Protein AF-0000000067285920 (afdb_homodimer)

Organism: NCBI:txid741277

InterPro domains:
  IPR001764 Glycoside hydrolase, family 3, N-terminal [PF00933] (22-331)
  IPR017853 Glycoside hydrolase superfamily [SSF51445] (11-336)
  IPR019800 Glycoside hydrolase, family 3, active site [PS00775] (245-262)
  IPR036962 Glycoside hydrolase, family 3, N-terminal domain superfamily [G3DSA:3.20.20.300] (2-332)
  IPR050226 NagZ Beta-hexosaminidase [PTHR30480] (8-341)

Solvent-accessible surface area (backbone atoms only — not comparable to full-atom values): 35296 Å² total; per-residue (Å²): 107,71,66,53,52,41,30,36,58,46,9,62,29,26,29,36,35,62,86,36,54,54,83,50,72,66,48,47,48,48,25,57,53,25,28,45,35,23,37,41,52,52,43,63,35,44,60,76,74,55,38,38,71,56,28,48,50,45,36,42,53,34,54,52,50,50,44,61,43,31,70,54,97,72,66,45,32,30,32,61,49,61,24,47,92,38,58,42,73,58,65,56,55,70,76,33,58,29,33,39,46,31,54,95,40,26,27,61,49,24,30,50,52,26,50,54,37,35,30,64,26,36,28,32,34,61,19,34,45,29,33,42,30,70,34,92,78,22,81,75,54,26,36,53,11,28,19,61,39,42,65,46,7,17,51,29,27,39,36,24,37,51,16,16,48,74,58,59,24,45,43,22,41,29,38,39,74,38,68,64,74,37,81,55,53,37,74,72,36,61,24,67,46,88,46,45,66,66,57,36,61,74,31,38,38,40,19,48,51,51,32,46,74,70,60,48,52,29,36,25,30,27,65,34,30,28,55,67,74,41,67,85,43,31,38,48,49,20,38,63,47,40,35,44,41,42,29,62,69,67,57,48,78,51,38,30,28,45,48,56,47,69,31,52,42,44,33,70,55,59,70,40,85,52,37,56,30,41,24,45,70,6,50,41,38,32,40,29,44,43,58,82,48,91,83,51,50,71,64,54,58,50,49,46,40,46,33,43,46,50,21,48,73,73,56,75,26,56,65,67,60,54,50,52,30,47,50,40,46,51,52,50,57,71,70,48,62,84,54,62,61,50,87,76,58,67,65,60,44,41,52,45,43,41,50,34,43,53,33,22,44,131,106,72,66,54,52,42,30,36,58,45,8,63,29,27,30,36,33,62,86,32,53,52,82,50,73,67,49,47,48,46,26,56,53,26,29,44,37,22,37,40,52,53,43,64,35,44,59,76,76,56,37,39,70,55,27,48,50,44,35,43,52,35,54,52,50,49,44,62,45,31,70,53,96,70,64,45,33,29,33,60,50,60,25,47,90,38,59,41,74,59,66,55,57,70,77,35,58,28,33,38,48,31,54,94,41,26,26,61,50,24,30,50,52,26,50,54,37,34,29,65,26,35,28,33,34,62,17,36,47,28,34,40,30,70,34,91,77,21,82,75,54,26,36,52,11,28,19,61,40,42,65,47,6,18,53,28,28,39,36,25,37,51,16,17,49,76,58,61,24,45,43,21,41,27,40,39,75,37,68,64,75,37,80,56,54,37,74,72,36,62,23,67,45,86,47,45,68,68,55,34,62,73,31,39,38,41,20,48,52,51,33,47,75,69,59,47,52,28,37,26,30,26,66,34,30,28,53,66,74,42,67,84,42,31,37,47,50,20,37,63,48,40,35,45,41,42,29,63,69,68,56,49,77,52,36,32,28,45,48,56,49,70,30,50,41,43,34,69,54,60,71,38,85,51,38,54,30,40,23,44,70,6,51,41,38,33,39,29,43,41,58,82,50,91,84,50,51,70,63,53,59,52,47,45,40,47,34,42,45,49,21,48,75,72,55,72,27,55,66,66,60,54,50,54,30,47,51,41,46,51,54,50,56,72,70,49,61,85,52,62,61,49,88,78,57,68,67,60,44,40,52,44,42,41,49,33,43,54,32,24,45,129

Sequence (724 aa):
MAVAQDMHRFGHHLIVGISGTKLNDEDKRILSEIKPAGIIFYAKNFRYGVHYEEWLQIYQDLVNQIRQYAERNSMLITIDHEGGTVHRPYLPITRFPHAFLLQSRAREVAKAAGLELKSLGINISWSPLADIFSNPDNPIIGPRAFGTTPDTAAAGARDYFLGLREVGIIGCAKHFPGHGDTSTDSHLELPVLNLTIEELRNRELIPFKALIAEQVPMIMTAHILFPQIDAGVPATLSQTILTGILRKELGFAGVIVSDDLDMKAVSSMYAKSGTVAQTFNAGCDLFIVSRNLPSSSVERTFAIAQDFVNSLSNGSLDERIVEAAKMRIDSLIAMTPQYSVSALDQDTLKQHAELAIACAFRMAVAQDMHRFGHHLIVGISGTKLNDEDKRILSEIKPAGIIFYAKNFRYGVHYEEWLQIYQDLVNQIRQYAERNSMLITIDHEGGTVHRPYLPITRFPHAFLLQSRAREVAKAAGLELKSLGINISWSPLADIFSNPDNPIIGPRAFGTTPDTAAAGARDYFLGLREVGIIGCAKHFPGHGDTSTDSHLELPVLNLTIEELRNRELIPFKALIAEQVPMIMTAHILFPQIDAGVPATLSQTILTGILRKELGFAGVIVSDDLDMKAVSSMYAKSGTVAQTFNAGCDLFIVSRNLPSSSVERTFAIAQDFVNSLSNGSLDERIVEAAKMRIDSLIAMTPQYSVSALDQDTLKQHAELAIACAFR

Structure (mmCIF, N/CA/C/O backbone):
data_AF-0000000067285920-model_v1
#
loop_
_entity.id
_entity.type
_entity.pdbx_description
1 polymer 'Glycoside hydrolase family 3 domain protein'
#
loop_
_atom_site.group_PDB
_atom_site.id
_atom_site.type_symbol
_atom_site.label_atom_id
_atom_site.label_alt_id
_atom_site.label_comp_id
_atom_site.label_asym_id
_atom_site.label_entity_id
_atom_site.label_seq_id
_atom_site.pdbx_PDB_ins_code
_atom_site.Cartn_x
_atom_site.Cartn_y
_atom_site.Cartn_z
_atom_site.occupancy
_atom_site.B_iso_or_equiv
_atom_site.auth_seq_id
_atom_site.auth_comp_id
_atom_site.auth_asym_id
_atom_site.auth_atom_id
_atom_site.pdbx_PDB_model_num
ATOM 1 N N . MET A 1 1 ? -21.656 -28.203 -28.75 1 41.78 1 MET A N 1
ATOM 2 C CA . MET A 1 1 ? -21.328 -29.312 -27.844 1 41.78 1 MET A CA 1
ATOM 3 C C . MET A 1 1 ? -19.828 -29.594 -27.859 1 41.78 1 MET A C 1
ATOM 5 O O . MET A 1 1 ? -19.203 -29.719 -26.812 1 41.78 1 MET A O 1
ATOM 9 N N . ALA A 1 2 ? -19.359 -29.812 -29.141 1 49 2 ALA A N 1
ATOM 10 C CA . ALA A 1 2 ? -17.938 -30.078 -29.312 1 49 2 ALA A CA 1
ATOM 11 C C . ALA A 1 2 ? -17.094 -28.891 -28.859 1 49 2 ALA A C 1
ATOM 13 O O . ALA A 1 2 ? -16.062 -29.062 -28.188 1 49 2 ALA A O 1
ATOM 14 N N . VAL A 1 3 ? -17.609 -27.734 -29.203 1 47.62 3 VAL A N 1
ATOM 15 C CA . VAL A 1 3 ? -16.922 -26.484 -28.875 1 47.62 3 VAL A CA 1
ATOM 16 C C . VAL A 1 3 ? -16.922 -26.266 -27.375 1 47.62 3 VAL A C 1
ATOM 18 O O . VAL A 1 3 ? -15.906 -25.859 -26.797 1 47.62 3 VAL A O 1
ATOM 21 N N . ALA A 1 4 ? -18.047 -26.562 -26.766 1 55.91 4 ALA A N 1
ATOM 22 C CA . ALA A 1 4 ? -18.141 -26.453 -25.312 1 55.91 4 ALA A CA 1
ATOM 23 C C . ALA A 1 4 ? -17.203 -27.438 -24.609 1 55.91 4 ALA A C 1
ATOM 25 O O . ALA A 1 4 ? -16.531 -27.078 -23.641 1 55.91 4 ALA A O 1
ATOM 26 N N . GLN A 1 5 ? -17.109 -28.531 -25.203 1 66 5 GLN A N 1
ATOM 27 C CA . GLN A 1 5 ? -16.234 -29.578 -24.641 1 66 5 GLN A CA 1
ATOM 28 C C . GLN A 1 5 ? -14.766 -29.172 -24.75 1 66 5 GLN A C 1
ATOM 30 O O . GLN A 1 5 ? -13.984 -29.406 -23.828 1 66 5 GLN A O 1
ATOM 35 N N . ASP A 1 6 ? -14.5 -28.469 -25.797 1 77.75 6 ASP A N 1
ATOM 36 C CA . ASP A 1 6 ? -13.109 -28.078 -26.016 1 77.75 6 ASP A CA 1
ATOM 37 C C . ASP A 1 6 ? -12.727 -26.906 -25.109 1 77.75 6 ASP A C 1
ATOM 39 O O . ASP A 1 6 ? -11.578 -26.797 -24.688 1 77.75 6 ASP A O 1
ATOM 43 N N . MET A 1 7 ? -13.688 -26.188 -24.766 1 85.75 7 MET A N 1
ATOM 44 C CA . MET A 1 7 ? -13.406 -25.078 -23.844 1 85.75 7 MET A CA 1
ATOM 45 C C . MET A 1 7 ? -13.039 -25.609 -22.453 1 85.75 7 MET A C 1
ATOM 47 O O . MET A 1 7 ? -12.172 -25.047 -21.797 1 85.75 7 MET A O 1
ATOM 51 N N . HIS A 1 8 ? -13.68 -26.703 -22.156 1 90.62 8 HIS A N 1
ATOM 52 C CA . HIS A 1 8 ? -13.391 -27.328 -20.875 1 90.62 8 HIS A CA 1
ATOM 53 C C . HIS A 1 8 ? -11.977 -27.906 -20.859 1 90.62 8 HIS A C 1
ATOM 55 O O . HIS A 1 8 ? -11.32 -27.906 -19.812 1 90.62 8 HIS A O 1
ATOM 61 N N . ARG A 1 9 ? -11.562 -28.328 -22.016 1 94.62 9 ARG A N 1
ATOM 62 C CA . ARG A 1 9 ? -10.203 -28.859 -22.109 1 94.62 9 ARG A CA 1
ATOM 63 C C . ARG A 1 9 ? -9.172 -27.781 -21.812 1 94.62 9 ARG A C 1
ATOM 65 O O . ARG A 1 9 ? -8.195 -28.016 -21.109 1 94.62 9 ARG A O 1
ATOM 72 N N . PHE A 1 10 ? -9.414 -26.625 -22.312 1 97 10 PHE A N 1
ATOM 73 C CA . PHE A 1 10 ? -8.508 -25.516 -22 1 97 10 PHE A CA 1
ATOM 74 C C . PHE A 1 10 ? -8.594 -25.125 -20.531 1 97 10 PHE A C 1
ATOM 76 O O . PHE A 1 10 ? -7.598 -24.734 -19.922 1 97 10 PHE A O 1
ATOM 83 N N . GLY A 1 11 ? -9.82 -25.234 -19.969 1 97.88 11 GLY A N 1
ATOM 84 C CA . GLY A 1 11 ? -10.023 -24.922 -18.578 1 97.88 11 GLY A CA 1
ATOM 85 C C . GLY A 1 11 ? -9.078 -25.656 -17.641 1 97.88 11 GLY A C 1
ATOM 86 O O . GLY A 1 11 ? -8.664 -25.125 -16.609 1 97.88 11 GLY A O 1
ATOM 87 N N . HIS A 1 12 ? -8.703 -26.844 -18.031 1 97.69 12 HIS A N 1
ATOM 88 C CA . HIS A 1 12 ? -7.789 -27.656 -17.234 1 97.69 12 HIS A CA 1
ATOM 89 C C . HIS A 1 12 ? -6.383 -27.062 -17.25 1 97.69 12 HIS A C 1
ATOM 91 O O . HIS A 1 12 ? -5.535 -27.453 -16.438 1 97.69 12 HIS A O 1
ATOM 97 N N . HIS A 1 13 ? -6.129 -26.078 -18.109 1 98.56 13 HIS A N 1
ATOM 98 C CA . HIS A 1 13 ? -4.828 -25.422 -18.234 1 98.56 13 HIS A CA 1
ATOM 99 C C . HIS A 1 13 ? -4.902 -23.953 -17.844 1 98.56 13 HIS A C 1
ATOM 101 O O . HIS A 1 13 ? -4.027 -23.172 -18.219 1 98.56 13 HIS A O 1
ATOM 107 N N . LEU A 1 14 ? -5.961 -23.625 -17.078 1 98.44 14 LEU A N 1
ATOM 108 C CA . LEU A 1 14 ? -6.195 -22.188 -16.875 1 98.44 14 LEU A CA 1
ATOM 109 C C . LEU A 1 14 ? -6.383 -21.891 -15.398 1 98.44 14 LEU A C 1
ATOM 111 O O . LEU A 1 14 ? -7.105 -22.594 -14.695 1 98.44 14 LEU A O 1
ATOM 115 N N . ILE A 1 15 ? -5.66 -20.922 -14.898 1 98.62 15 ILE A N 1
ATOM 116 C CA . ILE A 1 15 ? -5.945 -20.219 -13.656 1 98.62 15 ILE A CA 1
ATOM 117 C C . ILE A 1 15 ? -6.484 -18.812 -13.969 1 98.62 15 ILE A C 1
ATOM 119 O O . ILE A 1 15 ? -5.859 -18.062 -14.711 1 98.62 15 ILE A O 1
ATOM 123 N N . VAL A 1 16 ? -7.625 -18.469 -13.422 1 97.88 16 VAL A N 1
ATOM 124 C CA . VAL A 1 16 ? -8.258 -17.219 -13.805 1 97.88 16 VAL A CA 1
ATOM 125 C C . VAL A 1 16 ? -8.508 -16.359 -12.57 1 97.88 16 VAL A C 1
ATOM 127 O O . VAL A 1 16 ? -8.672 -16.891 -11.461 1 97.88 16 VAL A O 1
ATOM 130 N N . GLY A 1 17 ? -8.477 -15.062 -12.719 1 97.69 17 GLY A N 1
ATOM 131 C CA . GLY A 1 17 ? -8.82 -14.141 -11.648 1 97.69 17 GLY A CA 1
ATOM 132 C C . GLY A 1 17 ? -10.305 -13.883 -11.539 1 97.69 17 GLY A C 1
ATOM 133 O O . GLY A 1 17 ? -11.055 -14.109 -12.484 1 97.69 17 GLY A O 1
ATOM 134 N N . ILE A 1 18 ? -10.695 -13.43 -10.336 1 95.56 18 ILE A N 1
ATOM 135 C CA . ILE A 1 18 ? -12.078 -13.102 -10.016 1 95.56 18 ILE A CA 1
ATOM 136 C C . ILE A 1 18 ? -12.211 -11.602 -9.805 1 95.56 18 ILE A C 1
ATOM 138 O O . ILE A 1 18 ? -11.305 -10.953 -9.273 1 95.56 18 ILE A O 1
ATOM 142 N N . SER A 1 19 ? -13.336 -11.016 -10.148 1 93.5 19 SER A N 1
ATOM 143 C CA . SER A 1 19 ? -13.492 -9.57 -10.32 1 93.5 19 SER A CA 1
ATOM 144 C C . SER A 1 19 ? -13.562 -8.859 -8.977 1 93.5 19 SER A C 1
ATOM 146 O O . SER A 1 19 ? -13.203 -7.684 -8.875 1 93.5 19 SER A O 1
ATOM 148 N N . GLY A 1 20 ? -14.062 -9.516 -7.945 1 95.94 20 GLY A N 1
ATOM 149 C CA . GLY A 1 20 ? -14.25 -8.812 -6.688 1 95.94 20 GLY A CA 1
ATOM 150 C C . GLY A 1 20 ? -14.555 -9.742 -5.527 1 95.94 20 GLY A C 1
ATOM 151 O O . GLY A 1 20 ? -14.031 -10.852 -5.461 1 95.94 20 GLY A O 1
ATOM 152 N N . THR A 1 21 ? -15.359 -9.203 -4.586 1 97.12 21 THR A N 1
ATOM 153 C CA . THR A 1 21 ? -15.695 -9.945 -3.377 1 97.12 21 THR A CA 1
ATOM 154 C C . THR A 1 21 ? -16.969 -10.766 -3.58 1 97.12 21 THR A C 1
ATOM 156 O O . THR A 1 21 ? -17.391 -11.5 -2.686 1 97.12 21 THR A O 1
ATOM 159 N N . LYS A 1 22 ? -17.547 -10.539 -4.719 1 97 22 LYS A N 1
ATOM 160 C CA . LYS A 1 22 ? -18.688 -11.32 -5.18 1 97 22 LYS A CA 1
ATOM 161 C C . LYS A 1 22 ? -18.562 -11.664 -6.66 1 97 22 LYS A C 1
ATOM 163 O O . LYS A 1 22 ? -17.969 -10.906 -7.43 1 97 22 LYS A O 1
ATOM 168 N N . LEU A 1 23 ? -19.141 -12.805 -7.027 1 97.69 23 LEU A N 1
ATOM 169 C CA . LEU A 1 23 ? -19.109 -13.18 -8.438 1 97.69 23 LEU A CA 1
ATOM 170 C C . LEU A 1 23 ? -20.062 -12.305 -9.25 1 97.69 23 LEU A C 1
ATOM 172 O O . LEU A 1 23 ? -21.219 -12.102 -8.867 1 97.69 23 LEU A O 1
ATOM 176 N N . ASN A 1 24 ? -19.547 -11.711 -10.297 1 96.25 24 ASN A N 1
ATOM 177 C CA . ASN A 1 24 ? -20.453 -11.102 -11.266 1 96.25 24 ASN A CA 1
ATOM 178 C C . ASN A 1 24 ? -20.797 -12.062 -12.398 1 96.25 24 ASN A C 1
ATOM 180 O O . ASN A 1 24 ? -20.391 -13.227 -12.375 1 96.25 24 ASN A O 1
ATOM 184 N N . ASP A 1 25 ? -21.531 -11.594 -13.367 1 96.56 25 ASP A N 1
ATOM 185 C CA . ASP A 1 25 ? -22.016 -12.469 -14.438 1 96.56 25 ASP A CA 1
ATOM 186 C C . ASP A 1 25 ? -20.859 -12.969 -15.305 1 96.56 25 ASP A C 1
ATOM 188 O O . ASP A 1 25 ? -20.875 -14.109 -15.766 1 96.56 25 ASP A O 1
ATOM 192 N N . GLU A 1 26 ? -19.906 -12.18 -15.508 1 95.81 26 GLU A N 1
ATOM 193 C CA . GLU A 1 26 ? -18.75 -12.578 -16.297 1 95.81 26 GLU A CA 1
ATOM 194 C C . GLU A 1 26 ? -17.953 -13.672 -15.594 1 95.81 26 GLU A C 1
ATOM 196 O O . GLU A 1 26 ? -17.5 -14.625 -16.234 1 95.81 26 GLU A O 1
ATOM 201 N N . ASP A 1 27 ? -17.828 -13.516 -14.312 1 97.06 27 ASP A N 1
ATOM 202 C CA . ASP A 1 27 ? -17.156 -14.539 -13.523 1 97.06 27 ASP A CA 1
ATOM 203 C C . ASP A 1 27 ? -17.859 -15.883 -13.648 1 97.06 27 ASP A C 1
ATOM 205 O O . ASP A 1 27 ? -17.234 -16.906 -13.93 1 97.06 27 ASP A O 1
ATOM 209 N N . LYS A 1 28 ? -19.141 -15.82 -13.445 1 97.56 28 LYS A N 1
ATOM 210 C CA . LYS A 1 28 ? -19.953 -17.031 -13.484 1 97.56 28 LYS A CA 1
ATOM 211 C C . LYS A 1 28 ? -19.828 -17.719 -14.844 1 97.56 28 LYS A C 1
ATOM 213 O O . LYS A 1 28 ? -19.734 -18.953 -14.914 1 97.56 28 LYS A O 1
ATOM 218 N N . ARG A 1 29 ? -19.828 -16.922 -15.852 1 96.31 29 ARG A N 1
ATOM 219 C CA . ARG A 1 29 ? -19.719 -17.438 -17.203 1 96.31 29 ARG A CA 1
ATOM 220 C C . ARG A 1 29 ? -18.406 -18.172 -17.406 1 96.31 29 ARG A C 1
ATOM 222 O O . ARG A 1 29 ? -18.375 -19.297 -17.906 1 96.31 29 ARG A O 1
ATOM 229 N N . ILE A 1 30 ? -17.312 -17.578 -17 1 96.94 30 ILE A N 1
ATOM 230 C CA . ILE A 1 30 ? -15.992 -18.188 -17.156 1 96.94 30 ILE A CA 1
ATOM 231 C C . ILE A 1 30 ? -15.922 -19.484 -16.375 1 96.94 30 ILE A C 1
ATOM 233 O O . ILE A 1 30 ? -15.477 -20.516 -16.891 1 96.94 30 ILE A O 1
ATOM 237 N N . LEU A 1 31 ? -16.422 -19.438 -15.164 1 97.62 31 LEU A N 1
ATOM 238 C CA . LEU A 1 31 ? -16.344 -20.609 -14.289 1 97.62 31 LEU A CA 1
ATOM 239 C C . LEU A 1 31 ? -17.172 -21.766 -14.844 1 97.62 31 LEU A C 1
ATOM 241 O O . LEU A 1 31 ? -16.734 -22.906 -14.828 1 97.62 31 LEU A O 1
ATOM 245 N N . SER A 1 32 ? -18.312 -21.453 -15.391 1 96.69 32 SER A N 1
ATOM 246 C CA . SER A 1 32 ? -19.234 -22.5 -15.82 1 96.69 32 SER A CA 1
ATOM 247 C C . SER A 1 32 ? -18.875 -23.016 -17.203 1 96.69 32 SER A C 1
ATOM 249 O O . SER A 1 32 ? -19.031 -24.219 -17.484 1 96.69 32 SER A O 1
ATOM 251 N N . GLU A 1 33 ? -18.359 -22.141 -18.031 1 95.88 33 GLU A N 1
ATOM 252 C CA . GLU A 1 33 ? -18.156 -22.531 -19.422 1 95.88 33 GLU A CA 1
ATOM 253 C C . GLU A 1 33 ? -16.75 -23.047 -19.641 1 95.88 33 GLU A C 1
ATOM 255 O O . GLU A 1 33 ? -16.531 -23.953 -20.469 1 95.88 33 GLU A O 1
ATOM 260 N N . ILE A 1 34 ? -15.789 -22.469 -18.969 1 96.5 34 ILE A N 1
ATOM 261 C CA . ILE A 1 34 ? -14.406 -22.859 -19.188 1 96.5 34 ILE A CA 1
ATOM 262 C C . ILE A 1 34 ? -13.953 -23.828 -18.109 1 96.5 34 ILE A C 1
ATOM 264 O O . ILE A 1 34 ? -13.078 -24.672 -18.344 1 96.5 34 ILE A O 1
ATOM 268 N N . LYS A 1 35 ? -14.539 -23.688 -16.891 1 97.31 35 LYS A N 1
ATOM 269 C CA . LYS A 1 35 ? -14.234 -24.562 -15.758 1 97.31 35 LYS A CA 1
ATOM 270 C C . LYS A 1 35 ? -12.734 -24.625 -15.5 1 97.31 35 LYS A C 1
ATOM 272 O O . LYS A 1 35 ? -12.141 -25.703 -15.555 1 97.31 35 LYS A O 1
ATOM 277 N N . PRO A 1 36 ? -12.148 -23.484 -15.125 1 98.19 36 PRO A N 1
ATOM 278 C CA . PRO A 1 36 ? -10.695 -23.422 -14.938 1 98.19 36 PRO A CA 1
ATOM 279 C C . PRO A 1 36 ? -10.203 -24.359 -13.828 1 98.19 36 PRO A C 1
ATOM 281 O O . PRO A 1 36 ? -10.953 -24.672 -12.898 1 98.19 36 PRO A O 1
ATOM 284 N N . ALA A 1 37 ? -8.93 -24.781 -13.953 1 98.31 37 ALA A N 1
ATOM 285 C CA . ALA A 1 37 ? -8.297 -25.656 -12.969 1 98.31 37 ALA A CA 1
ATOM 286 C C . ALA A 1 37 ? -8.094 -24.922 -11.641 1 98.31 37 ALA A C 1
ATOM 288 O O . ALA A 1 37 ? -7.934 -25.562 -10.594 1 98.31 37 ALA A O 1
ATOM 289 N N . GLY A 1 38 ? -8.016 -23.562 -11.695 1 98.44 38 GLY A N 1
ATOM 290 C CA . GLY A 1 38 ? -7.766 -22.828 -10.461 1 98.44 38 GLY A CA 1
ATOM 291 C C . GLY A 1 38 ? -8.125 -21.359 -10.562 1 98.44 38 GLY A C 1
ATOM 292 O O . GLY A 1 38 ? -8.594 -20.891 -11.609 1 98.44 38 GLY A O 1
ATOM 293 N N . ILE A 1 39 ? -8.008 -20.719 -9.43 1 98.56 39 ILE A N 1
ATOM 294 C CA . ILE A 1 39 ? -8.273 -19.297 -9.297 1 98.56 39 ILE A CA 1
ATOM 295 C C . ILE A 1 39 ? -7.062 -18.594 -8.68 1 98.56 39 ILE A C 1
ATOM 297 O O . ILE A 1 39 ? -6.305 -19.219 -7.922 1 98.56 39 ILE A O 1
ATOM 301 N N . ILE A 1 40 ? -6.852 -17.344 -9.047 1 98.56 40 ILE A N 1
ATOM 302 C CA . ILE A 1 40 ? -5.855 -16.5 -8.398 1 98.56 40 ILE A CA 1
ATOM 303 C C . ILE A 1 40 ? -6.543 -15.32 -7.723 1 98.56 40 ILE A C 1
ATOM 305 O O . ILE A 1 40 ? -7.34 -14.617 -8.352 1 98.56 40 ILE A O 1
ATOM 309 N N . PHE A 1 41 ? -6.273 -15.117 -6.441 1 98.25 41 PHE A N 1
ATOM 310 C CA . PHE A 1 41 ? -6.863 -14.039 -5.668 1 98.25 41 PHE A CA 1
ATOM 311 C C . PHE A 1 41 ? -5.891 -12.867 -5.539 1 98.25 41 PHE A C 1
ATOM 313 O O . PHE A 1 41 ? -4.676 -13.062 -5.547 1 98.25 41 PHE A O 1
ATOM 320 N N . TYR A 1 42 ? -6.473 -11.758 -5.473 1 97.12 42 TYR A N 1
ATOM 321 C CA . TYR A 1 42 ? -5.773 -10.5 -5.219 1 97.12 42 TYR A CA 1
ATOM 322 C C . TYR A 1 42 ? -6.445 -9.719 -4.098 1 97.12 42 TYR A C 1
ATOM 324 O O . TYR A 1 42 ? -7.383 -10.211 -3.467 1 97.12 42 TYR A O 1
ATOM 332 N N . ALA A 1 43 ? -5.91 -8.516 -3.846 1 96 43 ALA A N 1
ATOM 333 C CA . ALA A 1 43 ? -6.441 -7.688 -2.766 1 96 43 ALA A CA 1
ATOM 334 C C . ALA A 1 43 ? -7.926 -7.406 -2.969 1 96 43 ALA A C 1
ATOM 336 O O . ALA A 1 43 ? -8.695 -7.344 -2.004 1 96 43 ALA A O 1
ATOM 337 N N . LYS A 1 44 ? -8.375 -7.25 -4.199 1 95.25 44 LYS A N 1
ATOM 338 C CA . LYS A 1 44 ? -9.75 -6.898 -4.547 1 95.25 44 LYS A CA 1
ATOM 339 C C . LYS A 1 44 ? -10.727 -7.984 -4.094 1 95.25 44 LYS A C 1
ATOM 341 O O . LYS A 1 44 ? -11.938 -7.766 -4.078 1 95.25 44 LYS A O 1
ATOM 346 N N . ASN A 1 45 ? -10.227 -9.109 -3.75 1 97.75 45 ASN A N 1
ATOM 347 C CA . ASN A 1 45 ? -11.102 -10.227 -3.389 1 97.75 45 ASN A CA 1
ATOM 348 C C . ASN A 1 45 ? -11.336 -10.289 -1.883 1 97.75 45 ASN A C 1
ATOM 350 O O . ASN A 1 45 ? -12.07 -11.148 -1.399 1 97.75 45 ASN A O 1
ATOM 354 N N . PHE A 1 46 ? -10.727 -9.398 -1.13 1 97.12 46 PHE A N 1
ATOM 355 C CA . PHE A 1 46 ? -10.922 -9.25 0.307 1 97.12 46 PHE A CA 1
ATOM 356 C C . PHE A 1 46 ? -11.594 -7.922 0.627 1 97.12 46 PHE A C 1
ATOM 358 O O . PHE A 1 46 ? -11.156 -6.871 0.153 1 97.12 46 PHE A O 1
ATOM 365 N N . ARG A 1 47 ? -12.609 -8.008 1.401 1 94.88 47 ARG A N 1
ATOM 366 C CA . ARG A 1 47 ? -13.305 -6.773 1.748 1 94.88 47 ARG A CA 1
ATOM 367 C C . ARG A 1 47 ? -12.469 -5.914 2.684 1 94.88 47 ARG A C 1
ATOM 369 O O . ARG A 1 47 ? -12.055 -6.367 3.752 1 94.88 47 ARG A O 1
ATOM 376 N N . TYR A 1 48 ? -12.297 -4.742 2.311 1 88.88 48 TYR A N 1
ATOM 377 C CA . TYR A 1 48 ? -11.469 -3.809 3.07 1 88.88 48 TYR A CA 1
ATOM 378 C C . TYR A 1 48 ? -12.312 -3.018 4.062 1 88.88 48 TYR A C 1
ATOM 380 O O . TYR A 1 48 ? -13.5 -2.779 3.826 1 88.88 48 TYR A O 1
ATOM 388 N N . GLY A 1 49 ? -11.734 -2.66 5.156 1 89.31 49 GLY A N 1
ATOM 389 C CA . GLY A 1 49 ? -12.32 -1.677 6.051 1 89.31 49 GLY A CA 1
ATOM 390 C C . GLY A 1 49 ? -13.328 -2.273 7.012 1 89.31 49 GLY A C 1
ATOM 391 O O . GLY A 1 49 ? -14.133 -1.552 7.605 1 89.31 49 GLY A O 1
ATOM 392 N N . VAL A 1 50 ? -13.391 -3.58 7.082 1 93.62 50 VAL A N 1
ATOM 393 C CA . VAL A 1 50 ? -14.281 -4.238 8.039 1 93.62 50 VAL A CA 1
ATOM 394 C C . VAL A 1 50 ? -13.484 -5.223 8.891 1 93.62 50 VAL A C 1
ATOM 396 O O . VAL A 1 50 ? -12.344 -5.559 8.562 1 93.62 50 VAL A O 1
ATOM 399 N N . HIS A 1 51 ? -14.062 -5.695 9.977 1 96.5 51 HIS A N 1
ATOM 400 C CA . HIS A 1 51 ? -13.383 -6.578 10.922 1 96.5 51 HIS A CA 1
ATOM 401 C C . HIS A 1 51 ? -13.125 -7.949 10.297 1 96.5 51 HIS A C 1
ATOM 403 O O . HIS A 1 51 ? -13.789 -8.328 9.336 1 96.5 51 HIS A O 1
ATOM 409 N N . TYR A 1 52 ? -12.273 -8.719 10.859 1 97.81 52 TYR A N 1
ATOM 410 C CA . TYR A 1 52 ? -11.758 -10 10.367 1 97.81 52 TYR A CA 1
ATOM 411 C C . TYR A 1 52 ? -12.891 -10.992 10.156 1 97.81 52 TYR A C 1
ATOM 413 O O . TYR A 1 52 ? -13.008 -11.602 9.094 1 97.81 52 TYR A O 1
ATOM 421 N N . GLU A 1 53 ? -13.75 -11.07 11.109 1 97.06 53 GLU A N 1
ATOM 422 C CA . GLU A 1 53 ? -14.852 -12.023 11.031 1 97.06 53 GLU A CA 1
ATOM 423 C C . GLU A 1 53 ? -15.75 -11.727 9.836 1 97.06 53 GLU A C 1
ATOM 425 O O . GLU A 1 53 ? -16.219 -12.648 9.156 1 97.06 53 GLU A O 1
ATOM 430 N N . GLU A 1 54 ? -15.883 -10.477 9.625 1 96.75 54 GLU A N 1
ATOM 431 C CA . GLU A 1 54 ? -16.781 -10.055 8.562 1 96.75 54 GLU A CA 1
ATOM 432 C C . GLU A 1 54 ? -16.172 -10.297 7.184 1 96.75 54 GLU A C 1
ATOM 434 O O . GLU A 1 54 ? -16.812 -10.906 6.316 1 96.75 54 GLU A O 1
ATOM 439 N N . TRP A 1 55 ? -14.938 -9.797 6.949 1 97.19 55 TRP A N 1
ATOM 440 C CA . TRP A 1 55 ? -14.406 -9.969 5.602 1 97.19 55 TRP A CA 1
ATOM 441 C C . TRP A 1 55 ? -14.055 -11.43 5.344 1 97.19 55 TRP A C 1
ATOM 443 O O . TRP A 1 55 ? -14.07 -11.891 4.199 1 97.19 55 TRP A O 1
ATOM 453 N N . LEU A 1 56 ? -13.812 -12.234 6.41 1 98.31 56 LEU A N 1
ATOM 454 C CA . LEU A 1 56 ? -13.57 -13.664 6.238 1 98.31 56 LEU A CA 1
ATOM 455 C C . LEU A 1 56 ? -14.836 -14.375 5.758 1 98.31 56 LEU A C 1
ATOM 457 O O . LEU A 1 56 ? -14.766 -15.258 4.902 1 98.31 56 LEU A O 1
ATOM 461 N N . GLN A 1 57 ? -15.945 -14 6.328 1 98.25 57 GLN A N 1
ATOM 462 C CA . GLN A 1 57 ? -17.203 -14.586 5.902 1 98.25 57 GLN A CA 1
ATOM 463 C C . GLN A 1 57 ? -17.516 -14.25 4.441 1 98.25 57 GLN A C 1
ATOM 465 O O . GLN A 1 57 ? -17.953 -15.109 3.68 1 98.25 57 GLN A O 1
ATOM 470 N N . ILE A 1 58 ? -17.281 -13.031 4.094 1 98.31 58 ILE A N 1
ATOM 471 C CA . ILE A 1 58 ? -17.484 -12.602 2.715 1 98.31 58 ILE A CA 1
ATOM 472 C C . ILE A 1 58 ? -16.578 -13.414 1.783 1 98.31 58 ILE A C 1
ATOM 474 O O . ILE A 1 58 ? -17.031 -13.891 0.741 1 98.31 58 ILE A O 1
ATOM 478 N N . TYR A 1 59 ? -15.367 -13.578 2.164 1 98.62 59 TYR A N 1
ATOM 479 C CA . TYR A 1 59 ? -14.383 -14.32 1.39 1 98.62 59 TYR A CA 1
ATOM 480 C C . TYR A 1 59 ? -14.766 -15.797 1.294 1 98.62 59 TYR A C 1
ATOM 482 O O . TYR A 1 59 ? -14.672 -16.391 0.221 1 98.62 59 TYR A O 1
ATOM 490 N N . GLN A 1 60 ? -15.18 -16.375 2.389 1 98.56 60 GLN A N 1
ATOM 491 C CA . GLN A 1 60 ? -15.633 -17.766 2.4 1 98.56 60 GLN A CA 1
ATOM 492 C C . GLN A 1 60 ? -16.797 -17.969 1.437 1 98.56 60 GLN A C 1
ATOM 494 O O . GLN A 1 60 ? -16.828 -18.953 0.695 1 98.56 60 GLN A O 1
ATOM 499 N N . ASP A 1 61 ? -17.719 -17.062 1.48 1 98.5 61 ASP A N 1
ATOM 500 C CA . ASP A 1 61 ? -18.859 -17.141 0.571 1 98.5 61 ASP A CA 1
ATOM 501 C C . ASP A 1 61 ? -18.406 -17.094 -0.886 1 98.5 61 ASP A C 1
ATOM 503 O O . ASP A 1 61 ? -18.953 -17.797 -1.736 1 98.5 61 ASP A O 1
ATOM 507 N N . LEU A 1 62 ? -17.453 -16.234 -1.136 1 98.62 62 LEU A N 1
ATOM 508 C CA . LEU A 1 62 ? -16.891 -16.125 -2.479 1 98.62 62 LEU A CA 1
ATOM 509 C C . LEU A 1 62 ? -16.266 -17.438 -2.924 1 98.62 62 LEU A C 1
ATOM 511 O O . LEU A 1 62 ? -16.547 -17.922 -4.023 1 98.62 62 LEU A O 1
ATOM 515 N N . VAL A 1 63 ? -15.484 -18.047 -2.074 1 98.25 63 VAL A N 1
ATOM 516 C CA . VAL A 1 63 ? -14.805 -19.297 -2.381 1 98.25 63 VAL A CA 1
ATOM 517 C C . VAL A 1 63 ? -15.836 -20.391 -2.631 1 98.25 63 VAL A C 1
ATOM 519 O O . VAL A 1 63 ? -15.703 -21.188 -3.57 1 98.25 63 VAL A O 1
ATOM 522 N N . ASN A 1 64 ? -16.859 -20.422 -1.826 1 97.62 64 ASN A N 1
ATOM 523 C CA . ASN A 1 64 ? -17.922 -21.406 -1.993 1 97.62 64 ASN A CA 1
ATOM 524 C C . ASN A 1 64 ? -18.625 -21.25 -3.338 1 97.62 64 ASN A C 1
ATOM 526 O O . ASN A 1 64 ? -18.906 -22.234 -4.023 1 97.62 64 ASN A O 1
ATOM 530 N N . GLN A 1 65 ? -18.906 -20.031 -3.66 1 98 65 GLN A N 1
ATOM 531 C CA . GLN A 1 65 ? -19.578 -19.766 -4.93 1 98 65 GLN A CA 1
ATOM 532 C C . GLN A 1 65 ? -18.688 -20.172 -6.109 1 98 65 GLN A C 1
ATOM 534 O O . GLN A 1 65 ? -19.188 -20.719 -7.098 1 98 65 GLN A O 1
ATOM 539 N N . ILE A 1 66 ? -17.438 -19.891 -6.012 1 98.38 66 ILE A N 1
ATOM 540 C CA . ILE A 1 66 ? -16.484 -20.266 -7.055 1 98.38 66 ILE A CA 1
ATOM 541 C C . ILE A 1 66 ? -16.531 -21.781 -7.27 1 98.38 66 ILE A C 1
ATOM 543 O O . ILE A 1 66 ? -16.625 -22.25 -8.406 1 98.38 66 ILE A O 1
ATOM 547 N N . ARG A 1 67 ? -16.484 -22.516 -6.223 1 97 67 ARG A N 1
ATOM 548 C CA . ARG A 1 67 ? -16.516 -23.969 -6.305 1 97 67 ARG A CA 1
ATOM 549 C C . ARG A 1 67 ? -17.828 -24.453 -6.91 1 97 67 ARG A C 1
ATOM 551 O O . ARG A 1 67 ? -17.828 -25.391 -7.707 1 97 67 ARG A O 1
ATOM 558 N N . GLN A 1 68 ? -18.859 -23.828 -6.539 1 97.19 68 GLN A N 1
ATOM 559 C CA . GLN A 1 68 ? -20.172 -24.203 -7.035 1 97.19 68 GLN A CA 1
ATOM 560 C C . GLN A 1 68 ? -20.266 -24.031 -8.547 1 97.19 68 GLN A C 1
ATOM 562 O O . GLN A 1 68 ? -20.75 -24.922 -9.258 1 97.19 68 GLN A O 1
ATOM 567 N N . TYR A 1 69 ? -19.781 -22.938 -9.039 1 97.62 69 TYR A N 1
ATOM 568 C CA . TYR A 1 69 ? -19.906 -22.641 -10.453 1 97.62 69 TYR A CA 1
ATOM 569 C C . TYR A 1 69 ? -18.875 -23.406 -11.273 1 97.62 69 TYR A C 1
ATOM 571 O O . TYR A 1 69 ? -19.125 -23.766 -12.422 1 97.62 69 TYR A O 1
ATOM 579 N N . ALA A 1 70 ? -17.703 -23.594 -10.711 1 96.5 70 ALA A N 1
ATOM 580 C CA . ALA A 1 70 ? -16.641 -24.297 -11.43 1 96.5 70 ALA A CA 1
ATOM 581 C C . ALA A 1 70 ? -16.953 -25.781 -11.57 1 96.5 70 ALA A C 1
ATOM 583 O O . ALA A 1 70 ? -16.516 -26.438 -12.523 1 96.5 70 ALA A O 1
ATOM 584 N N . GLU A 1 71 ? -17.672 -26.391 -10.594 1 95.62 71 GLU A N 1
ATOM 585 C CA . GLU A 1 71 ? -18.062 -27.797 -10.586 1 95.62 71 GLU A CA 1
ATOM 586 C C . GLU A 1 71 ? -16.859 -28.703 -10.711 1 95.62 71 GLU A C 1
ATOM 588 O O . GLU A 1 71 ? -16.844 -29.641 -11.516 1 95.62 71 GLU A O 1
ATOM 593 N N . ARG A 1 72 ? -15.781 -28.344 -9.953 1 94.69 72 ARG A N 1
ATOM 594 C CA . ARG A 1 72 ? -14.594 -29.172 -9.852 1 94.69 72 ARG A CA 1
ATOM 595 C C . ARG A 1 72 ? -14.43 -29.719 -8.43 1 94.69 72 ARG A C 1
ATOM 597 O O . ARG A 1 72 ? -14.648 -29 -7.457 1 94.69 72 ARG A O 1
ATOM 604 N N . ASN A 1 73 ? -14.086 -30.938 -8.367 1 92.38 73 ASN A N 1
ATOM 605 C CA . ASN A 1 73 ? -13.891 -31.547 -7.062 1 92.38 73 ASN A CA 1
ATOM 606 C C . ASN A 1 73 ? -12.664 -30.984 -6.355 1 92.38 73 ASN A C 1
ATOM 608 O O . ASN A 1 73 ? -12.656 -30.844 -5.133 1 92.38 73 ASN A O 1
ATOM 612 N N . SER A 1 74 ? -11.625 -30.75 -7.098 1 97.44 74 SER A N 1
ATOM 613 C CA . SER A 1 74 ? -10.375 -30.156 -6.602 1 97.44 74 SER A CA 1
ATOM 614 C C . SER A 1 74 ? -9.945 -28.984 -7.461 1 97.44 74 SER A C 1
ATOM 616 O O . SER A 1 74 ? -10.062 -29.016 -8.688 1 97.44 74 SER A O 1
ATOM 618 N N . MET A 1 75 ? -9.547 -27.922 -6.812 1 97.69 75 MET A N 1
ATOM 619 C CA . MET A 1 75 ? -9.148 -26.719 -7.523 1 97.69 75 MET A CA 1
ATOM 620 C C . MET A 1 75 ? -7.84 -26.172 -6.961 1 97.69 75 MET A C 1
ATOM 622 O O . MET A 1 75 ? -7.531 -26.359 -5.785 1 97.69 75 MET A O 1
ATOM 626 N N . LEU A 1 76 ? -7.098 -25.547 -7.797 1 98.81 76 LEU A N 1
ATOM 627 C CA . LEU A 1 76 ? -5.941 -24.766 -7.383 1 98.81 76 LEU A CA 1
ATOM 628 C C . LEU A 1 76 ? -6.371 -23.375 -6.93 1 98.81 76 LEU A C 1
ATOM 630 O O . LEU A 1 76 ? -6.812 -22.562 -7.742 1 98.81 76 LEU A O 1
ATOM 634 N N . ILE A 1 77 ? -6.328 -23.125 -5.629 1 98.81 77 ILE A N 1
ATOM 635 C CA . ILE A 1 77 ? -6.68 -21.828 -5.047 1 98.81 77 ILE A CA 1
ATOM 636 C C . ILE A 1 77 ? -5.406 -21.062 -4.703 1 98.81 77 ILE A C 1
ATOM 638 O O . ILE A 1 77 ? -4.719 -21.375 -3.734 1 98.81 77 ILE A O 1
ATOM 642 N N . THR A 1 78 ? -5.133 -20 -5.512 1 98.81 78 THR A N 1
ATOM 643 C CA . THR A 1 78 ? -3.773 -19.469 -5.465 1 98.81 78 THR A CA 1
ATOM 644 C C . THR A 1 78 ? -3.783 -17.984 -5.113 1 98.81 78 THR A C 1
ATOM 646 O O . THR A 1 78 ? -4.828 -17.328 -5.184 1 98.81 78 THR A O 1
ATOM 649 N N . ILE A 1 79 ? -2.641 -17.469 -4.699 1 98.62 79 ILE A N 1
ATOM 650 C CA . ILE A 1 79 ? -2.482 -16.047 -4.371 1 98.62 79 ILE A CA 1
ATOM 651 C C . ILE A 1 79 ? -1.018 -15.648 -4.523 1 98.62 79 ILE A C 1
ATOM 653 O O . ILE A 1 79 ? -0.116 -16.438 -4.234 1 98.62 79 ILE A O 1
ATOM 657 N N . ASP A 1 80 ? -0.827 -14.492 -5.055 1 96.56 80 ASP A N 1
ATOM 658 C CA . ASP A 1 80 ? 0.51 -13.898 -5.051 1 96.56 80 ASP A CA 1
ATOM 659 C C . ASP A 1 80 ? 0.859 -13.336 -3.676 1 96.56 80 ASP A C 1
ATOM 661 O O . ASP A 1 80 ? 0.292 -12.328 -3.25 1 96.56 80 ASP A O 1
ATOM 665 N N . HIS A 1 81 ? 1.754 -13.945 -2.934 1 96.75 81 HIS A N 1
ATOM 666 C CA . HIS A 1 81 ? 2.021 -13.656 -1.53 1 96.75 81 HIS A CA 1
ATOM 667 C C . HIS A 1 81 ? 3.484 -13.906 -1.185 1 96.75 81 HIS A C 1
ATOM 669 O O . HIS A 1 81 ? 3.871 -15.039 -0.88 1 96.75 81 HIS A O 1
ATOM 675 N N . GLU A 1 82 ? 4.332 -12.867 -1.235 1 95.69 82 GLU A N 1
ATOM 676 C CA . GLU A 1 82 ? 5.77 -12.938 -0.986 1 95.69 82 GLU A CA 1
ATOM 677 C C . GLU A 1 82 ? 6.137 -12.258 0.326 1 95.69 82 GLU A C 1
ATOM 679 O O . GLU A 1 82 ? 7.191 -12.531 0.9 1 95.69 82 GLU A O 1
ATOM 684 N N . GLY A 1 83 ? 5.254 -11.391 0.76 1 95.25 83 GLY A N 1
ATOM 685 C CA . GLY A 1 83 ? 5.621 -10.422 1.785 1 95.25 83 GLY A CA 1
ATOM 686 C C . GLY A 1 83 ? 6.016 -9.078 1.219 1 95.25 83 GLY A C 1
ATOM 687 O O . GLY A 1 83 ? 6.059 -8.898 0 1 95.25 83 GLY A O 1
ATOM 688 N N . GLY A 1 84 ? 6.258 -8.172 2.076 1 94 84 GLY A N 1
ATOM 689 C CA . GLY A 1 84 ? 6.609 -6.84 1.61 1 94 84 GLY A CA 1
ATOM 690 C C . GLY A 1 84 ? 5.535 -6.207 0.75 1 94 84 GLY A C 1
ATOM 691 O O . GLY A 1 84 ? 4.375 -6.121 1.158 1 94 84 GLY A O 1
ATOM 692 N N . THR A 1 85 ? 5.852 -5.891 -0.438 1 91.38 85 THR A N 1
ATOM 693 C CA . THR A 1 85 ? 4.93 -5.191 -1.324 1 91.38 85 THR A CA 1
ATOM 694 C C . THR A 1 85 ? 3.973 -6.176 -1.994 1 91.38 85 THR A C 1
ATOM 696 O O . THR A 1 85 ? 2.967 -5.77 -2.578 1 91.38 85 THR A O 1
ATOM 699 N N . VAL A 1 86 ? 4.301 -7.414 -1.92 1 95.62 86 VAL A N 1
ATOM 700 C CA . VAL A 1 86 ? 3.438 -8.438 -2.506 1 95.62 86 VAL A CA 1
ATOM 701 C C . VAL A 1 86 ? 2.643 -9.133 -1.405 1 95.62 86 VAL A C 1
ATOM 703 O O . VAL A 1 86 ? 3.012 -10.227 -0.961 1 95.62 86 VAL A O 1
ATOM 706 N N . HIS A 1 87 ? 1.655 -8.539 -0.961 1 96 87 HIS A N 1
ATOM 707 C CA . HIS A 1 87 ? 0.733 -8.969 0.086 1 96 87 HIS A CA 1
ATOM 708 C C . HIS A 1 87 ? -0.693 -8.523 -0.221 1 96 87 HIS A C 1
ATOM 710 O O . HIS A 1 87 ? -0.923 -7.363 -0.58 1 96 87 HIS A O 1
ATOM 716 N N . ARG A 1 88 ? -1.682 -9.406 -0.082 1 96.31 88 ARG A N 1
ATOM 717 C CA . ARG A 1 88 ? -3.012 -9.102 -0.599 1 96.31 88 ARG A CA 1
ATOM 718 C C . ARG A 1 88 ? -4.027 -8.992 0.534 1 96.31 88 ARG A C 1
ATOM 720 O O . ARG A 1 88 ? -4.793 -8.023 0.598 1 96.31 88 ARG A O 1
ATOM 727 N N . PRO A 1 89 ? -4.047 -10.016 1.479 1 96.06 89 PRO A N 1
ATOM 728 C CA . PRO A 1 89 ? -5.082 -9.945 2.514 1 96.06 89 PRO A CA 1
ATOM 729 C C . PRO A 1 89 ? -4.836 -8.828 3.525 1 96.06 89 PRO A C 1
ATOM 731 O O . PRO A 1 89 ? -3.709 -8.344 3.65 1 96.06 89 PRO A O 1
ATOM 734 N N . TYR A 1 90 ? -5.867 -8.461 4.199 1 94.12 90 TYR A N 1
ATOM 735 C CA . TYR A 1 90 ? -5.777 -7.371 5.164 1 94.12 90 TYR A CA 1
ATOM 736 C C . TYR A 1 90 ? -5.574 -7.91 6.574 1 94.12 90 TYR A C 1
ATOM 738 O O . TYR A 1 90 ? -5.621 -9.125 6.797 1 94.12 90 TYR A O 1
ATOM 746 N N . LEU A 1 91 ? -5.289 -6.953 7.488 1 94.88 91 LEU A N 1
ATOM 747 C CA . LEU A 1 91 ? -5.195 -7.32 8.898 1 94.88 91 LEU A CA 1
ATOM 748 C C . LEU A 1 91 ? -6.391 -8.172 9.312 1 94.88 91 LEU A C 1
ATOM 750 O O . LEU A 1 91 ? -7.516 -7.938 8.867 1 94.88 91 LEU A O 1
ATOM 754 N N . PRO A 1 92 ? -6.082 -9.266 10.016 1 97.06 92 PRO A N 1
ATOM 755 C CA . PRO A 1 92 ? -4.898 -9.523 10.844 1 97.06 92 PRO A CA 1
ATOM 756 C C . PRO A 1 92 ? -3.883 -10.43 10.156 1 97.06 92 PRO A C 1
ATOM 758 O O . PRO A 1 92 ? -2.9 -10.844 10.773 1 97.06 92 PRO A O 1
ATOM 761 N N . ILE A 1 93 ? -4.098 -10.75 8.898 1 98.25 93 ILE A N 1
ATOM 762 C CA . ILE A 1 93 ? -3.096 -11.539 8.195 1 98.25 93 ILE A CA 1
ATOM 763 C C . ILE A 1 93 ? -1.769 -10.781 8.164 1 98.25 93 ILE A C 1
ATOM 765 O O . ILE A 1 93 ? -1.728 -9.609 7.801 1 98.25 93 ILE A O 1
ATOM 769 N N . THR A 1 94 ? -0.714 -11.438 8.555 1 98.25 94 THR A N 1
ATOM 770 C CA . THR A 1 94 ? 0.56 -10.789 8.836 1 98.25 94 THR A CA 1
ATOM 771 C C . THR A 1 94 ? 1.262 -10.391 7.543 1 98.25 94 THR A C 1
ATOM 773 O O . THR A 1 94 ? 1.44 -11.219 6.648 1 98.25 94 THR A O 1
ATOM 776 N N . ARG A 1 95 ? 1.571 -9.18 7.41 1 96.5 95 ARG A N 1
ATOM 777 C CA . ARG A 1 95 ? 2.449 -8.734 6.332 1 96.5 95 ARG A CA 1
ATOM 778 C C . ARG A 1 95 ? 3.916 -8.883 6.727 1 96.5 95 ARG A C 1
ATOM 780 O O . ARG A 1 95 ? 4.5 -7.961 7.301 1 96.5 95 ARG A O 1
ATOM 787 N N . PHE A 1 96 ? 4.488 -9.953 6.398 1 98.12 96 PHE A N 1
ATOM 788 C CA . PHE A 1 96 ? 5.914 -10.148 6.637 1 98.12 96 PHE A CA 1
ATOM 789 C C . PHE A 1 96 ? 6.742 -9.242 5.738 1 98.12 96 PHE A C 1
ATOM 791 O O . PHE A 1 96 ? 6.285 -8.828 4.672 1 98.12 96 PHE A O 1
ATOM 798 N N . PRO A 1 97 ? 7.988 -8.875 6.148 1 96.94 97 PRO A N 1
ATOM 799 C CA . PRO A 1 97 ? 8.805 -8 5.301 1 96.94 97 PRO A CA 1
ATOM 800 C C . PRO A 1 97 ? 9.305 -8.711 4.039 1 96.94 97 PRO A C 1
ATOM 802 O O . PRO A 1 97 ? 9.008 -9.883 3.828 1 96.94 97 PRO A O 1
ATOM 805 N N . HIS A 1 98 ? 9.969 -7.996 3.225 1 96.25 98 HIS A N 1
ATOM 806 C CA . HIS A 1 98 ? 10.586 -8.547 2.023 1 96.25 98 HIS A CA 1
ATOM 807 C C . HIS A 1 98 ? 11.555 -9.672 2.369 1 96.25 98 HIS A C 1
ATOM 809 O O . HIS A 1 98 ? 12.141 -9.688 3.457 1 96.25 98 HIS A O 1
ATOM 815 N N . ALA A 1 99 ? 11.75 -10.453 1.4 1 97.75 99 ALA A N 1
ATOM 816 C CA . ALA A 1 99 ? 12.547 -11.664 1.572 1 97.75 99 ALA A CA 1
ATOM 817 C C . ALA A 1 99 ? 13.961 -11.328 2.041 1 97.75 99 ALA A C 1
ATOM 819 O O . ALA A 1 99 ? 14.539 -12.055 2.848 1 97.75 99 ALA A O 1
ATOM 820 N N . PHE A 1 100 ? 14.516 -10.242 1.561 1 95.88 100 PHE A N 1
ATOM 821 C CA . PHE A 1 100 ? 15.883 -9.852 1.889 1 95.88 100 PHE A CA 1
ATOM 822 C C . PHE A 1 100 ? 16.062 -9.703 3.395 1 95.88 100 PHE A C 1
ATOM 824 O O . PHE A 1 100 ? 17.125 -9.984 3.936 1 95.88 100 PHE A O 1
ATOM 831 N N . LEU A 1 101 ? 14.977 -9.336 4.062 1 97.25 101 LEU A N 1
ATOM 832 C CA . LEU A 1 101 ? 15.047 -9.039 5.488 1 97.25 101 LEU A CA 1
ATOM 833 C C . LEU A 1 101 ? 14.875 -10.305 6.32 1 97.25 101 LEU A C 1
ATOM 835 O O . LEU A 1 101 ? 15.133 -10.297 7.527 1 97.25 101 LEU A O 1
ATOM 839 N N . LEU A 1 102 ? 14.453 -11.352 5.73 1 98 102 LEU A N 1
ATOM 840 C CA . LEU A 1 102 ? 14.133 -12.562 6.488 1 98 102 LEU A CA 1
ATOM 841 C C . LEU A 1 102 ? 15.406 -13.242 6.984 1 98 102 LEU A C 1
ATOM 843 O O . LEU A 1 102 ? 15.422 -13.812 8.078 1 98 102 LEU A O 1
ATOM 847 N N . GLN A 1 103 ? 16.453 -13.227 6.141 1 94.44 103 GLN A N 1
ATOM 848 C CA . GLN A 1 103 ? 17.719 -13.852 6.465 1 94.44 103 GLN A CA 1
ATOM 849 C C . GLN A 1 103 ? 17.531 -15.297 6.922 1 94.44 103 GLN A C 1
ATOM 851 O O . GLN A 1 103 ? 16.969 -16.109 6.184 1 94.44 103 GLN A O 1
ATOM 856 N N . SER A 1 104 ? 17.922 -15.648 8.133 1 96.81 104 SER A N 1
ATOM 857 C CA . SER A 1 104 ? 17.891 -17.031 8.609 1 96.81 104 SER A CA 1
ATOM 858 C C . SER A 1 104 ? 16.469 -17.422 9.031 1 96.81 104 SER A C 1
ATOM 860 O O . SER A 1 104 ? 16.234 -18.594 9.375 1 96.81 104 SER A O 1
ATOM 862 N N . ARG A 1 105 ? 15.5 -16.516 8.891 1 98.31 105 ARG A N 1
ATOM 863 C CA . ARG A 1 105 ? 14.148 -16.797 9.359 1 98.31 105 ARG A CA 1
ATOM 864 C C . ARG A 1 105 ? 13.219 -17.141 8.195 1 98.31 105 ARG A C 1
ATOM 866 O O . ARG A 1 105 ? 12 -17.219 8.367 1 98.31 105 ARG A O 1
ATOM 873 N N . ALA A 1 106 ? 13.75 -17.312 7.047 1 98.69 106 ALA A N 1
ATOM 874 C CA . ALA A 1 106 ? 12.945 -17.516 5.848 1 98.69 106 ALA A CA 1
ATOM 875 C C . ALA A 1 106 ? 12 -18.703 6.008 1 98.69 106 ALA A C 1
ATOM 877 O O . ALA A 1 106 ? 10.82 -18.625 5.676 1 98.69 106 ALA A O 1
ATOM 878 N N . ARG A 1 107 ? 12.531 -19.781 6.527 1 98.88 107 ARG A N 1
ATOM 879 C CA . ARG A 1 107 ? 11.727 -20.984 6.688 1 98.88 107 ARG A CA 1
ATOM 880 C C . ARG A 1 107 ? 10.625 -20.781 7.711 1 98.88 107 ARG A C 1
ATOM 882 O O . ARG A 1 107 ? 9.477 -21.156 7.48 1 98.88 107 ARG A O 1
ATOM 889 N N . GLU A 1 108 ? 10.977 -20.156 8.797 1 98.88 108 GLU A N 1
ATOM 890 C CA . GLU A 1 108 ? 10.016 -19.875 9.852 1 98.88 108 GLU A CA 1
ATOM 891 C C . GLU A 1 108 ? 8.898 -18.969 9.344 1 98.88 108 GLU A C 1
ATOM 893 O O . GLU A 1 108 ? 7.723 -19.188 9.633 1 98.88 108 GLU A O 1
ATOM 898 N N . VAL A 1 109 ? 9.258 -17.969 8.602 1 98.88 109 VAL A N 1
ATOM 899 C CA . VAL A 1 109 ? 8.289 -17.031 8.062 1 98.88 109 VAL A CA 1
ATOM 900 C C . VAL A 1 109 ? 7.379 -17.734 7.062 1 98.88 109 VAL A C 1
ATOM 902 O O . VAL A 1 109 ? 6.164 -17.516 7.059 1 98.88 109 VAL A O 1
ATOM 905 N N . ALA A 1 110 ? 7.965 -18.562 6.297 1 98.88 110 ALA A N 1
ATOM 906 C CA . ALA A 1 110 ? 7.176 -19.281 5.312 1 98.88 110 ALA A CA 1
ATOM 907 C C . ALA A 1 110 ? 6.141 -20.188 5.992 1 98.88 110 ALA A C 1
ATOM 909 O O . ALA A 1 110 ? 5.004 -20.297 5.527 1 98.88 110 ALA A O 1
ATOM 910 N N . LYS A 1 111 ? 6.543 -20.844 7.055 1 98.88 111 LYS A N 1
ATOM 911 C CA . LYS A 1 111 ? 5.605 -21.672 7.816 1 98.88 111 LYS A CA 1
ATOM 912 C C . LYS A 1 111 ? 4.449 -20.828 8.352 1 98.88 111 LYS A C 1
ATOM 914 O O . LYS A 1 111 ? 3.285 -21.219 8.227 1 98.88 111 LYS A O 1
ATOM 919 N N . ALA A 1 112 ? 4.805 -19.703 8.891 1 98.88 112 ALA A N 1
ATOM 920 C CA . ALA A 1 112 ? 3.789 -18.812 9.453 1 98.88 112 ALA A CA 1
ATOM 921 C C . ALA A 1 112 ? 2.854 -18.281 8.375 1 98.88 112 ALA A C 1
ATOM 923 O O . ALA A 1 112 ? 1.63 -18.359 8.508 1 98.88 112 ALA A O 1
ATOM 924 N N . ALA A 1 113 ? 3.408 -17.797 7.297 1 98.81 113 ALA A N 1
ATOM 925 C CA . ALA A 1 113 ? 2.615 -17.312 6.176 1 98.81 113 ALA A CA 1
ATOM 926 C C . ALA A 1 113 ? 1.737 -18.406 5.594 1 98.81 113 ALA A C 1
ATOM 928 O O . ALA A 1 113 ? 0.57 -18.172 5.266 1 98.81 113 ALA A O 1
ATOM 929 N N . GLY A 1 114 ? 2.328 -19.594 5.492 1 98.81 114 GLY A N 1
ATOM 930 C CA . GLY A 1 114 ? 1.584 -20.734 4.977 1 98.81 114 GLY A CA 1
ATOM 931 C C . GLY A 1 114 ? 0.385 -21.094 5.828 1 98.81 114 GLY A C 1
ATOM 932 O O . GLY A 1 114 ? -0.681 -21.422 5.301 1 98.81 114 GLY A O 1
ATOM 933 N N . LEU A 1 115 ? 0.574 -21.047 7.105 1 98.81 115 LEU A N 1
ATOM 934 C CA . LEU A 1 115 ? -0.53 -21.328 8.016 1 98.81 115 LEU A CA 1
ATOM 935 C C . LEU A 1 115 ? -1.664 -20.328 7.828 1 98.81 115 LEU A C 1
ATOM 937 O O . LEU A 1 115 ? -2.838 -20.703 7.848 1 98.81 115 LEU A O 1
ATOM 941 N N . GLU A 1 116 ? -1.28 -19.125 7.668 1 98.81 116 GLU A N 1
ATOM 942 C CA . GLU A 1 116 ? -2.299 -18.094 7.438 1 98.81 116 GLU A CA 1
ATOM 943 C C . GLU A 1 116 ? -2.994 -18.297 6.094 1 98.81 116 GLU A C 1
ATOM 945 O O . GLU A 1 116 ? -4.215 -18.188 5.996 1 98.81 116 GLU A O 1
ATOM 950 N N . LEU A 1 117 ? -2.268 -18.641 5.078 1 98.75 117 LEU A N 1
ATOM 951 C CA . LEU A 1 117 ? -2.85 -18.922 3.768 1 98.75 117 LEU A CA 1
ATOM 952 C C . LEU A 1 117 ? -3.779 -20.125 3.824 1 98.75 117 LEU A C 1
ATOM 954 O O . LEU A 1 117 ? -4.863 -20.109 3.24 1 98.75 117 LEU A O 1
ATOM 958 N N . LYS A 1 118 ? -3.314 -21.141 4.523 1 98.62 118 LYS A N 1
ATOM 959 C CA . LYS A 1 118 ? -4.133 -22.328 4.707 1 98.62 118 LYS A CA 1
ATOM 960 C C . LYS A 1 118 ? -5.492 -21.984 5.301 1 98.62 118 LYS A C 1
ATOM 962 O O . LYS A 1 118 ? -6.52 -22.5 4.848 1 98.62 118 LYS A O 1
ATOM 967 N N . SER A 1 119 ? -5.504 -21.109 6.238 1 98.69 119 SER A N 1
ATOM 968 C CA . SER A 1 119 ? -6.742 -20.719 6.898 1 98.69 119 SER A CA 1
ATOM 969 C C . SER A 1 119 ? -7.672 -19.984 5.934 1 98.69 119 SER A C 1
ATOM 971 O O . SER A 1 119 ? -8.875 -19.906 6.172 1 98.69 119 SER A O 1
ATOM 973 N N . LEU A 1 120 ? -7.145 -19.469 4.859 1 98.75 120 LEU A N 1
ATOM 974 C CA . LEU A 1 120 ? -7.934 -18.766 3.854 1 98.75 120 LEU A CA 1
ATOM 975 C C . LEU A 1 120 ? -8.344 -19.703 2.727 1 98.75 120 LEU A C 1
ATOM 977 O O . LEU A 1 120 ? -8.867 -19.266 1.702 1 98.75 120 LEU A O 1
ATOM 981 N N . GLY A 1 121 ? -8.023 -20.969 2.832 1 98.56 121 GLY A N 1
ATOM 982 C CA . GLY A 1 121 ? -8.359 -21.938 1.805 1 98.56 121 GLY A CA 1
ATOM 983 C C . GLY A 1 121 ? -7.398 -21.938 0.634 1 98.56 121 GLY A C 1
ATOM 984 O O . GLY A 1 121 ? -7.66 -22.547 -0.397 1 98.56 121 GLY A O 1
ATOM 985 N N . ILE A 1 122 ? -6.305 -21.234 0.773 1 98.81 122 ILE A N 1
ATOM 986 C CA . ILE A 1 122 ? -5.293 -21.141 -0.272 1 98.81 122 ILE A CA 1
ATOM 987 C C . ILE A 1 122 ? -4.387 -22.375 -0.22 1 98.81 122 ILE A C 1
ATOM 989 O O . ILE A 1 122 ? -3.945 -22.781 0.856 1 98.81 122 ILE A O 1
ATOM 993 N N . ASN A 1 123 ? -4.137 -22.938 -1.377 1 98.88 123 ASN A N 1
ATOM 994 C CA . ASN A 1 123 ? -3.311 -24.141 -1.354 1 98.88 123 ASN A CA 1
ATOM 995 C C . ASN A 1 123 ? -2.051 -23.969 -2.197 1 98.88 123 ASN A C 1
ATOM 997 O O . ASN A 1 123 ? -1.131 -24.781 -2.119 1 98.88 123 ASN A O 1
ATOM 1001 N N . ILE A 1 124 ? -1.925 -22.797 -2.947 1 98.88 124 ILE A N 1
ATOM 1002 C CA . ILE A 1 124 ? -0.715 -22.469 -3.695 1 98.88 124 ILE A CA 1
ATOM 1003 C C . ILE A 1 124 ? -0.318 -21.016 -3.432 1 98.88 124 ILE A C 1
ATOM 1005 O O . ILE A 1 124 ? -1.15 -20.109 -3.523 1 98.88 124 ILE A O 1
ATOM 1009 N N . SER A 1 125 ? 0.905 -20.812 -3.096 1 98.75 125 SER A N 1
ATOM 1010 C CA . SER A 1 125 ? 1.491 -19.484 -3.023 1 98.75 125 SER A CA 1
ATOM 1011 C C . SER A 1 125 ? 2.457 -19.25 -4.176 1 98.75 125 SER A C 1
ATOM 1013 O O . SER A 1 125 ? 3.357 -20.047 -4.422 1 98.75 125 SER A O 1
ATOM 1015 N N . TRP A 1 126 ? 2.23 -18.188 -4.883 1 98.62 126 TRP A N 1
ATOM 1016 C CA . TRP A 1 126 ? 3.186 -17.828 -5.926 1 98.62 126 TRP A CA 1
ATOM 1017 C C . TRP A 1 126 ? 4.461 -17.25 -5.324 1 98.62 126 TRP A C 1
ATOM 1019 O O . TRP A 1 126 ? 4.793 -16.078 -5.547 1 98.62 126 TRP A O 1
ATOM 1029 N N . SER A 1 127 ? 5.141 -18.016 -4.66 1 98.5 127 SER A N 1
ATOM 1030 C CA . SER A 1 127 ? 6.406 -17.828 -3.961 1 98.5 127 SER A CA 1
ATOM 1031 C C . SER A 1 127 ? 7.16 -19.141 -3.811 1 98.5 127 SER A C 1
ATOM 1033 O O . SER A 1 127 ? 6.559 -20.219 -3.891 1 98.5 127 SER A O 1
ATOM 1035 N N . PRO A 1 128 ? 8.453 -19.094 -3.725 1 98.56 128 PRO A N 1
ATOM 1036 C CA . PRO A 1 128 ? 9.344 -17.969 -3.461 1 98.56 128 PRO A CA 1
ATOM 1037 C C . PRO A 1 128 ? 9.867 -17.312 -4.738 1 98.56 128 PRO A C 1
ATOM 1039 O O . PRO A 1 128 ? 9.859 -17.938 -5.801 1 98.56 128 PRO A O 1
ATOM 1042 N N . LEU A 1 129 ? 10.312 -16.125 -4.582 1 97.88 129 LEU A N 1
ATOM 1043 C CA . LEU A 1 129 ? 11.086 -15.469 -5.633 1 97.88 129 LEU A CA 1
ATOM 1044 C C . LEU A 1 129 ? 12.477 -16.094 -5.742 1 97.88 129 LEU A C 1
ATOM 1046 O O . LEU A 1 129 ? 13.227 -16.125 -4.758 1 97.88 129 LEU A O 1
ATOM 1050 N N . ALA A 1 130 ? 12.773 -16.625 -6.883 1 97.69 130 ALA A N 1
ATOM 1051 C CA . ALA A 1 130 ? 14.062 -17.25 -7.156 1 97.69 130 ALA A CA 1
ATOM 1052 C C . ALA A 1 130 ? 14.945 -16.328 -8.008 1 97.69 130 ALA A C 1
ATOM 1054 O O . ALA A 1 130 ? 15.398 -16.734 -9.086 1 97.69 130 ALA A O 1
ATOM 1055 N N . ASP A 1 131 ? 15.141 -15.125 -7.586 1 96.31 131 ASP A N 1
ATOM 1056 C CA . ASP A 1 131 ? 15.969 -14.125 -8.25 1 96.31 131 ASP A CA 1
ATOM 1057 C C . ASP A 1 131 ? 17.062 -13.602 -7.32 1 96.31 131 ASP A C 1
ATOM 1059 O O . ASP A 1 131 ? 17.219 -14.094 -6.199 1 96.31 131 ASP A O 1
ATOM 1063 N N . ILE A 1 132 ? 17.891 -12.734 -7.895 1 94.56 132 ILE A N 1
ATOM 1064 C CA . ILE A 1 132 ? 19.047 -12.25 -7.152 1 94.56 132 ILE A CA 1
ATOM 1065 C C . ILE A 1 132 ? 18.984 -10.727 -7.039 1 94.56 132 ILE A C 1
ATOM 1067 O O . ILE A 1 132 ? 18.703 -10.031 -8.023 1 94.56 132 ILE A O 1
ATOM 1071 N N . PHE A 1 133 ? 19.203 -10.25 -5.832 1 90.62 133 PHE A N 1
ATOM 1072 C CA . PHE A 1 133 ? 19.297 -8.812 -5.594 1 90.62 133 PHE A CA 1
ATOM 1073 C C . PHE A 1 133 ? 20.672 -8.289 -6.02 1 90.62 133 PHE A C 1
ATOM 1075 O O . PHE A 1 133 ? 21.469 -7.863 -5.184 1 90.62 133 PHE A O 1
ATOM 1082 N N . SER A 1 134 ? 20.891 -8.227 -7.277 1 82.56 134 SER A N 1
ATOM 1083 C CA . SER A 1 134 ? 22.234 -7.965 -7.801 1 82.56 134 SER A CA 1
ATOM 1084 C C . SER A 1 134 ? 22.438 -6.477 -8.062 1 82.56 134 SER A C 1
ATOM 1086 O O . SER A 1 134 ? 23.578 -5.988 -8.047 1 82.56 134 SER A O 1
ATOM 1088 N N . ASN A 1 135 ? 21.344 -5.828 -8.406 1 77.12 135 ASN A N 1
ATOM 1089 C CA . ASN A 1 135 ? 21.391 -4.402 -8.711 1 77.12 135 ASN A CA 1
ATOM 1090 C C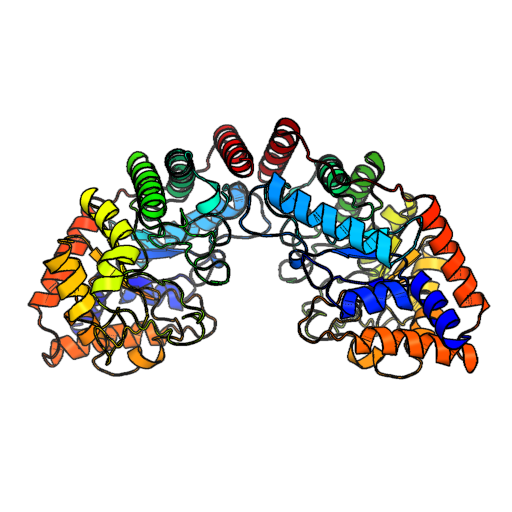 . ASN A 1 135 ? 20.531 -3.6 -7.738 1 77.12 135 ASN A C 1
ATOM 1092 O O . ASN A 1 135 ? 19.312 -3.732 -7.727 1 77.12 135 ASN A O 1
ATOM 1096 N N . PRO A 1 136 ? 21.172 -2.738 -6.988 1 72.81 136 PRO A N 1
ATOM 1097 C CA . PRO A 1 136 ? 20.422 -1.962 -5.992 1 72.81 136 PRO A CA 1
ATOM 1098 C C . PRO A 1 136 ? 19.344 -1.075 -6.621 1 72.81 136 PRO A C 1
ATOM 1100 O O . PRO A 1 136 ? 18.375 -0.714 -5.957 1 72.81 136 PRO A O 1
ATOM 1103 N N . ASP A 1 137 ? 19.531 -0.855 -7.867 1 70.19 137 ASP A N 1
ATOM 1104 C CA . ASP A 1 137 ? 18.609 0.078 -8.508 1 70.19 137 ASP A CA 1
ATOM 1105 C C . ASP A 1 137 ? 17.516 -0.667 -9.258 1 70.19 137 ASP A C 1
ATOM 1107 O O . ASP A 1 137 ? 16.688 -0.048 -9.938 1 70.19 137 ASP A O 1
ATOM 1111 N N . ASN A 1 138 ? 17.562 -1.976 -9.156 1 72.31 138 ASN A N 1
ATOM 1112 C CA . ASN A 1 138 ? 16.531 -2.76 -9.82 1 72.31 138 ASN A CA 1
ATOM 1113 C C . ASN A 1 138 ? 15.156 -2.537 -9.188 1 72.31 138 ASN A C 1
ATOM 1115 O O . ASN A 1 138 ? 14.938 -2.914 -8.039 1 72.31 138 ASN A O 1
ATOM 1119 N N . PRO A 1 139 ? 14.266 -1.916 -9.867 1 70.69 139 PRO A N 1
ATOM 1120 C CA . PRO A 1 139 ? 12.977 -1.583 -9.25 1 70.69 139 PRO A CA 1
ATOM 1121 C C . PRO A 1 139 ? 12.023 -2.775 -9.188 1 70.69 139 PRO A C 1
ATOM 1123 O O . PRO A 1 139 ? 10.969 -2.693 -8.562 1 70.69 139 PRO A O 1
ATOM 1126 N N . ILE A 1 140 ? 12.414 -3.865 -9.789 1 77.75 140 ILE A N 1
ATOM 1127 C CA . ILE A 1 140 ? 11.469 -4.969 -9.93 1 77.75 140 ILE A CA 1
ATOM 1128 C C . ILE A 1 140 ? 11.766 -6.039 -8.883 1 77.75 140 ILE A C 1
ATOM 1130 O O . ILE A 1 140 ? 10.875 -6.469 -8.148 1 77.75 140 ILE A O 1
ATOM 1134 N N . ILE A 1 141 ? 12.938 -6.426 -8.773 1 89.56 141 ILE A N 1
ATOM 1135 C CA . ILE A 1 141 ? 13.32 -7.48 -7.84 1 89.56 141 ILE A CA 1
ATOM 1136 C C . ILE A 1 141 ? 13.75 -6.859 -6.512 1 89.56 141 ILE A C 1
ATOM 1138 O O . ILE A 1 141 ? 12.984 -6.859 -5.543 1 89.56 141 ILE A O 1
ATOM 1142 N N . GLY A 1 142 ? 14.852 -6.215 -6.488 1 90.06 142 GLY A N 1
ATOM 1143 C CA . GLY A 1 142 ? 15.32 -5.539 -5.289 1 90.06 142 GLY A CA 1
ATOM 1144 C C . GLY A 1 142 ? 15.227 -6.406 -4.047 1 90.06 142 GLY A C 1
ATOM 1145 O O . GLY A 1 142 ? 15.711 -7.539 -4.035 1 90.06 142 GLY A O 1
ATOM 1146 N N . PRO A 1 143 ? 14.633 -5.906 -3.014 1 92.94 143 PRO A N 1
ATOM 1147 C CA . PRO A 1 143 ? 14.594 -6.621 -1.737 1 92.94 143 PRO A CA 1
ATOM 1148 C C . PRO A 1 143 ? 13.625 -7.805 -1.754 1 92.94 143 PRO A C 1
ATOM 1150 O O . PRO A 1 143 ? 13.547 -8.555 -0.78 1 92.94 143 PRO A O 1
ATOM 1153 N N . ARG A 1 144 ? 12.945 -7.992 -2.824 1 95.56 144 ARG A N 1
ATOM 1154 C CA . ARG A 1 144 ? 12.078 -9.156 -2.936 1 95.56 144 ARG A CA 1
ATOM 1155 C C . ARG A 1 144 ? 12.883 -10.445 -2.988 1 95.56 144 ARG A C 1
ATOM 1157 O O . ARG A 1 144 ? 12.344 -11.531 -2.768 1 95.56 144 ARG A O 1
ATOM 1164 N N . ALA A 1 145 ? 14.172 -10.266 -3.412 1 96.31 145 ALA A N 1
ATOM 1165 C CA . ALA A 1 145 ? 15.055 -11.43 -3.441 1 96.31 145 ALA A CA 1
ATOM 1166 C C . ALA A 1 145 ? 15.602 -11.742 -2.053 1 96.31 145 ALA A C 1
ATOM 1168 O O . ALA A 1 145 ? 15.703 -10.852 -1.205 1 96.31 145 ALA A O 1
ATOM 1169 N N . PHE A 1 146 ? 16.031 -12.977 -1.858 1 97.56 146 PHE A N 1
ATOM 1170 C CA . PHE A 1 146 ? 16.469 -13.445 -0.548 1 97.56 146 PHE A CA 1
ATOM 1171 C C . PHE A 1 146 ? 17.938 -13.07 -0.3 1 97.56 146 PHE A C 1
ATOM 1173 O O . PHE A 1 146 ? 18.406 -13.102 0.839 1 97.56 146 PHE A O 1
ATOM 1180 N N . GLY A 1 147 ? 18.625 -12.734 -1.355 1 95.88 147 GLY A N 1
ATOM 1181 C CA . GLY A 1 147 ? 20.031 -12.438 -1.191 1 95.88 147 GLY A CA 1
ATOM 1182 C C . GLY A 1 147 ? 20.625 -11.695 -2.371 1 95.88 147 GLY A C 1
ATOM 1183 O O . GLY A 1 147 ? 20 -11.586 -3.426 1 95.88 147 GLY A O 1
ATOM 1184 N N . THR A 1 148 ? 21.938 -11.242 -2.203 1 93.75 148 THR A N 1
ATOM 1185 C CA . THR A 1 148 ? 22.594 -10.422 -3.217 1 93.75 148 THR A CA 1
ATOM 1186 C C . THR A 1 148 ? 23.547 -11.266 -4.066 1 93.75 148 THR A C 1
ATOM 1188 O O . THR A 1 148 ? 24.094 -10.781 -5.059 1 93.75 148 THR A O 1
ATOM 1191 N N . THR A 1 149 ? 23.734 -12.492 -3.682 1 95.88 149 THR A N 1
ATOM 1192 C CA . THR A 1 149 ? 24.516 -13.438 -4.461 1 95.88 149 THR A CA 1
ATOM 1193 C C . THR A 1 149 ? 23.672 -14.648 -4.852 1 95.88 149 THR A C 1
ATOM 1195 O O . THR A 1 149 ? 22.672 -14.961 -4.199 1 95.88 149 THR A O 1
ATOM 1198 N N . PRO A 1 150 ? 24.062 -15.328 -5.93 1 96.56 150 PRO A N 1
ATOM 1199 C CA . PRO A 1 150 ? 23.312 -16.531 -6.312 1 96.56 150 PRO A CA 1
ATOM 1200 C C . PRO A 1 150 ? 23.156 -17.531 -5.168 1 96.56 150 PRO A C 1
ATOM 1202 O O . PRO A 1 150 ? 22.078 -18.062 -4.953 1 96.56 150 PRO A O 1
ATOM 1205 N N . ASP A 1 151 ? 24.188 -17.672 -4.363 1 97.75 151 ASP A N 1
ATOM 1206 C CA . ASP A 1 151 ? 24.172 -18.688 -3.305 1 97.75 151 ASP A CA 1
ATOM 1207 C C . ASP A 1 151 ? 23.25 -18.281 -2.168 1 97.75 151 ASP A C 1
ATOM 1209 O O . ASP A 1 151 ? 22.453 -19.094 -1.687 1 97.75 151 ASP A O 1
ATOM 1213 N N . THR A 1 152 ? 23.359 -17.016 -1.763 1 97.62 152 THR A N 1
ATOM 1214 C CA . THR A 1 152 ? 22.5 -16.578 -0.659 1 97.62 152 THR A CA 1
ATOM 1215 C C . THR A 1 152 ? 21.047 -16.516 -1.092 1 97.62 152 THR A C 1
ATOM 1217 O O . THR A 1 152 ? 20.141 -16.828 -0.311 1 97.62 152 THR A O 1
ATOM 1220 N N . ALA A 1 153 ? 20.812 -16.109 -2.33 1 97.62 153 ALA A N 1
ATOM 1221 C CA . ALA A 1 153 ? 19.453 -16.109 -2.875 1 97.62 153 ALA A CA 1
ATOM 1222 C C . ALA A 1 153 ? 18.875 -17.516 -2.938 1 97.62 153 ALA A C 1
ATOM 1224 O O . ALA A 1 153 ? 17.719 -17.734 -2.566 1 97.62 153 ALA A O 1
ATOM 1225 N N . ALA A 1 154 ? 19.719 -18.438 -3.359 1 98.56 154 ALA A N 1
ATOM 1226 C CA . ALA A 1 154 ? 19.297 -19.844 -3.465 1 98.56 154 ALA A CA 1
ATOM 1227 C C . ALA A 1 154 ? 18.953 -20.422 -2.094 1 98.56 154 ALA A C 1
ATOM 1229 O O . ALA A 1 154 ? 17.922 -21.078 -1.926 1 98.56 154 ALA A O 1
ATOM 1230 N N . ALA A 1 155 ? 19.812 -20.141 -1.152 1 98.69 155 ALA A N 1
ATOM 1231 C CA . ALA A 1 155 ? 19.609 -20.672 0.195 1 98.69 155 ALA A CA 1
ATOM 1232 C C . ALA A 1 155 ? 18.328 -20.156 0.809 1 98.69 155 ALA A C 1
ATOM 1234 O O . ALA A 1 155 ? 17.547 -20.922 1.372 1 98.69 155 ALA A O 1
ATOM 1235 N N . GLY A 1 156 ? 18.094 -18.844 0.692 1 98.69 156 GLY A N 1
ATOM 1236 C CA . GLY A 1 156 ? 16.875 -18.25 1.223 1 98.69 156 GLY A CA 1
ATOM 1237 C C . GLY A 1 156 ? 15.617 -18.766 0.547 1 98.69 156 GLY A C 1
ATOM 1238 O O . GLY A 1 156 ? 14.633 -19.094 1.218 1 98.69 156 GLY A O 1
ATOM 1239 N N . ALA A 1 157 ? 15.68 -18.844 -0.748 1 98.81 157 ALA A N 1
ATOM 1240 C CA . ALA A 1 157 ? 14.531 -19.344 -1.503 1 98.81 157 ALA A CA 1
ATOM 1241 C C . ALA A 1 157 ? 14.211 -20.781 -1.141 1 98.81 157 ALA A C 1
ATOM 1243 O O . ALA A 1 157 ? 13.047 -21.156 -0.985 1 98.81 157 ALA A O 1
ATOM 1244 N N . ARG A 1 158 ? 15.258 -21.562 -1.049 1 98.88 158 ARG A N 1
ATOM 1245 C CA . ARG A 1 158 ? 15.094 -22.953 -0.667 1 98.88 158 ARG A CA 1
ATOM 1246 C C . ARG A 1 158 ? 14.461 -23.078 0.715 1 98.88 158 ARG A C 1
ATOM 1248 O O . ARG A 1 158 ? 13.516 -23.859 0.908 1 98.88 158 ARG A O 1
ATOM 1255 N N . ASP A 1 159 ? 14.969 -22.312 1.681 1 98.88 159 ASP A N 1
ATOM 1256 C CA . ASP A 1 159 ? 14.445 -22.375 3.041 1 98.88 159 ASP A CA 1
ATOM 1257 C C . ASP A 1 159 ? 12.977 -21.953 3.08 1 98.88 159 ASP A C 1
ATOM 1259 O O . ASP A 1 159 ? 12.172 -22.594 3.766 1 98.88 159 ASP A O 1
ATOM 1263 N N . TYR A 1 160 ? 12.641 -20.922 2.377 1 98.94 160 TYR A N 1
ATOM 1264 C CA . TYR A 1 160 ? 11.25 -20.469 2.311 1 98.94 160 TYR A CA 1
ATOM 1265 C C . TYR A 1 160 ? 10.359 -21.562 1.708 1 98.94 160 TYR A C 1
ATOM 1267 O O . TYR A 1 160 ? 9.297 -21.859 2.246 1 98.94 160 TYR A O 1
ATOM 1275 N N . PHE A 1 161 ? 10.844 -22.203 0.663 1 98.88 161 PHE A N 1
ATOM 1276 C CA . PHE A 1 161 ? 10.102 -23.266 0.001 1 98.88 161 PHE A CA 1
ATOM 1277 C C . PHE A 1 161 ? 9.828 -24.422 0.964 1 98.88 161 PHE A C 1
ATOM 1279 O O . PHE A 1 161 ? 8.703 -24.922 1.05 1 98.88 161 PHE A O 1
ATOM 1286 N N . LEU A 1 162 ? 10.844 -24.75 1.62 1 98.88 162 LEU A N 1
ATOM 1287 C CA . LEU A 1 162 ? 10.711 -25.859 2.566 1 98.88 162 LEU A CA 1
ATOM 1288 C C . LEU A 1 162 ? 9.719 -25.516 3.668 1 98.88 162 LEU A C 1
ATOM 1290 O O . LEU A 1 162 ? 8.969 -26.375 4.121 1 98.88 162 LEU A O 1
ATOM 1294 N N . GLY A 1 163 ? 9.711 -24.281 4.113 1 98.88 163 GLY A N 1
ATOM 1295 C CA . GLY A 1 163 ? 8.727 -23.844 5.094 1 98.88 163 GLY A CA 1
ATOM 1296 C C . GLY A 1 163 ? 7.301 -23.969 4.605 1 98.88 163 GLY A C 1
ATOM 1297 O O . GLY A 1 163 ? 6.422 -24.422 5.344 1 98.88 163 GLY A O 1
ATOM 1298 N N . LEU A 1 164 ? 7.027 -23.547 3.389 1 98.88 164 LEU A N 1
ATOM 1299 C CA . LEU A 1 164 ? 5.703 -23.719 2.799 1 98.88 164 LEU A CA 1
ATOM 1300 C C . LEU A 1 164 ? 5.301 -25.188 2.754 1 98.88 164 LEU A C 1
ATOM 1302 O O . LEU A 1 164 ? 4.184 -25.531 3.146 1 98.88 164 LEU A O 1
ATOM 1306 N N . ARG A 1 165 ? 6.211 -25.969 2.295 1 98.75 165 ARG A N 1
ATOM 1307 C CA . ARG A 1 165 ? 5.957 -27.406 2.15 1 98.75 165 ARG A CA 1
ATOM 1308 C C . ARG A 1 165 ? 5.582 -28.031 3.488 1 98.75 165 ARG A C 1
ATOM 1310 O O . ARG A 1 165 ? 4.688 -28.875 3.555 1 98.75 165 ARG A O 1
ATOM 1317 N N . GLU A 1 166 ? 6.184 -27.609 4.535 1 98.69 166 GLU A N 1
ATOM 1318 C CA . GLU A 1 166 ? 5.988 -28.188 5.867 1 98.69 166 GLU A CA 1
ATOM 1319 C C . GLU A 1 166 ? 4.555 -27.969 6.352 1 98.69 166 GLU A C 1
ATOM 1321 O O . GLU A 1 166 ? 4.047 -28.75 7.16 1 98.69 166 GLU A O 1
ATOM 1326 N N . VAL A 1 167 ? 3.934 -26.938 5.832 1 98.56 167 VAL A N 1
ATOM 1327 C CA . VAL A 1 167 ? 2.586 -26.641 6.312 1 98.56 167 VAL A CA 1
ATOM 1328 C C . VAL A 1 167 ? 1.571 -26.953 5.215 1 98.56 167 VAL A C 1
ATOM 1330 O O . VAL A 1 167 ? 0.404 -26.562 5.312 1 98.56 167 VAL A O 1
ATOM 1333 N N . GLY A 1 168 ? 2.014 -27.562 4.117 1 98.69 168 GLY A N 1
ATOM 1334 C CA . GLY A 1 168 ? 1.114 -28.109 3.111 1 98.69 168 GLY A CA 1
ATOM 1335 C C . GLY A 1 168 ? 0.75 -27.109 2.031 1 98.69 168 GLY A C 1
ATOM 1336 O O . GLY A 1 168 ? -0.259 -27.266 1.342 1 98.69 168 GLY A O 1
ATOM 1337 N N . ILE A 1 169 ? 1.497 -26.047 1.895 1 98.88 169 ILE A N 1
ATOM 1338 C CA . ILE A 1 169 ? 1.276 -25.078 0.825 1 98.88 169 ILE A CA 1
ATOM 1339 C C . ILE A 1 169 ? 2.211 -25.375 -0.344 1 98.88 169 ILE A C 1
ATOM 1341 O O . ILE A 1 169 ? 3.41 -25.594 -0.151 1 98.88 169 ILE A O 1
ATOM 1345 N N . ILE A 1 170 ? 1.669 -25.453 -1.511 1 98.81 170 ILE A N 1
ATOM 1346 C CA . ILE A 1 170 ? 2.477 -25.656 -2.707 1 98.81 170 ILE A CA 1
ATOM 1347 C C . ILE A 1 170 ? 3.174 -24.344 -3.088 1 98.81 170 ILE A C 1
ATOM 1349 O O . ILE A 1 170 ? 2.525 -23.312 -3.236 1 98.81 170 ILE A O 1
ATOM 1353 N N . GLY A 1 171 ? 4.477 -24.375 -3.141 1 98.75 171 GLY A N 1
ATOM 1354 C CA . GLY A 1 171 ? 5.254 -23.234 -3.586 1 98.75 171 GLY A CA 1
ATOM 1355 C C . GLY A 1 171 ? 5.551 -23.25 -5.074 1 98.75 171 GLY A C 1
ATOM 1356 O O . GLY A 1 171 ? 5.469 -24.297 -5.715 1 98.75 171 GLY A O 1
ATOM 1357 N N . CYS A 1 172 ? 5.883 -22.141 -5.613 1 98.88 172 CYS A N 1
ATOM 1358 C CA . CYS A 1 172 ? 6.23 -21.953 -7.02 1 98.88 172 CYS A CA 1
ATOM 1359 C C . CYS A 1 172 ? 7.453 -21.062 -7.16 1 98.88 172 CYS A C 1
ATOM 1361 O O . CYS A 1 172 ? 7.43 -19.891 -6.746 1 98.88 172 CYS A O 1
ATOM 1363 N N . ALA A 1 173 ? 8.508 -21.578 -7.711 1 98.75 173 ALA A N 1
ATOM 1364 C CA . ALA A 1 173 ? 9.672 -20.75 -7.988 1 98.75 173 ALA A CA 1
ATOM 1365 C C . ALA A 1 173 ? 9.398 -19.781 -9.133 1 98.75 173 ALA A C 1
ATOM 1367 O O . ALA A 1 173 ? 8.836 -20.172 -10.164 1 98.75 173 ALA A O 1
ATOM 1368 N N . LYS A 1 174 ? 9.805 -18.516 -8.969 1 98.19 174 LYS A N 1
ATOM 1369 C CA . LYS A 1 174 ? 9.453 -17.562 -10.023 1 98.19 174 LYS A CA 1
ATOM 1370 C C . LYS A 1 174 ? 10.43 -16.391 -10.062 1 98.19 174 LYS A C 1
ATOM 1372 O O . LYS A 1 174 ? 11.117 -16.125 -9.078 1 98.19 174 LYS A O 1
ATOM 1377 N N . HIS A 1 175 ? 10.609 -15.719 -11.156 1 97.19 175 HIS A N 1
ATOM 1378 C CA . HIS A 1 175 ? 10.164 -16.094 -12.492 1 97.19 175 HIS A CA 1
ATOM 1379 C C . HIS A 1 175 ? 11.328 -16.609 -13.336 1 97.19 175 HIS A C 1
ATOM 1381 O O . HIS A 1 175 ? 12.383 -15.977 -13.398 1 97.19 175 HIS A O 1
ATOM 1387 N N . PHE A 1 176 ? 11.133 -17.641 -13.922 1 98.12 176 PHE A N 1
ATOM 1388 C CA . PHE A 1 176 ? 12.195 -18.297 -14.688 1 98.12 176 PHE A CA 1
ATOM 1389 C C . PHE A 1 176 ? 12.391 -17.609 -16.031 1 98.12 176 PHE A C 1
ATOM 1391 O O . PHE A 1 176 ? 11.422 -17.328 -16.75 1 98.12 176 PHE A O 1
ATOM 1398 N N . PRO A 1 177 ? 13.633 -17.359 -16.562 1 96.88 177 PRO A N 1
ATOM 1399 C CA . PRO A 1 177 ? 14.891 -17.812 -15.961 1 96.88 177 PRO A CA 1
ATOM 1400 C C . PRO A 1 177 ? 15.555 -16.75 -15.086 1 96.88 177 PRO A C 1
ATOM 1402 O O . PRO A 1 177 ? 16.766 -16.781 -14.867 1 96.88 177 PRO A O 1
ATOM 1405 N N . GLY A 1 178 ? 14.75 -15.766 -14.602 1 92.62 178 GLY A N 1
ATOM 1406 C CA . GLY A 1 178 ? 15.25 -14.68 -13.773 1 92.62 178 GLY A CA 1
ATOM 1407 C C . GLY A 1 178 ? 15.109 -13.32 -14.43 1 92.62 178 GLY A C 1
ATOM 1408 O O . GLY A 1 178 ? 15.312 -13.188 -15.641 1 92.62 178 GLY A O 1
ATOM 1409 N N . HIS A 1 179 ? 14.766 -12.312 -13.609 1 83.56 179 HIS A N 1
ATOM 1410 C CA . HIS A 1 179 ? 14.664 -10.945 -14.109 1 83.56 179 HIS A CA 1
ATOM 1411 C C . HIS A 1 179 ? 16.031 -10.258 -14.117 1 83.56 179 HIS A C 1
ATOM 1413 O O . HIS A 1 179 ? 16.25 -9.312 -14.875 1 83.56 179 HIS A O 1
ATOM 1419 N N . GLY A 1 180 ? 16.859 -10.836 -13.383 1 70.31 180 GLY A N 1
ATOM 1420 C CA . GLY A 1 180 ? 18.219 -10.305 -13.359 1 70.31 180 GLY A CA 1
ATOM 1421 C C . GLY A 1 180 ? 18.266 -8.82 -13.055 1 70.31 180 GLY A C 1
ATOM 1422 O O . GLY A 1 180 ? 17.656 -8.352 -12.086 1 70.31 180 GLY A O 1
ATOM 1423 N N . ASP A 1 181 ? 19 -8.086 -13.836 1 67.38 181 ASP A N 1
ATOM 1424 C CA . ASP A 1 181 ? 19.297 -6.676 -13.617 1 67.38 181 ASP A CA 1
ATOM 1425 C C . ASP A 1 181 ? 18.438 -5.793 -14.516 1 67.38 181 ASP A C 1
ATOM 1427 O O . ASP A 1 181 ? 18.859 -4.691 -14.891 1 67.38 181 ASP A O 1
ATOM 1431 N N . THR A 1 182 ? 17.234 -6.316 -14.812 1 67.5 182 THR A N 1
ATOM 1432 C CA . THR A 1 182 ? 16.406 -5.543 -15.727 1 67.5 182 THR A CA 1
ATOM 1433 C C . THR A 1 182 ? 15.914 -4.266 -15.055 1 67.5 182 THR A C 1
ATOM 1435 O O . THR A 1 182 ? 15.656 -4.25 -13.844 1 67.5 182 THR A O 1
ATOM 1438 N N . SER A 1 183 ? 15.898 -3.219 -15.867 1 67.31 183 SER A N 1
ATOM 1439 C CA . SER A 1 183 ? 15.391 -1.945 -15.367 1 67.31 183 SER A CA 1
ATOM 1440 C C . SER A 1 183 ? 13.984 -1.664 -15.898 1 67.31 183 SER A C 1
ATOM 1442 O O . SER A 1 183 ? 13.328 -0.724 -15.453 1 67.31 183 SER A O 1
ATOM 1444 N N . THR A 1 184 ? 13.594 -2.605 -16.844 1 72.06 184 THR A N 1
ATOM 1445 C CA . THR A 1 184 ? 12.281 -2.404 -17.453 1 72.06 184 THR A CA 1
ATOM 1446 C C . THR A 1 184 ? 11.234 -3.301 -16.781 1 72.06 184 THR A C 1
ATOM 1448 O O . THR A 1 184 ? 11.484 -4.488 -16.562 1 72.06 184 THR A O 1
ATOM 1451 N N . ASP A 1 185 ? 10.094 -2.697 -16.516 1 70.44 185 ASP A N 1
ATOM 1452 C CA . ASP A 1 185 ? 8.977 -3.396 -15.883 1 70.44 185 ASP A CA 1
ATOM 1453 C C . ASP A 1 185 ? 8.062 -4.023 -16.938 1 70.44 185 ASP A C 1
ATOM 1455 O O . ASP A 1 185 ? 7.5 -3.32 -17.781 1 70.44 185 ASP A O 1
ATOM 1459 N N . SER A 1 186 ? 7.91 -5.309 -16.828 1 74.44 186 SER A N 1
ATOM 1460 C CA . SER A 1 186 ? 7.129 -6.055 -17.812 1 74.44 186 SER A CA 1
ATOM 1461 C C . SER A 1 186 ? 5.664 -5.621 -17.797 1 74.44 186 SER A C 1
ATOM 1463 O O . SER A 1 186 ? 4.918 -5.91 -18.734 1 74.44 186 SER A O 1
ATOM 1465 N N . HIS A 1 187 ? 5.145 -4.949 -16.812 1 71.44 187 HIS A N 1
ATOM 1466 C CA . HIS A 1 187 ? 3.791 -4.41 -16.75 1 71.44 187 HIS A CA 1
ATOM 1467 C C . HIS A 1 187 ? 3.625 -3.234 -17.719 1 71.44 187 HIS A C 1
ATOM 1469 O O . HIS A 1 187 ? 2.502 -2.846 -18.031 1 71.44 187 HIS A O 1
ATOM 1475 N N . LEU A 1 188 ? 4.82 -2.832 -18.172 1 71.06 188 LEU A N 1
ATOM 1476 C CA . LEU A 1 188 ? 4.797 -1.623 -18.984 1 71.06 188 LEU A CA 1
ATOM 1477 C C . LEU A 1 188 ? 5.258 -1.919 -20.406 1 71.06 188 LEU A C 1
ATOM 1479 O O . LEU A 1 188 ? 4.699 -1.386 -21.375 1 71.06 188 LEU A O 1
ATOM 1483 N N . GLU A 1 189 ? 6.32 -2.723 -20.469 1 80.06 189 GLU A N 1
ATOM 1484 C CA . GLU A 1 189 ? 6.879 -3.117 -21.75 1 80.06 189 GLU A CA 1
ATOM 1485 C C . GLU A 1 189 ? 7.652 -4.426 -21.641 1 80.06 189 GLU A C 1
ATOM 1487 O O . GLU A 1 189 ? 7.871 -4.934 -20.547 1 80.06 189 GLU A O 1
ATOM 1492 N N . LEU A 1 190 ? 7.949 -4.961 -22.781 1 86.06 190 LEU A N 1
ATOM 1493 C CA . LEU A 1 190 ? 8.711 -6.207 -22.797 1 86.06 190 LEU A CA 1
ATOM 1494 C C . LEU A 1 190 ? 10.156 -5.961 -22.375 1 86.06 190 LEU A C 1
ATOM 1496 O O . LEU A 1 190 ? 10.922 -5.344 -23.109 1 86.06 190 LEU A O 1
ATOM 1500 N N . PRO A 1 191 ? 10.523 -6.422 -21.203 1 87.69 191 PRO A N 1
ATOM 1501 C CA . PRO A 1 191 ? 11.922 -6.262 -20.781 1 87.69 191 PRO A CA 1
ATOM 1502 C C . PRO A 1 191 ? 12.883 -7.113 -21.609 1 87.69 191 PRO A C 1
ATOM 1504 O O . PRO A 1 191 ? 12.508 -8.172 -22.109 1 87.69 191 PRO A O 1
ATOM 1507 N N . VAL A 1 192 ? 14.055 -6.668 -21.781 1 90.81 192 VAL A N 1
ATOM 1508 C CA . VAL A 1 192 ? 15.102 -7.363 -22.516 1 90.81 192 VAL A CA 1
ATOM 1509 C C . VAL A 1 192 ? 16.328 -7.555 -21.641 1 90.81 192 VAL A C 1
ATOM 1511 O O . VAL A 1 192 ? 16.797 -6.609 -20.984 1 90.81 192 VAL A O 1
ATOM 1514 N N . LEU A 1 193 ? 16.75 -8.773 -21.531 1 89.88 193 LEU A N 1
ATOM 1515 C CA . LEU A 1 193 ? 17.984 -9.094 -20.828 1 89.88 193 LEU A CA 1
ATOM 1516 C C . LEU A 1 193 ? 19 -9.719 -21.766 1 89.88 193 LEU A C 1
ATOM 1518 O O . LEU A 1 193 ? 18.797 -10.836 -22.25 1 89.88 193 LEU A O 1
ATOM 1522 N N . ASN A 1 194 ? 20.062 -9.031 -21.953 1 91.5 194 ASN A N 1
ATOM 1523 C CA . ASN A 1 194 ? 21.094 -9.477 -22.891 1 91.5 194 ASN A CA 1
ATOM 1524 C C . ASN A 1 194 ? 22.141 -10.352 -22.219 1 91.5 194 ASN A C 1
ATOM 1526 O O . ASN A 1 194 ? 23.328 -10.031 -22.234 1 91.5 194 ASN A O 1
ATOM 1530 N N . LEU A 1 195 ? 21.75 -11.414 -21.672 1 92.31 195 LEU A N 1
ATOM 1531 C CA . LEU A 1 195 ? 22.625 -12.367 -21.016 1 92.31 195 LEU A CA 1
ATOM 1532 C C . LEU A 1 195 ? 22.859 -13.594 -21.891 1 92.31 195 LEU A C 1
ATOM 1534 O O . LEU A 1 195 ? 21.938 -14.07 -22.562 1 92.31 195 LEU A O 1
ATOM 1538 N N . THR A 1 196 ? 24.094 -14.039 -21.812 1 94.88 196 THR A N 1
ATOM 1539 C CA . THR A 1 196 ? 24.375 -15.32 -22.453 1 94.88 196 THR A CA 1
ATOM 1540 C C . THR A 1 196 ? 23.906 -16.484 -21.594 1 94.88 196 THR A C 1
ATOM 1542 O O . THR A 1 196 ? 23.625 -16.297 -20.391 1 94.88 196 THR A O 1
ATOM 1545 N N . ILE A 1 197 ? 23.797 -17.625 -22.219 1 95.5 197 ILE A N 1
ATOM 1546 C CA . ILE A 1 197 ? 23.375 -18.797 -21.484 1 95.5 197 ILE A CA 1
ATOM 1547 C C . ILE A 1 197 ? 24.391 -19.109 -20.375 1 95.5 197 ILE A C 1
ATOM 1549 O O . ILE A 1 197 ? 24.016 -19.562 -19.297 1 95.5 197 ILE A O 1
ATOM 1553 N N . GLU A 1 198 ? 25.656 -18.812 -20.625 1 96.75 198 GLU A N 1
ATOM 1554 C CA . GLU A 1 198 ? 26.688 -19.047 -19.625 1 96.75 198 GLU A CA 1
ATOM 1555 C C . GLU A 1 198 ? 26.516 -18.125 -18.422 1 96.75 198 GLU A C 1
ATOM 1557 O O . GLU A 1 198 ? 26.688 -18.531 -17.281 1 96.75 198 GLU A O 1
ATOM 1562 N N . GLU A 1 199 ? 26.203 -16.922 -18.703 1 94.12 199 GLU A N 1
ATOM 1563 C CA . GLU A 1 199 ? 25.953 -15.977 -17.625 1 94.12 199 GLU A CA 1
ATOM 1564 C C . GLU A 1 199 ? 24.75 -16.406 -16.781 1 94.12 199 GLU A C 1
ATOM 1566 O O . GLU A 1 199 ? 24.797 -16.344 -15.547 1 94.12 199 GLU A O 1
ATOM 1571 N N . LEU A 1 200 ? 23.734 -16.875 -17.422 1 94.56 200 LEU A N 1
ATOM 1572 C CA . LEU A 1 200 ? 22.547 -17.359 -16.719 1 94.56 200 LEU A CA 1
ATOM 1573 C C . LEU A 1 200 ? 22.875 -18.547 -15.836 1 94.56 200 LEU A C 1
ATOM 1575 O O . LEU A 1 200 ? 22.453 -18.625 -14.68 1 94.56 200 LEU A O 1
ATOM 1579 N N . ARG A 1 201 ? 23.656 -19.453 -16.406 1 96.56 201 ARG A N 1
ATOM 1580 C CA . ARG A 1 201 ? 24.031 -20.672 -15.703 1 96.56 201 ARG A CA 1
ATOM 1581 C C . ARG A 1 201 ? 24.828 -20.344 -14.438 1 96.56 201 ARG A C 1
ATOM 1583 O O . ARG A 1 201 ? 24.672 -21.016 -13.414 1 96.56 201 ARG A O 1
ATOM 1590 N N . ASN A 1 202 ? 25.516 -19.266 -14.531 1 95.5 202 ASN A N 1
ATOM 1591 C CA . ASN A 1 202 ? 26.453 -18.969 -13.453 1 95.5 202 ASN A CA 1
ATOM 1592 C C . ASN A 1 202 ? 25.812 -18.062 -12.391 1 95.5 202 ASN A C 1
ATOM 1594 O O . ASN A 1 202 ? 26.406 -17.828 -11.336 1 95.5 202 ASN A O 1
ATOM 1598 N N . ARG A 1 203 ? 24.609 -17.609 -12.656 1 94.69 203 ARG A N 1
ATOM 1599 C CA . ARG A 1 203 ? 24.031 -16.672 -11.695 1 94.69 203 ARG A CA 1
ATOM 1600 C C . ARG A 1 203 ? 22.547 -16.953 -11.492 1 94.69 203 ARG A C 1
ATOM 1602 O O . ARG A 1 203 ? 22.172 -17.719 -10.609 1 94.69 203 ARG A O 1
ATOM 1609 N N . GLU A 1 204 ? 21.688 -16.609 -12.508 1 95.19 204 GLU A N 1
ATOM 1610 C CA . GLU A 1 204 ? 20.234 -16.547 -12.336 1 95.19 204 GLU A CA 1
ATOM 1611 C C . GLU A 1 204 ? 19.641 -17.953 -12.203 1 95.19 204 GLU A C 1
ATOM 1613 O O . GLU A 1 204 ? 18.609 -18.141 -11.555 1 95.19 204 GLU A O 1
ATOM 1618 N N . LEU A 1 205 ? 20.297 -18.953 -12.789 1 97.88 205 LEU A N 1
ATOM 1619 C CA . LEU A 1 205 ? 19.703 -20.297 -12.789 1 97.88 205 LEU A CA 1
ATOM 1620 C C . LEU A 1 205 ? 19.984 -21.016 -11.477 1 97.88 205 LEU A C 1
ATOM 1622 O O . LEU A 1 205 ? 19.359 -22.031 -11.172 1 97.88 205 LEU A O 1
ATOM 1626 N N . ILE A 1 206 ? 20.891 -20.531 -10.688 1 98 206 ILE A N 1
ATOM 1627 C CA . ILE A 1 206 ? 21.375 -21.219 -9.5 1 98 206 ILE A CA 1
ATOM 1628 C C . ILE A 1 206 ? 20.25 -21.344 -8.477 1 98 206 ILE A C 1
ATOM 1630 O O . ILE A 1 206 ? 20.016 -22.438 -7.945 1 98 206 ILE A O 1
ATOM 1634 N N . PRO A 1 207 ? 19.5 -20.281 -8.195 1 98.5 207 PRO A N 1
ATOM 1635 C CA . PRO A 1 207 ? 18.375 -20.453 -7.27 1 98.5 207 PRO A CA 1
ATOM 1636 C C . PRO A 1 207 ? 17.344 -21.469 -7.773 1 98.5 207 PRO A C 1
ATOM 1638 O O . PRO A 1 207 ? 16.812 -22.25 -6.988 1 98.5 207 PRO A O 1
ATOM 1641 N N . PHE A 1 208 ? 17.109 -21.531 -9.047 1 98.81 208 PHE A N 1
ATOM 1642 C CA . PHE A 1 208 ? 16.172 -22.484 -9.617 1 98.81 208 PHE A CA 1
ATOM 1643 C C . PHE A 1 208 ? 16.688 -23.906 -9.477 1 98.81 208 PHE A C 1
ATOM 1645 O O . PHE A 1 208 ? 15.945 -24.828 -9.141 1 98.81 208 PHE A O 1
ATOM 1652 N N . LYS A 1 209 ? 17.953 -24.047 -9.773 1 98.69 209 LYS A N 1
ATOM 1653 C CA . LYS A 1 209 ? 18.562 -25.359 -9.609 1 98.69 209 LYS A CA 1
ATOM 1654 C C . LYS A 1 209 ? 18.391 -25.875 -8.188 1 98.69 209 LYS A C 1
ATOM 1656 O O . LYS A 1 209 ? 18.078 -27.047 -7.988 1 98.69 209 LYS A O 1
ATOM 1661 N N . ALA A 1 210 ? 18.594 -25.016 -7.223 1 98.75 210 ALA A N 1
ATOM 1662 C CA . ALA A 1 210 ? 18.453 -25.391 -5.82 1 98.75 210 ALA A CA 1
ATOM 1663 C C . ALA A 1 210 ? 17.031 -25.844 -5.504 1 98.75 210 ALA A C 1
ATOM 1665 O O . ALA A 1 210 ? 16.828 -26.828 -4.777 1 98.75 210 ALA A O 1
ATOM 1666 N N . LEU A 1 211 ? 16.047 -25.172 -6.051 1 98.88 211 LEU A N 1
ATOM 1667 C CA . LEU A 1 211 ? 14.648 -25.484 -5.777 1 98.88 211 LEU A CA 1
ATOM 1668 C C . LEU A 1 211 ? 14.227 -26.75 -6.52 1 98.88 211 LEU A C 1
ATOM 1670 O O . LEU A 1 211 ? 13.43 -27.531 -6.004 1 98.88 211 LEU A O 1
ATOM 1674 N N . ILE A 1 212 ? 14.742 -26.969 -7.719 1 98.88 212 ILE A N 1
ATOM 1675 C CA . ILE A 1 212 ? 14.469 -28.172 -8.484 1 98.88 212 ILE A CA 1
ATOM 1676 C C . ILE A 1 212 ? 15.023 -29.391 -7.738 1 98.88 212 ILE A C 1
ATOM 1678 O O . ILE A 1 212 ? 14.391 -30.453 -7.703 1 98.88 212 ILE A O 1
ATOM 1682 N N . ALA A 1 213 ? 16.188 -29.188 -7.176 1 98.69 213 ALA A N 1
ATOM 1683 C CA . ALA A 1 213 ? 16.797 -30.25 -6.391 1 98.69 213 ALA A CA 1
ATOM 1684 C C . ALA A 1 213 ? 15.906 -30.641 -5.219 1 98.69 213 ALA A C 1
ATOM 1686 O O . ALA A 1 213 ? 15.938 -31.797 -4.77 1 98.69 213 ALA A O 1
ATOM 1687 N N . GLU A 1 214 ? 15.141 -29.703 -4.707 1 98.69 214 GLU A N 1
ATOM 1688 C CA . GLU A 1 214 ? 14.188 -29.969 -3.635 1 98.69 214 GLU A CA 1
ATOM 1689 C C . GLU A 1 214 ? 12.844 -30.422 -4.191 1 98.69 214 GLU A C 1
ATOM 1691 O O . GLU A 1 214 ? 11.859 -30.531 -3.449 1 98.69 214 GLU A O 1
ATOM 1696 N N . GLN A 1 215 ? 12.742 -30.578 -5.527 1 98.5 215 GLN A N 1
ATOM 1697 C CA . GLN A 1 215 ? 11.562 -31.078 -6.223 1 98.5 215 GLN A CA 1
ATOM 1698 C C . GLN A 1 215 ? 10.414 -30.078 -6.152 1 98.5 215 GLN A C 1
ATOM 1700 O O . GLN A 1 215 ? 9.273 -30.453 -5.875 1 98.5 215 GLN A O 1
ATOM 1705 N N . VAL A 1 216 ? 10.719 -28.812 -6.289 1 98.75 216 VAL A N 1
ATOM 1706 C CA . VAL A 1 216 ? 9.664 -27.812 -6.395 1 98.75 216 VAL A CA 1
ATOM 1707 C C . VAL A 1 216 ? 8.664 -28.219 -7.465 1 98.75 216 VAL A C 1
ATOM 1709 O O . VAL A 1 216 ? 9.047 -28.641 -8.562 1 98.75 216 VAL A O 1
ATOM 1712 N N . PRO A 1 217 ? 7.41 -28.125 -7.199 1 98.81 217 PRO A N 1
ATOM 1713 C CA . PRO A 1 217 ? 6.422 -28.703 -8.117 1 98.81 217 PRO A CA 1
ATOM 1714 C C . PRO A 1 217 ? 6.055 -27.75 -9.258 1 98.81 217 PRO A C 1
ATOM 1716 O O . PRO A 1 217 ? 5.512 -28.188 -10.273 1 98.81 217 PRO A O 1
ATOM 1719 N N . MET A 1 218 ? 6.305 -26.484 -9.055 1 98.88 218 MET A N 1
ATOM 1720 C CA . MET A 1 218 ? 5.895 -25.484 -10.047 1 98.88 218 MET A CA 1
ATOM 1721 C C . MET A 1 218 ? 6.996 -24.453 -10.273 1 98.88 218 MET A C 1
ATOM 1723 O O . MET A 1 218 ? 7.695 -24.062 -9.328 1 98.88 218 MET A O 1
ATOM 1727 N N . ILE A 1 219 ? 7.113 -24 -11.469 1 98.94 219 ILE A N 1
ATOM 1728 C CA . ILE A 1 219 ? 7.961 -22.875 -11.828 1 98.94 219 ILE A CA 1
ATOM 1729 C C . ILE A 1 219 ? 7.203 -21.938 -12.758 1 98.94 219 ILE A C 1
ATOM 1731 O O . ILE A 1 219 ? 6.578 -22.375 -13.727 1 98.94 219 ILE A O 1
ATOM 1735 N N . MET A 1 220 ? 7.207 -20.688 -12.453 1 98.88 220 MET A N 1
ATOM 1736 C CA . MET A 1 220 ? 6.57 -19.672 -13.273 1 98.88 220 MET A CA 1
ATOM 1737 C C . MET A 1 220 ? 7.574 -19.031 -14.234 1 98.88 220 MET A C 1
ATOM 1739 O O . MET A 1 220 ? 8.641 -18.578 -13.812 1 98.88 220 MET A O 1
ATOM 1743 N N . THR A 1 221 ? 7.195 -19.016 -15.453 1 98.25 221 THR A N 1
ATOM 1744 C CA . THR A 1 221 ? 8.07 -18.422 -16.453 1 98.25 221 THR A CA 1
ATOM 1745 C C . THR A 1 221 ? 7.875 -16.906 -16.5 1 98.25 221 THR A C 1
ATOM 1747 O O . THR A 1 221 ? 6.809 -16.391 -16.156 1 98.25 221 THR A O 1
ATOM 1750 N N . ALA A 1 222 ? 8.875 -16.219 -17 1 95.5 222 ALA A N 1
ATOM 1751 C CA . ALA A 1 222 ? 8.859 -14.758 -17.109 1 95.5 222 ALA A CA 1
ATOM 1752 C C . ALA A 1 222 ? 8.516 -14.328 -18.531 1 95.5 222 ALA A C 1
ATOM 1754 O O . ALA A 1 222 ? 8.789 -15.055 -19.5 1 95.5 222 ALA A O 1
ATOM 1755 N N . HIS A 1 223 ? 7.941 -13.125 -18.656 1 95.12 223 HIS A N 1
ATOM 1756 C CA . HIS A 1 223 ? 7.773 -12.477 -19.953 1 95.12 223 HIS A CA 1
ATOM 1757 C C . HIS A 1 223 ? 8.961 -11.57 -20.266 1 95.12 223 HIS A C 1
ATOM 1759 O O . HIS A 1 223 ? 8.812 -10.352 -20.344 1 95.12 223 HIS A O 1
ATOM 1765 N N . ILE A 1 224 ? 10.078 -12.164 -20.5 1 94.19 224 ILE A N 1
ATOM 1766 C CA . ILE A 1 224 ? 11.312 -11.438 -20.766 1 94.19 224 ILE A CA 1
ATOM 1767 C C . ILE A 1 224 ? 11.977 -11.984 -22.031 1 94.19 224 ILE A C 1
ATOM 1769 O O . ILE A 1 224 ? 12 -13.195 -22.25 1 94.19 224 ILE A O 1
ATOM 1773 N N . LEU A 1 225 ? 12.477 -11.078 -22.812 1 94.75 225 LEU A N 1
ATOM 1774 C CA . LEU A 1 225 ? 13.227 -11.453 -24.016 1 94.75 225 LEU A CA 1
ATOM 1775 C C . LEU A 1 225 ? 14.711 -11.633 -23.688 1 94.75 225 LEU A C 1
ATOM 1777 O O . LEU A 1 225 ? 15.312 -10.773 -23.031 1 94.75 225 LEU A O 1
ATOM 1781 N N . PHE A 1 226 ? 15.242 -12.758 -24.094 1 95.19 226 PHE A N 1
ATOM 1782 C CA . PHE A 1 226 ? 16.672 -13.055 -24 1 95.19 226 PHE A CA 1
ATOM 1783 C C . PHE A 1 226 ? 17.281 -13.227 -25.375 1 95.19 226 PHE A C 1
ATOM 1785 O O . PHE A 1 226 ? 17.484 -14.352 -25.844 1 95.19 226 PHE A O 1
ATOM 1792 N N . PRO A 1 227 ? 17.75 -12.133 -25.906 1 95.62 227 PRO A N 1
ATOM 1793 C CA . PRO A 1 227 ? 18.156 -12.148 -27.328 1 95.62 227 PRO A CA 1
ATOM 1794 C C . PRO A 1 227 ? 19.328 -13.094 -27.594 1 95.62 227 PRO A C 1
ATOM 1796 O O . PRO A 1 227 ? 19.422 -13.648 -28.688 1 95.62 227 PRO A O 1
ATOM 1799 N N . GLN A 1 228 ? 20.156 -13.281 -26.672 1 96.12 228 GLN A N 1
ATOM 1800 C CA . GLN A 1 228 ? 21.344 -14.117 -26.891 1 96.12 228 GLN A CA 1
ATOM 1801 C C . GLN A 1 228 ? 20.984 -15.594 -26.766 1 96.12 228 GLN A C 1
ATOM 1803 O O . GLN A 1 228 ? 21.812 -16.453 -27.062 1 96.12 228 GLN A O 1
ATOM 1808 N N . ILE A 1 229 ? 19.812 -15.883 -26.406 1 96.69 229 ILE A N 1
ATOM 1809 C CA . ILE A 1 229 ? 19.359 -17.266 -26.219 1 96.69 229 ILE A CA 1
ATOM 1810 C C . ILE A 1 229 ? 18.25 -17.578 -27.234 1 96.69 229 ILE A C 1
ATOM 1812 O O . ILE A 1 229 ? 18.344 -18.562 -27.969 1 96.69 229 ILE A O 1
ATOM 1816 N N . ASP A 1 230 ? 17.297 -16.734 -27.219 1 96.31 230 ASP A N 1
ATOM 1817 C CA . ASP A 1 230 ? 16.203 -16.797 -28.188 1 96.31 230 ASP A CA 1
ATOM 1818 C C . ASP A 1 230 ? 15.719 -15.391 -28.547 1 96.31 230 ASP A C 1
ATOM 1820 O O . ASP A 1 230 ? 14.93 -14.789 -27.828 1 96.31 230 ASP A O 1
ATOM 1824 N N . ALA A 1 231 ? 16.031 -14.922 -29.656 1 93.56 231 ALA A N 1
ATOM 1825 C CA . ALA A 1 231 ? 15.836 -13.523 -30.031 1 93.56 231 ALA A CA 1
ATOM 1826 C C . ALA A 1 231 ? 14.398 -13.281 -30.484 1 93.56 231 ALA A C 1
ATOM 1828 O O . ALA A 1 231 ? 13.953 -12.133 -30.578 1 93.56 231 ALA A O 1
ATOM 1829 N N . GLY A 1 232 ? 13.742 -14.195 -30.719 1 92.44 232 GLY A N 1
ATOM 1830 C CA . GLY A 1 232 ? 12.469 -14.031 -31.406 1 92.44 232 GLY A CA 1
ATOM 1831 C C . GLY A 1 232 ? 11.289 -13.883 -30.469 1 92.44 232 GLY A C 1
ATOM 1832 O O . GLY A 1 232 ? 10.289 -13.25 -30.812 1 92.44 232 GLY A O 1
ATOM 1833 N N . VAL A 1 233 ? 11.406 -14.516 -29.328 1 95.38 233 VAL A N 1
ATOM 1834 C CA . VAL A 1 233 ? 10.227 -14.555 -28.469 1 95.38 233 VAL A CA 1
ATOM 1835 C C . VAL A 1 233 ? 10.648 -14.469 -27.016 1 95.38 233 VAL A C 1
ATOM 1837 O O . VAL A 1 233 ? 11.773 -14.836 -26.656 1 95.38 233 VAL A O 1
ATOM 1840 N N . PRO A 1 234 ? 9.75 -14.008 -26.109 1 96.62 234 PRO A N 1
ATOM 1841 C CA . PRO A 1 234 ? 10.039 -14.023 -24.672 1 96.62 234 PRO A CA 1
ATOM 1842 C C . PRO A 1 234 ? 10.148 -15.445 -24.109 1 96.62 234 PRO A C 1
ATOM 1844 O O . PRO A 1 234 ? 9.773 -16.406 -24.781 1 96.62 234 PRO A O 1
ATOM 1847 N N . ALA A 1 235 ? 10.625 -15.531 -22.938 1 97.25 235 ALA A N 1
ATOM 1848 C CA . ALA A 1 235 ? 10.883 -16.812 -22.297 1 97.25 235 ALA A CA 1
ATOM 1849 C C . ALA A 1 235 ? 9.625 -17.688 -22.297 1 97.25 235 ALA A C 1
ATOM 1851 O O . ALA A 1 235 ? 9.695 -18.891 -22.547 1 97.25 235 ALA A O 1
ATOM 1852 N N . THR A 1 236 ? 8.516 -17.125 -22.109 1 97.56 236 THR A N 1
ATOM 1853 C CA . THR A 1 236 ? 7.246 -17.828 -22 1 97.56 236 THR A CA 1
ATOM 1854 C C . THR A 1 236 ? 6.926 -18.578 -23.297 1 97.56 236 THR A C 1
ATOM 1856 O O . THR A 1 236 ? 6.27 -19.609 -23.266 1 97.56 236 THR A O 1
ATOM 1859 N N . LEU A 1 237 ? 7.426 -18.078 -24.422 1 97.56 237 LEU A N 1
ATOM 1860 C CA . LEU A 1 237 ? 7.129 -18.672 -25.719 1 97.56 237 LEU A CA 1
ATOM 1861 C C . LEU A 1 237 ? 8.352 -19.391 -26.281 1 97.56 237 LEU A C 1
ATOM 1863 O O . LEU A 1 237 ? 8.328 -19.859 -27.422 1 97.56 237 LEU A O 1
ATOM 1867 N N . SER A 1 238 ? 9.375 -19.547 -25.531 1 98.44 238 SER A N 1
ATOM 1868 C CA . SER A 1 238 ? 10.641 -20.047 -26.047 1 98.44 238 SER A CA 1
ATOM 1869 C C . SER A 1 238 ? 10.828 -21.531 -25.703 1 98.44 238 SER A C 1
ATOM 1871 O O . SER A 1 238 ? 11.062 -21.875 -24.547 1 98.44 238 SER A O 1
ATOM 1873 N N . GLN A 1 239 ? 10.82 -22.328 -26.75 1 98.25 239 GLN A N 1
ATOM 1874 C CA . GLN A 1 239 ? 11.102 -23.75 -26.547 1 98.25 239 GLN A CA 1
ATOM 1875 C C . GLN A 1 239 ? 12.531 -23.953 -26.047 1 98.25 239 GLN A C 1
ATOM 1877 O O . GLN A 1 239 ? 12.781 -24.844 -25.234 1 98.25 239 GLN A O 1
ATOM 1882 N N . THR A 1 240 ? 13.406 -23.141 -26.484 1 98.44 240 THR A N 1
ATOM 1883 C CA . THR A 1 240 ? 14.805 -23.203 -26.062 1 98.44 240 THR A CA 1
ATOM 1884 C C . THR A 1 240 ? 14.914 -23 -24.547 1 98.44 240 THR A C 1
ATOM 1886 O O . THR A 1 240 ? 15.641 -23.719 -23.875 1 98.44 240 THR A O 1
ATOM 1889 N N . ILE A 1 241 ? 14.133 -22.172 -24.031 1 98.56 241 ILE A N 1
ATOM 1890 C CA . ILE A 1 241 ? 14.25 -21.797 -22.625 1 98.56 241 ILE A CA 1
ATOM 1891 C C . ILE A 1 241 ? 13.445 -22.766 -21.766 1 98.56 241 ILE A C 1
ATOM 1893 O O . ILE A 1 241 ? 13.977 -23.359 -20.828 1 98.56 241 ILE A O 1
ATOM 1897 N N . LEU A 1 242 ? 12.211 -23.031 -22.094 1 98.75 242 LEU A N 1
ATOM 1898 C CA . LEU A 1 242 ? 11.344 -23.797 -21.219 1 98.75 242 LEU A CA 1
ATOM 1899 C C . LEU A 1 242 ? 11.633 -25.297 -21.359 1 98.75 242 LEU A C 1
ATOM 1901 O O . LEU A 1 242 ? 11.773 -26 -20.359 1 98.75 242 LEU A O 1
ATOM 1905 N N . THR A 1 243 ? 11.68 -25.75 -22.578 1 98.44 243 THR A N 1
ATOM 1906 C CA . THR A 1 243 ? 11.961 -27.172 -22.766 1 98.44 243 THR A CA 1
ATOM 1907 C C . THR A 1 243 ? 13.461 -27.438 -22.734 1 98.44 243 THR A C 1
ATOM 1909 O O . THR A 1 243 ? 13.914 -28.312 -22 1 98.44 243 THR A O 1
ATOM 1912 N N . GLY A 1 244 ? 14.211 -26.688 -23.453 1 98.44 244 GLY A N 1
ATOM 1913 C CA . GLY A 1 244 ? 15.641 -26.922 -23.547 1 98.44 244 GLY A CA 1
ATOM 1914 C C . GLY A 1 244 ? 16.359 -26.734 -22.219 1 98.44 244 GLY A C 1
ATOM 1915 O O . GLY A 1 244 ? 16.938 -27.672 -21.688 1 98.44 244 GLY A O 1
ATOM 1916 N N . ILE A 1 245 ? 16.25 -25.578 -21.672 1 98.5 245 ILE A N 1
ATOM 1917 C CA . ILE A 1 245 ? 17.016 -25.25 -20.469 1 98.5 245 ILE A CA 1
ATOM 1918 C C . ILE A 1 245 ? 16.297 -25.781 -19.234 1 98.5 245 ILE A C 1
ATOM 1920 O O . ILE A 1 245 ? 16.859 -26.562 -18.469 1 98.5 245 ILE A O 1
ATOM 1924 N N . LEU A 1 246 ? 15.07 -25.453 -19 1 98.75 246 LEU A N 1
ATOM 1925 C CA . LEU A 1 246 ? 14.375 -25.75 -17.766 1 98.75 246 LEU A CA 1
ATOM 1926 C C . LEU A 1 246 ? 14.102 -27.234 -17.641 1 98.75 246 LEU A C 1
ATOM 1928 O O . LEU A 1 246 ? 14.492 -27.859 -16.641 1 98.75 246 LEU A O 1
ATOM 1932 N N . ARG A 1 247 ? 13.523 -27.891 -18.656 1 98.5 247 ARG A N 1
ATOM 1933 C CA . ARG A 1 247 ? 13.141 -29.281 -18.531 1 98.5 247 ARG A CA 1
ATOM 1934 C C . ARG A 1 247 ? 14.336 -30.203 -18.781 1 98.5 247 ARG A C 1
ATOM 1936 O O . ARG A 1 247 ? 14.641 -31.078 -17.969 1 98.5 247 ARG A O 1
ATOM 1943 N N . LYS A 1 248 ? 15.023 -30 -19.891 1 98.31 248 LYS A N 1
ATOM 1944 C CA . LYS A 1 248 ? 16.047 -30.938 -20.312 1 98.31 248 LYS A CA 1
ATOM 1945 C C . LYS A 1 248 ? 17.344 -30.719 -19.531 1 98.31 248 LYS A C 1
ATOM 1947 O O . LYS A 1 248 ? 17.859 -31.641 -18.891 1 98.31 248 LYS A O 1
ATOM 1952 N N . GLU A 1 249 ? 17.812 -29.516 -19.547 1 98.25 249 GLU A N 1
ATOM 1953 C CA . GLU A 1 249 ? 19.109 -29.25 -18.922 1 98.25 249 GLU A CA 1
ATOM 1954 C C . GLU A 1 249 ? 19 -29.297 -17.391 1 98.25 249 GLU A C 1
ATOM 1956 O O . GLU A 1 249 ? 19.781 -29.969 -16.734 1 98.25 249 GLU A O 1
ATOM 1961 N N . LEU A 1 250 ? 18 -28.609 -16.797 1 98.56 250 LEU A N 1
ATOM 1962 C CA . LEU A 1 250 ? 17.891 -28.516 -15.352 1 98.56 250 LEU A CA 1
ATOM 1963 C C . LEU A 1 250 ? 17.109 -29.688 -14.781 1 98.56 250 LEU A C 1
ATOM 1965 O O . LEU A 1 250 ? 17.109 -29.906 -13.57 1 98.56 250 LEU A O 1
ATOM 1969 N N . GLY A 1 251 ? 16.375 -30.391 -15.625 1 98.56 251 GLY A N 1
ATOM 1970 C CA . GLY A 1 251 ? 15.703 -31.609 -15.203 1 98.56 251 GLY A CA 1
ATOM 1971 C C . GLY A 1 251 ? 14.398 -31.344 -14.477 1 98.56 251 GLY A C 1
ATOM 1972 O O . GLY A 1 251 ? 13.992 -32.125 -13.609 1 98.56 251 GLY A O 1
ATOM 1973 N N . PHE A 1 252 ? 13.781 -30.266 -14.773 1 98.75 252 PHE A N 1
ATOM 1974 C CA . PHE A 1 252 ? 12.531 -29.953 -14.086 1 98.75 252 PHE A CA 1
ATOM 1975 C C . PHE A 1 252 ? 11.391 -30.797 -14.633 1 98.75 252 PHE A C 1
ATOM 1977 O O . PHE A 1 252 ? 11.148 -30.828 -15.836 1 98.75 252 PHE A O 1
ATOM 1984 N N . ALA A 1 253 ? 10.617 -31.375 -13.773 1 98.06 253 ALA A N 1
ATOM 1985 C CA . ALA A 1 253 ? 9.578 -32.312 -14.203 1 98.06 253 ALA A CA 1
ATOM 1986 C C . ALA A 1 253 ? 8.195 -31.812 -13.812 1 98.06 253 ALA A C 1
ATOM 1988 O O . ALA A 1 253 ? 7.184 -32.406 -14.18 1 98.06 253 ALA A O 1
ATOM 1989 N N . GLY A 1 254 ? 8.164 -30.734 -13.039 1 98.62 254 GLY A N 1
ATOM 1990 C CA . GLY A 1 254 ? 6.898 -30.25 -12.523 1 98.62 254 GLY A CA 1
ATOM 1991 C C . GLY A 1 254 ? 6.121 -29.422 -13.523 1 98.62 254 GLY A C 1
ATOM 1992 O O . GLY A 1 254 ? 6.305 -29.562 -14.734 1 98.62 254 GLY A O 1
ATOM 1993 N N . VAL A 1 255 ? 5.215 -28.625 -13.07 1 98.94 255 VAL A N 1
ATOM 1994 C CA . VAL A 1 255 ? 4.316 -27.812 -13.891 1 98.94 255 VAL A CA 1
ATOM 1995 C C . VAL A 1 255 ? 4.957 -26.453 -14.18 1 98.94 255 VAL A C 1
ATOM 1997 O O . VAL A 1 255 ? 5.379 -25.766 -13.258 1 98.94 255 VAL A O 1
ATOM 2000 N N . ILE A 1 256 ? 5.082 -26.109 -15.422 1 98.94 256 ILE A N 1
ATOM 2001 C CA . ILE A 1 256 ? 5.465 -24.75 -15.828 1 98.94 256 ILE A CA 1
ATOM 2002 C C . ILE A 1 256 ? 4.219 -23.906 -16.016 1 98.94 256 ILE A C 1
ATOM 2004 O O . ILE A 1 256 ? 3.324 -24.266 -16.797 1 98.94 256 ILE A O 1
ATOM 2008 N N . VAL A 1 257 ? 4.168 -22.812 -15.312 1 98.94 257 VAL A N 1
ATOM 2009 C CA . VAL A 1 257 ? 3.021 -21.906 -15.398 1 98.94 257 VAL A CA 1
ATOM 2010 C C . VAL A 1 257 ? 3.467 -20.547 -15.945 1 98.94 257 VAL A C 1
ATOM 2012 O O . VAL A 1 257 ? 4.543 -20.062 -15.602 1 98.94 257 VAL A O 1
ATOM 2015 N N . SER A 1 258 ? 2.621 -19.969 -16.734 1 98.44 258 SER A N 1
ATOM 2016 C CA . SER A 1 258 ? 2.932 -18.625 -17.234 1 98.44 258 SER A CA 1
ATOM 2017 C C . SER A 1 258 ? 2.756 -17.578 -16.125 1 98.44 258 SER A C 1
ATOM 2019 O O . SER A 1 258 ? 2.002 -17.797 -15.18 1 98.44 258 SER A O 1
ATOM 2021 N N . ASP A 1 259 ? 3.424 -16.453 -16.266 1 96.44 259 ASP A N 1
ATOM 2022 C CA . ASP A 1 259 ? 2.975 -15.242 -15.578 1 96.44 259 ASP A CA 1
ATOM 2023 C C . ASP A 1 259 ? 1.68 -14.711 -16.188 1 96.44 259 ASP A C 1
ATOM 2025 O O . ASP A 1 259 ? 1.161 -15.281 -17.156 1 96.44 259 ASP A O 1
ATOM 2029 N N . ASP A 1 260 ? 1.16 -13.695 -15.656 1 95.69 260 ASP A N 1
ATOM 2030 C CA . ASP A 1 260 ? -0.127 -13.148 -16.078 1 95.69 260 ASP A CA 1
ATOM 2031 C C . ASP A 1 260 ? -0.1 -12.75 -17.547 1 95.69 260 ASP A C 1
ATOM 2033 O O . ASP A 1 260 ? 0.72 -11.93 -17.969 1 95.69 260 ASP A O 1
ATOM 2037 N N . LEU A 1 261 ? -0.998 -13.289 -18.312 1 94.75 261 LEU A N 1
ATOM 2038 C CA . LEU A 1 261 ? -1.028 -13.047 -19.75 1 94.75 261 LEU A CA 1
ATOM 2039 C C . LEU A 1 261 ? -1.653 -11.688 -20.062 1 94.75 261 LEU A C 1
ATOM 2041 O O . LEU A 1 261 ? -1.587 -11.219 -21.188 1 94.75 261 LEU A O 1
ATOM 2045 N N . ASP A 1 262 ? -2.203 -11.055 -19.047 1 89.31 262 ASP A N 1
ATOM 2046 C CA . ASP A 1 262 ? -2.766 -9.719 -19.203 1 89.31 262 ASP A CA 1
ATOM 2047 C C . ASP A 1 262 ? -1.669 -8.656 -19.203 1 89.31 262 ASP A C 1
ATOM 2049 O O . ASP A 1 262 ? -1.907 -7.508 -19.578 1 89.31 262 ASP A O 1
ATOM 2053 N N . MET A 1 263 ? -0.556 -9.031 -18.828 1 87.38 263 MET A N 1
ATOM 2054 C CA . MET A 1 263 ? 0.542 -8.078 -18.734 1 87.38 263 MET A CA 1
ATOM 2055 C C . MET A 1 263 ? 0.867 -7.48 -20.094 1 87.38 263 MET A C 1
ATOM 2057 O O . MET A 1 263 ? 0.867 -8.188 -21.109 1 87.38 263 MET A O 1
ATOM 2061 N N . LYS A 1 264 ? 1.219 -6.25 -20.141 1 81.19 264 LYS A N 1
ATOM 2062 C CA . LYS A 1 264 ? 1.456 -5.508 -21.375 1 81.19 264 LYS A CA 1
ATOM 2063 C C . LYS A 1 264 ? 2.559 -6.16 -22.203 1 81.19 264 LYS A C 1
ATOM 2065 O O . LYS A 1 264 ? 2.523 -6.113 -23.438 1 81.19 264 LYS A O 1
ATOM 2070 N N . ALA A 1 265 ? 3.402 -6.785 -21.609 1 79.94 265 ALA A N 1
ATOM 2071 C CA . ALA A 1 265 ? 4.551 -7.406 -22.266 1 79.94 265 ALA A CA 1
ATOM 2072 C C . ALA A 1 265 ? 4.105 -8.445 -23.281 1 79.94 265 ALA A C 1
ATOM 2074 O O . ALA A 1 265 ? 4.777 -8.656 -24.297 1 79.94 265 ALA A O 1
ATOM 2075 N N . VAL A 1 266 ? 2.938 -9.055 -23 1 86.12 266 VAL A N 1
ATOM 2076 C CA . VAL A 1 266 ? 2.611 -10.172 -23.891 1 86.12 266 VAL A CA 1
ATOM 2077 C C . VAL A 1 266 ? 1.151 -10.07 -24.328 1 86.12 266 VAL A C 1
ATOM 2079 O O . VAL A 1 266 ? 0.69 -10.867 -25.141 1 86.12 266 VAL A O 1
ATOM 2082 N N . SER A 1 267 ? 0.47 -9.125 -23.844 1 84.75 267 SER A N 1
ATOM 2083 C CA . SER A 1 267 ? -0.967 -9.07 -24.094 1 84.75 267 SER A CA 1
ATOM 2084 C C . SER A 1 267 ? -1.272 -9.008 -25.594 1 84.75 267 SER A C 1
ATOM 2086 O O . SER A 1 267 ? -2.152 -9.719 -26.078 1 84.75 267 SER A O 1
ATOM 2088 N N . SER A 1 268 ? -0.523 -8.266 -26.297 1 86.88 268 SER A N 1
ATOM 2089 C CA . SER A 1 268 ? -0.748 -8.125 -27.734 1 86.88 268 SER A CA 1
ATOM 2090 C C . SER A 1 268 ? -0.398 -9.414 -28.484 1 86.88 268 SER A C 1
ATOM 2092 O O . SER A 1 268 ? -0.991 -9.719 -29.516 1 86.88 268 SER A O 1
ATOM 2094 N N . MET A 1 269 ? 0.503 -10.156 -27.969 1 89.06 269 MET A N 1
ATOM 2095 C CA . MET A 1 269 ? 0.905 -11.414 -28.594 1 89.06 269 MET A CA 1
ATOM 2096 C C . MET A 1 269 ? -0.227 -12.438 -28.531 1 89.06 269 MET A C 1
ATOM 2098 O O . MET A 1 269 ? -0.444 -13.18 -29.5 1 89.06 269 MET A O 1
ATOM 2102 N N . TYR A 1 270 ? -0.93 -12.398 -27.562 1 91.12 270 TYR A N 1
ATOM 2103 C CA . TYR A 1 270 ? -1.964 -13.406 -27.375 1 91.12 270 TYR A CA 1
ATOM 2104 C C . TYR A 1 270 ? -3.252 -13.016 -28.078 1 91.12 270 TYR A C 1
ATOM 2106 O O . TYR A 1 270 ? -4.238 -13.75 -28.047 1 91.12 270 TYR A O 1
ATOM 2114 N N . ALA A 1 271 ? -3.217 -11.898 -28.703 1 87.5 271 ALA A N 1
ATOM 2115 C CA . ALA A 1 271 ? -4.281 -11.539 -29.641 1 87.5 271 ALA A CA 1
ATOM 2116 C C . ALA A 1 271 ? -4.059 -12.188 -31 1 87.5 271 ALA A C 1
ATOM 2118 O O . ALA A 1 271 ? -4.973 -12.234 -31.828 1 87.5 271 ALA A O 1
ATOM 2119 N N . LYS A 1 272 ? -2.939 -12.664 -31.156 1 91.25 272 LYS A N 1
ATOM 2120 C CA . LYS A 1 272 ? -2.59 -13.305 -32.438 1 91.25 272 LYS A CA 1
ATOM 2121 C C . LYS A 1 272 ? -2.896 -14.797 -32.375 1 91.25 272 LYS A C 1
ATOM 2123 O O . LYS A 1 272 ? -2.555 -15.484 -31.422 1 91.25 272 LYS A O 1
ATOM 2128 N N . SER A 1 273 ? -3.424 -15.227 -33.5 1 93.38 273 SER A N 1
ATOM 2129 C CA . SER A 1 273 ? -3.756 -16.641 -33.625 1 93.38 273 SER A CA 1
ATOM 2130 C C . SER A 1 273 ? -2.504 -17.516 -33.562 1 93.38 273 SER A C 1
ATOM 2132 O O . SER A 1 273 ? -1.478 -17.172 -34.156 1 93.38 273 SER A O 1
ATOM 2134 N N . GLY A 1 274 ? -2.609 -18.594 -32.781 1 95.69 274 GLY A N 1
ATOM 2135 C CA . GLY A 1 274 ? -1.528 -19.578 -32.75 1 95.69 274 GLY A CA 1
ATOM 2136 C C . GLY A 1 274 ? -0.584 -19.359 -31.562 1 95.69 274 GLY A C 1
ATOM 2137 O O . GLY A 1 274 ? 0.278 -20.203 -31.297 1 95.69 274 GLY A O 1
ATOM 2138 N N . THR A 1 275 ? -0.73 -18.312 -30.859 1 96.31 275 THR A N 1
ATOM 2139 C CA . THR A 1 275 ? 0.185 -18 -29.766 1 96.31 275 THR A CA 1
ATOM 2140 C C . THR A 1 275 ? 0.011 -19 -28.625 1 96.31 275 THR A C 1
ATOM 2142 O O . THR A 1 275 ? 0.983 -19.359 -27.969 1 96.31 275 THR A O 1
ATOM 2145 N N . VAL A 1 276 ? -1.212 -19.391 -28.422 1 96.75 276 VAL A N 1
ATOM 2146 C CA . VAL A 1 276 ? -1.474 -20.391 -27.391 1 96.75 276 VAL A CA 1
ATOM 2147 C C . VAL A 1 276 ? -0.75 -21.688 -27.719 1 96.75 276 VAL A C 1
ATOM 2149 O O . VAL A 1 276 ? -0.111 -22.297 -26.859 1 96.75 276 VAL A O 1
ATOM 2152 N N . ALA A 1 277 ? -0.844 -22.031 -28.984 1 97.12 277 ALA A N 1
ATOM 2153 C CA . ALA A 1 277 ? -0.133 -23.234 -29.422 1 97.12 277 ALA A CA 1
ATOM 2154 C C . ALA A 1 277 ? 1.372 -23.078 -29.219 1 97.12 277 ALA A C 1
ATOM 2156 O O . ALA A 1 277 ? 2.041 -24.016 -28.781 1 97.12 277 ALA A O 1
ATOM 2157 N N . GLN A 1 278 ? 1.872 -21.984 -29.531 1 97.56 278 GLN A N 1
ATOM 2158 C CA . GLN A 1 278 ? 3.297 -21.703 -29.359 1 97.56 278 GLN A CA 1
ATOM 2159 C C . GLN A 1 278 ? 3.701 -21.844 -27.891 1 97.56 278 GLN A C 1
ATOM 2161 O O . GLN A 1 278 ? 4.777 -22.359 -27.594 1 97.56 278 GLN A O 1
ATOM 2166 N N . THR A 1 279 ? 2.875 -21.391 -27.016 1 98.31 279 THR A N 1
ATOM 2167 C CA . THR A 1 279 ? 3.145 -21.453 -25.578 1 98.31 279 THR A CA 1
ATOM 2168 C C . THR A 1 279 ? 3.195 -22.891 -25.109 1 98.31 279 THR A C 1
ATOM 2170 O O . THR A 1 279 ? 4.105 -23.281 -24.359 1 98.31 279 THR A O 1
ATOM 2173 N N . PHE A 1 280 ? 2.277 -23.719 -25.578 1 98.31 280 PHE A N 1
ATOM 2174 C CA . PHE A 1 280 ? 2.293 -25.156 -25.266 1 98.31 280 PHE A CA 1
ATOM 2175 C C . PHE A 1 280 ? 3.553 -25.812 -25.812 1 98.31 280 PHE A C 1
ATOM 2177 O O . PHE A 1 280 ? 4.215 -26.578 -25.125 1 98.31 280 PHE A O 1
ATOM 2184 N N . ASN A 1 281 ? 3.83 -25.438 -27.031 1 97.81 281 ASN A N 1
ATOM 2185 C CA . ASN A 1 281 ? 4.984 -26.047 -27.703 1 97.81 281 ASN 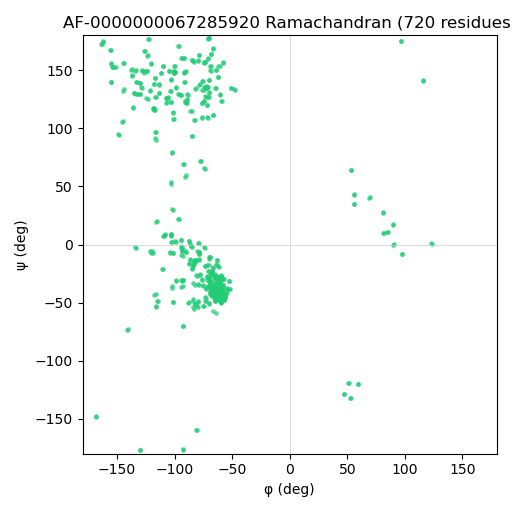A CA 1
ATOM 2186 C C . ASN A 1 281 ? 6.289 -25.656 -27.016 1 97.81 281 ASN A C 1
ATOM 2188 O O . ASN A 1 281 ? 7.262 -26.422 -27.047 1 97.81 281 ASN A O 1
ATOM 2192 N N . ALA A 1 282 ? 6.27 -24.5 -26.406 1 98.31 282 ALA A N 1
ATOM 2193 C CA . ALA A 1 282 ? 7.449 -24.062 -25.656 1 98.31 282 ALA A CA 1
ATOM 2194 C C . ALA A 1 282 ? 7.656 -24.906 -24.406 1 98.31 282 ALA A C 1
ATOM 2196 O O . ALA A 1 282 ? 8.766 -25 -23.891 1 98.31 282 ALA A O 1
ATOM 2197 N N . GLY A 1 283 ? 6.582 -25.484 -23.875 1 98.31 283 GLY A N 1
ATOM 2198 C CA . GLY A 1 283 ? 6.68 -26.344 -22.703 1 98.31 283 GLY A CA 1
ATOM 2199 C C . GLY A 1 283 ? 5.812 -25.875 -21.547 1 98.31 283 GLY A C 1
ATOM 2200 O O . GLY A 1 283 ? 5.77 -26.516 -20.5 1 98.31 283 GLY A O 1
ATOM 2201 N N . CYS A 1 284 ? 5.074 -24.797 -21.719 1 98.69 284 CYS A N 1
ATOM 2202 C CA . CYS A 1 284 ? 4.195 -24.266 -20.688 1 98.69 284 CYS A CA 1
ATOM 2203 C C . CYS A 1 284 ? 2.963 -25.141 -20.516 1 98.69 284 CYS A C 1
ATOM 2205 O O . CYS A 1 284 ? 2.35 -25.562 -21.5 1 98.69 284 CYS A O 1
ATOM 2207 N N . ASP A 1 285 ? 2.568 -25.453 -19.281 1 98.81 285 ASP A N 1
ATOM 2208 C CA . ASP A 1 285 ? 1.473 -26.375 -19 1 98.81 285 ASP A CA 1
ATOM 2209 C C . ASP A 1 285 ? 0.204 -25.625 -18.609 1 98.81 285 ASP A C 1
ATOM 2211 O O . ASP A 1 285 ? -0.906 -26.062 -18.922 1 98.81 285 ASP A O 1
ATOM 2215 N N . LEU A 1 286 ? 0.381 -24.578 -17.922 1 98.75 286 LEU A N 1
ATOM 2216 C CA . LEU A 1 286 ? -0.684 -23.859 -17.234 1 98.75 286 LEU A CA 1
ATOM 2217 C C . LEU A 1 286 ? -0.587 -22.359 -17.484 1 98.75 286 LEU A C 1
ATOM 2219 O O . LEU A 1 286 ? 0.512 -21.797 -17.531 1 98.75 286 LEU A O 1
ATOM 2223 N N . PHE A 1 287 ? -1.748 -21.703 -17.688 1 98.38 287 PHE A N 1
ATOM 2224 C CA . PHE A 1 287 ? -1.806 -20.297 -18.062 1 98.38 287 PHE A CA 1
ATOM 2225 C C . PHE A 1 287 ? -2.521 -19.484 -16.984 1 98.38 287 PHE A C 1
ATOM 2227 O O . PHE A 1 287 ? -3.547 -19.922 -16.453 1 98.38 287 PHE A O 1
ATOM 2234 N N . ILE A 1 288 ? -1.966 -18.281 -16.688 1 98.19 288 ILE A N 1
ATOM 2235 C CA . ILE A 1 288 ? -2.658 -17.391 -15.758 1 98.19 288 ILE A CA 1
ATOM 2236 C C . ILE A 1 288 ? -3.26 -16.219 -16.531 1 98.19 288 ILE A C 1
ATOM 2238 O O . ILE A 1 288 ? -2.557 -15.531 -17.281 1 98.19 288 ILE A O 1
ATOM 2242 N N . VAL A 1 289 ? -4.508 -16.047 -16.438 1 96.69 289 VAL A N 1
ATOM 2243 C CA . VAL A 1 289 ? -5.223 -14.836 -16.844 1 96.69 289 VAL A CA 1
ATOM 2244 C C . VAL A 1 289 ? -5.875 -14.188 -15.625 1 96.69 289 VAL A C 1
ATOM 2246 O O . VAL A 1 289 ? -6.984 -14.562 -15.234 1 96.69 289 VAL A O 1
ATOM 2249 N N . SER A 1 290 ? -5.234 -13.219 -15.047 1 94.75 290 SER A N 1
ATOM 2250 C CA . SER A 1 290 ? -5.562 -12.766 -13.703 1 94.75 290 SER A CA 1
ATOM 2251 C C . SER A 1 290 ? -6.762 -11.82 -13.711 1 94.75 290 SER A C 1
ATOM 2253 O O . SER A 1 290 ? -7.445 -11.672 -12.695 1 94.75 290 SER A O 1
ATOM 2255 N N . ARG A 1 291 ? -6.984 -11.109 -14.891 1 91.31 291 ARG A N 1
ATOM 2256 C CA . ARG A 1 291 ? -8.078 -10.148 -14.984 1 91.31 291 ARG A CA 1
ATOM 2257 C C . ARG A 1 291 ? -7.977 -9.094 -13.883 1 91.31 291 ARG A C 1
ATOM 2259 O O . ARG A 1 291 ? -8.984 -8.703 -13.305 1 91.31 291 ARG A O 1
ATOM 2266 N N . ASN A 1 292 ? -6.742 -8.719 -13.531 1 87.81 292 ASN A N 1
ATOM 2267 C CA . ASN A 1 292 ? -6.496 -7.766 -12.453 1 87.81 292 ASN A CA 1
ATOM 2268 C C . ASN A 1 292 ? -6.145 -6.387 -13 1 87.81 292 ASN A C 1
ATOM 2270 O O . ASN A 1 292 ? -5.871 -5.461 -12.234 1 87.81 292 ASN A O 1
ATOM 2274 N N . LEU A 1 293 ? -6.168 -6.273 -14.281 1 82.94 293 LEU A N 1
ATOM 2275 C CA . LEU A 1 293 ? -5.891 -4.984 -14.914 1 82.94 293 LEU A CA 1
ATOM 2276 C C . LEU A 1 293 ? -7.176 -4.348 -15.43 1 82.94 293 LEU A C 1
ATOM 2278 O O . LEU A 1 293 ? -8.102 -5.055 -15.836 1 82.94 293 LEU A O 1
ATOM 2282 N N . PRO A 1 294 ? -7.191 -3.074 -15.43 1 75.88 294 PRO A N 1
ATOM 2283 C CA . PRO A 1 294 ? -8.398 -2.402 -15.914 1 75.88 294 PRO A CA 1
ATOM 2284 C C . PRO A 1 294 ? -8.727 -2.758 -17.359 1 75.88 294 PRO A C 1
ATOM 2286 O O . PRO A 1 294 ? -9.891 -2.744 -17.766 1 75.88 294 PRO A O 1
ATOM 2289 N N . SER A 1 295 ? -7.77 -3.094 -18.078 1 71.12 295 SER A N 1
ATOM 2290 C CA . SER A 1 295 ? -7.953 -3.371 -19.5 1 71.12 295 SER A CA 1
ATOM 2291 C C . SER A 1 295 ? -8.391 -4.812 -19.734 1 71.12 295 SER A C 1
ATOM 2293 O O . SER A 1 295 ? -8.734 -5.191 -20.859 1 71.12 295 SER A O 1
ATOM 2295 N N . SER A 1 296 ? -8.484 -5.527 -18.656 1 78.19 296 SER A N 1
ATOM 2296 C CA . SER A 1 296 ? -8.828 -6.941 -18.812 1 78.19 296 SER A CA 1
ATOM 2297 C C . SER A 1 296 ? -10.297 -7.117 -19.156 1 78.19 296 SER A C 1
ATOM 2299 O O . SER A 1 296 ? -11.148 -6.371 -18.672 1 78.19 296 SER A O 1
ATOM 2301 N N . SER A 1 297 ? -10.547 -7.996 -20.125 1 82.38 297 SER A N 1
ATOM 2302 C CA . SER A 1 297 ? -11.922 -8.297 -20.531 1 82.38 297 SER A CA 1
ATOM 2303 C C . SER A 1 297 ? -12.18 -9.805 -20.531 1 82.38 297 SER A C 1
ATOM 2305 O O . SER A 1 297 ? -11.258 -10.594 -20.766 1 82.38 297 SER A O 1
ATOM 2307 N N . VAL A 1 298 ? -13.352 -10.133 -20.281 1 89.38 298 VAL A N 1
ATOM 2308 C CA . VAL A 1 298 ? -13.781 -11.523 -20.312 1 89.38 298 VAL A CA 1
ATOM 2309 C C . VAL A 1 298 ? -13.594 -12.102 -21.703 1 89.38 298 VAL A C 1
ATOM 2311 O O . VAL A 1 298 ? -13.25 -13.273 -21.859 1 89.38 298 VAL A O 1
ATOM 2314 N N . GLU A 1 299 ? -13.727 -11.289 -22.641 1 90.88 299 GLU A N 1
ATOM 2315 C CA . GLU A 1 299 ? -13.594 -11.711 -24.047 1 90.88 299 GLU A CA 1
ATOM 2316 C C . GLU A 1 299 ? -12.172 -12.172 -24.344 1 90.88 299 GLU A C 1
ATOM 2318 O O . GLU A 1 299 ? -11.969 -13.078 -25.156 1 90.88 299 GLU A O 1
ATOM 2323 N N . ARG A 1 300 ? -11.305 -11.633 -23.656 1 91.69 300 ARG A N 1
ATOM 2324 C CA . ARG A 1 300 ? -9.914 -12.031 -23.859 1 91.69 300 ARG A CA 1
ATOM 2325 C C . ARG A 1 300 ? -9.68 -13.453 -23.375 1 91.69 300 ARG A C 1
ATOM 2327 O O . ARG A 1 300 ? -8.984 -14.234 -24.031 1 91.69 300 ARG A O 1
ATOM 2334 N N . THR A 1 301 ? -10.227 -13.766 -22.281 1 94 301 THR A N 1
ATOM 2335 C CA . THR A 1 301 ? -10.102 -15.125 -21.75 1 94 301 THR A CA 1
ATOM 2336 C C . THR A 1 301 ? -10.695 -16.141 -22.734 1 94 301 THR A C 1
ATOM 2338 O O . THR A 1 301 ? -10.07 -17.156 -23.031 1 94 301 THR A O 1
ATOM 2341 N N . PHE A 1 302 ? -11.805 -15.789 -23.281 1 94.56 302 PHE A N 1
ATOM 2342 C CA . PHE A 1 302 ? -12.469 -16.672 -24.234 1 94.56 302 PHE A CA 1
ATOM 2343 C C . PHE A 1 302 ? -11.695 -16.734 -25.547 1 94.56 302 PHE A C 1
ATOM 2345 O O . PHE A 1 302 ? -11.664 -17.781 -26.203 1 94.56 302 PHE A O 1
ATOM 2352 N N . ALA A 1 303 ? -11.133 -15.617 -25.891 1 94.06 303 ALA A N 1
ATOM 2353 C CA . ALA A 1 303 ? -10.336 -15.594 -27.109 1 94.06 303 ALA A CA 1
ATOM 2354 C C . ALA A 1 303 ? -9.125 -16.516 -26.984 1 94.06 303 ALA A C 1
ATOM 2356 O O . ALA A 1 303 ? -8.766 -17.219 -27.938 1 94.06 303 ALA A O 1
ATOM 2357 N N . ILE A 1 304 ? -8.531 -16.531 -25.859 1 95.12 304 ILE A N 1
ATOM 2358 C CA . ILE A 1 304 ? -7.395 -17.422 -25.609 1 95.12 304 ILE A CA 1
ATOM 2359 C C . ILE A 1 304 ? -7.852 -18.875 -25.656 1 95.12 304 ILE A C 1
ATOM 2361 O O . ILE A 1 304 ? -7.199 -19.719 -26.281 1 95.12 304 ILE A O 1
ATOM 2365 N N . ALA A 1 305 ? -8.969 -19.141 -25.078 1 95.94 305 ALA A N 1
ATOM 2366 C CA . ALA A 1 305 ? -9.539 -20.484 -25.094 1 95.94 305 ALA A CA 1
ATOM 2367 C C . ALA A 1 305 ? -9.859 -20.922 -26.531 1 95.94 305 ALA A C 1
ATOM 2369 O O . ALA A 1 305 ? -9.578 -22.062 -26.906 1 95.94 305 ALA A O 1
ATOM 2370 N N . GLN A 1 306 ? -10.391 -19.969 -27.25 1 95.5 306 GLN A N 1
ATOM 2371 C CA . GLN A 1 306 ? -10.742 -20.266 -28.641 1 95.5 306 GLN A CA 1
ATOM 2372 C C . GLN A 1 306 ? -9.5 -20.531 -29.484 1 95.5 306 GLN A C 1
ATOM 2374 O O . GLN A 1 306 ? -9.516 -21.391 -30.359 1 95.5 306 GLN A O 1
ATOM 2379 N N . ASP A 1 307 ? -8.508 -19.781 -29.203 1 96.38 307 ASP A N 1
ATOM 2380 C CA . ASP A 1 307 ? -7.25 -20.031 -29.906 1 96.38 307 ASP A CA 1
ATOM 2381 C C . ASP A 1 307 ? -6.734 -21.438 -29.641 1 96.38 307 ASP A C 1
ATOM 2383 O O . ASP A 1 307 ? -6.223 -22.094 -30.531 1 96.38 307 ASP A O 1
ATOM 2387 N N . PHE A 1 308 ? -6.867 -21.906 -28.484 1 96.88 308 PHE A N 1
ATOM 2388 C CA . PHE A 1 308 ? -6.516 -23.281 -28.125 1 96.88 308 PHE A CA 1
ATOM 2389 C C . PHE A 1 308 ? -7.32 -24.281 -28.938 1 96.88 308 PHE A C 1
ATOM 2391 O O . PHE A 1 308 ? -6.754 -25.188 -29.562 1 96.88 308 PHE A O 1
ATOM 2398 N N . VAL A 1 309 ? -8.578 -24.047 -28.984 1 95.69 309 VAL A N 1
ATOM 2399 C CA . VAL A 1 309 ? -9.484 -24.953 -29.688 1 95.69 309 VAL A CA 1
ATOM 2400 C C . VAL A 1 309 ? -9.141 -24.969 -31.172 1 95.69 309 VAL A C 1
ATOM 2402 O O . VAL A 1 309 ? -9.016 -26.031 -31.766 1 95.69 309 VAL A O 1
ATOM 2405 N N . ASN A 1 310 ? -8.938 -23.766 -31.672 1 95.81 310 ASN A N 1
ATOM 2406 C CA . ASN A 1 310 ? -8.594 -23.656 -33.094 1 95.81 310 ASN A CA 1
ATOM 2407 C C . ASN A 1 310 ? -7.27 -24.344 -33.406 1 95.81 310 ASN A C 1
ATOM 2409 O O . ASN A 1 310 ? -7.137 -25 -34.438 1 95.81 310 ASN A O 1
ATOM 2413 N N . SER A 1 311 ? -6.352 -24.203 -32.531 1 96 311 SER A N 1
ATOM 2414 C CA . SER A 1 311 ? -5.027 -24.766 -32.75 1 96 311 SER A CA 1
ATOM 2415 C C . SER A 1 311 ? -5.07 -26.297 -32.688 1 96 311 SER A C 1
ATOM 2417 O O . SER A 1 311 ? -4.336 -26.969 -33.438 1 96 311 SER A O 1
ATOM 2419 N N . LEU A 1 312 ? -5.895 -26.875 -31.891 1 94.94 312 LEU A N 1
ATOM 2420 C CA . LEU A 1 312 ? -6.082 -28.328 -31.859 1 94.94 312 LEU A CA 1
ATOM 2421 C C . LEU A 1 312 ? -6.762 -28.812 -33.125 1 94.94 312 LEU A C 1
ATOM 2423 O O . LEU A 1 312 ? -6.324 -29.781 -33.75 1 94.94 312 LEU A O 1
ATOM 2427 N N . SER A 1 313 ? -7.75 -28.047 -33.5 1 93.94 313 SER A N 1
ATOM 2428 C CA . SER A 1 313 ? -8.562 -28.438 -34.656 1 93.94 313 SER A CA 1
ATOM 2429 C C . SER A 1 313 ? -7.758 -28.375 -35.938 1 93.94 313 SER A C 1
ATOM 2431 O O . SER A 1 313 ? -7.906 -29.234 -36.812 1 93.94 313 SER A O 1
ATOM 2433 N N . ASN A 1 314 ? -6.891 -27.391 -36.062 1 94.31 314 ASN A N 1
ATOM 2434 C CA . ASN A 1 314 ? -6.156 -27.219 -37.312 1 94.31 314 ASN A CA 1
ATOM 2435 C C . ASN A 1 314 ? -4.82 -27.953 -37.281 1 94.31 314 ASN A C 1
ATOM 2437 O O . ASN A 1 314 ? -4.051 -27.891 -38.219 1 94.31 314 ASN A O 1
ATOM 2441 N N . GLY A 1 315 ? -4.461 -28.547 -36.125 1 93.31 315 GLY A N 1
ATOM 2442 C CA . GLY A 1 315 ? -3.301 -29.422 -36.031 1 93.31 315 GLY A CA 1
ATOM 2443 C C . GLY A 1 315 ? -2.027 -28.672 -35.656 1 93.31 315 GLY A C 1
ATOM 2444 O O . GLY A 1 315 ? -0.968 -29.297 -35.5 1 93.31 315 GLY A O 1
ATOM 2445 N N . SER A 1 316 ? -2.1 -27.422 -35.469 1 94.06 316 SER A N 1
ATOM 2446 C CA . SER A 1 316 ? -0.916 -26.656 -35.125 1 94.06 316 SER A CA 1
ATOM 2447 C C . SER A 1 316 ? -0.489 -26.953 -33.688 1 94.06 316 SER A C 1
ATOM 2449 O O . SER A 1 316 ? 0.646 -26.656 -33.281 1 94.06 316 SER A O 1
ATOM 2451 N N . LEU A 1 317 ? -1.358 -27.5 -32.938 1 96.75 317 LEU A N 1
ATOM 2452 C CA . LEU A 1 317 ? -1.062 -27.984 -31.594 1 96.75 317 LEU A CA 1
ATOM 2453 C C . LEU A 1 317 ? -1.298 -29.5 -31.5 1 96.75 317 LEU A C 1
ATOM 2455 O O . LEU A 1 317 ? -2.42 -29.969 -31.703 1 96.75 317 LEU A O 1
ATOM 2459 N N . ASP A 1 318 ? -0.243 -30.172 -31.25 1 96.62 318 ASP A N 1
ATOM 2460 C CA . ASP A 1 318 ? -0.305 -31.625 -31.156 1 96.62 318 ASP A CA 1
ATOM 2461 C C . ASP A 1 318 ? -1.019 -32.062 -29.875 1 96.62 318 ASP A C 1
ATOM 2463 O O . ASP A 1 318 ? -0.697 -31.594 -28.797 1 96.62 318 ASP A O 1
ATOM 2467 N N . GLU A 1 319 ? -1.874 -33 -30 1 96.06 319 GLU A N 1
ATOM 2468 C CA . GLU A 1 319 ? -2.633 -33.531 -28.875 1 96.06 319 GLU A CA 1
ATOM 2469 C C . GLU A 1 319 ? -1.706 -34.094 -27.812 1 96.06 319 GLU A C 1
ATOM 2471 O O . GLU A 1 319 ? -2.006 -34.062 -26.625 1 96.06 319 GLU A O 1
ATOM 2476 N N . ARG A 1 320 ? -0.646 -34.688 -28.172 1 97.12 320 ARG A N 1
ATOM 2477 C CA . ARG A 1 320 ? 0.284 -35.344 -27.25 1 97.12 320 ARG A CA 1
ATOM 2478 C C . ARG A 1 320 ? 0.914 -34.312 -26.297 1 97.12 320 ARG A C 1
ATOM 2480 O O . ARG A 1 320 ? 1.205 -34.625 -25.141 1 97.12 320 ARG A O 1
ATOM 2487 N N . ILE A 1 321 ? 1.141 -33.125 -26.859 1 97.44 321 ILE A N 1
ATOM 2488 C CA . ILE A 1 321 ? 1.702 -32.062 -26.047 1 97.44 321 ILE A CA 1
ATOM 2489 C C . ILE A 1 321 ? 0.7 -31.641 -24.969 1 97.44 321 ILE A C 1
ATOM 2491 O O . ILE A 1 321 ? 1.064 -31.469 -23.797 1 97.44 321 ILE A O 1
ATOM 2495 N N . VAL A 1 322 ? -0.547 -31.5 -25.359 1 97.44 322 VAL A N 1
ATOM 2496 C CA . VAL A 1 322 ? -1.612 -31.109 -24.438 1 97.44 322 VAL A CA 1
ATOM 2497 C C . VAL A 1 322 ? -1.817 -32.188 -23.391 1 97.44 322 VAL A C 1
ATOM 2499 O O . VAL A 1 322 ? -1.978 -31.906 -22.203 1 97.44 322 VAL A O 1
ATOM 2502 N N . GLU A 1 323 ? -1.779 -33.438 -23.812 1 97.69 323 GLU A N 1
ATOM 2503 C CA . GLU A 1 323 ? -1.967 -34.562 -22.906 1 97.69 323 GLU A CA 1
ATOM 2504 C C . GLU A 1 323 ? -0.843 -34.625 -21.875 1 97.69 323 GLU A C 1
ATOM 2506 O O . GLU A 1 323 ? -1.088 -34.875 -20.688 1 97.69 323 GLU A O 1
ATOM 2511 N N . ALA A 1 324 ? 0.372 -34.438 -22.297 1 98.19 324 ALA A N 1
ATOM 2512 C CA . ALA A 1 324 ? 1.504 -34.438 -21.375 1 98.19 324 ALA A CA 1
ATOM 2513 C C . ALA A 1 324 ? 1.352 -33.312 -20.344 1 98.19 324 ALA A C 1
ATOM 2515 O O . ALA A 1 324 ? 1.597 -33.531 -19.156 1 98.19 324 ALA A O 1
ATOM 2516 N N . ALA A 1 325 ? 0.979 -32.125 -20.812 1 98.5 325 ALA A N 1
ATOM 2517 C CA . ALA A 1 325 ? 0.734 -31.016 -19.906 1 98.5 325 ALA A CA 1
ATOM 2518 C C . ALA A 1 325 ? -0.386 -31.344 -18.922 1 98.5 325 ALA A C 1
ATOM 2520 O O . ALA A 1 325 ? -0.271 -31.062 -17.719 1 98.5 325 ALA A O 1
ATOM 2521 N N . LYS A 1 326 ? -1.459 -31.906 -19.422 1 98.25 326 LYS A N 1
ATOM 2522 C CA . LYS A 1 326 ? -2.592 -32.281 -18.578 1 98.25 326 LYS A CA 1
ATOM 2523 C C . LYS A 1 326 ? -2.16 -33.281 -17.484 1 98.25 326 LYS A C 1
ATOM 2525 O O . LYS A 1 326 ? -2.586 -33.156 -16.344 1 98.25 326 LYS A O 1
ATOM 2530 N N . MET A 1 327 ? -1.334 -34.219 -17.828 1 98.44 327 MET A N 1
ATOM 2531 C CA . MET A 1 327 ? -0.881 -35.219 -16.859 1 98.44 327 MET A CA 1
ATOM 2532 C C . MET A 1 327 ? -0.093 -34.562 -15.727 1 98.44 327 MET A C 1
ATOM 2534 O O . MET A 1 327 ? -0.232 -34.938 -14.562 1 98.44 327 MET A O 1
ATOM 2538 N N . ARG A 1 328 ? 0.75 -33.625 -16.047 1 98.69 328 ARG A N 1
ATOM 2539 C CA . ARG A 1 328 ? 1.502 -32.906 -15.031 1 98.69 328 ARG A CA 1
ATOM 2540 C C . ARG A 1 328 ? 0.568 -32.125 -14.117 1 98.69 328 ARG A C 1
ATOM 2542 O O . ARG A 1 328 ? 0.751 -32.125 -12.891 1 98.69 328 ARG A O 1
ATOM 2549 N N . ILE A 1 329 ? -0.46 -31.484 -14.703 1 98.75 329 ILE A N 1
ATOM 2550 C CA . ILE A 1 329 ? -1.426 -30.719 -13.938 1 98.75 329 ILE A CA 1
ATOM 2551 C C . ILE A 1 329 ? -2.248 -31.656 -13.047 1 98.75 329 ILE A C 1
ATOM 2553 O O . ILE A 1 329 ? -2.504 -31.344 -11.883 1 98.75 329 ILE A O 1
ATOM 2557 N N . ASP A 1 330 ? -2.656 -32.812 -13.633 1 98.44 330 ASP A N 1
ATOM 2558 C CA . ASP A 1 330 ? -3.396 -33.781 -12.852 1 98.44 330 ASP A CA 1
ATOM 2559 C C . ASP A 1 330 ? -2.586 -34.25 -11.648 1 98.44 330 ASP A C 1
ATOM 2561 O O . ASP A 1 330 ? -3.127 -34.406 -10.547 1 98.44 330 ASP A O 1
ATOM 2565 N N . SER A 1 331 ? -1.335 -34.469 -11.859 1 98.5 331 SER A N 1
ATOM 2566 C CA . SER A 1 331 ? -0.458 -34.875 -10.766 1 98.5 331 SER A CA 1
ATOM 2567 C C . SER A 1 331 ? -0.378 -33.812 -9.695 1 98.5 331 SER A C 1
ATOM 2569 O O . SER A 1 331 ? -0.426 -34.094 -8.5 1 98.5 331 SER A O 1
ATOM 2571 N N . LEU A 1 332 ? -0.243 -32.562 -10.109 1 98.75 332 LEU A N 1
ATOM 2572 C CA . LEU A 1 332 ? -0.215 -31.453 -9.18 1 98.75 332 LEU A CA 1
ATOM 2573 C C . LEU A 1 332 ? -1.511 -31.375 -8.375 1 98.75 332 LEU A C 1
ATOM 2575 O O . LEU A 1 332 ? -1.48 -31.234 -7.152 1 98.75 332 LEU A O 1
ATOM 2579 N N . ILE A 1 333 ? -2.652 -31.453 -9.062 1 98.44 333 ILE A N 1
ATOM 2580 C CA . ILE A 1 333 ? -3.955 -31.375 -8.414 1 98.44 333 ILE A CA 1
ATOM 2581 C C . ILE A 1 333 ? -4.109 -32.5 -7.41 1 98.44 333 ILE A C 1
ATOM 2583 O O . ILE A 1 333 ? -4.594 -32.312 -6.297 1 98.44 333 ILE A O 1
ATOM 2587 N N . ALA A 1 334 ? -3.627 -33.656 -7.766 1 97.88 334 ALA A N 1
ATOM 2588 C CA . ALA A 1 334 ? -3.754 -34.844 -6.91 1 97.88 334 ALA A CA 1
ATOM 2589 C C . ALA A 1 334 ? -2.973 -34.656 -5.609 1 97.88 334 ALA A C 1
ATOM 2591 O O . ALA A 1 334 ? -3.404 -35.125 -4.551 1 97.88 334 ALA A O 1
ATOM 2592 N N . MET A 1 335 ? -1.883 -33.969 -5.664 1 97.69 335 MET A N 1
ATOM 2593 C CA . MET A 1 335 ? -1.044 -33.844 -4.477 1 97.69 335 MET A CA 1
ATOM 2594 C C . MET A 1 335 ? -1.39 -32.562 -3.705 1 97.69 335 MET A C 1
ATOM 2596 O O . MET A 1 335 ? -0.86 -32.344 -2.617 1 97.69 335 MET A O 1
ATOM 2600 N N . THR A 1 336 ? -2.201 -31.703 -4.25 1 98.5 336 THR A N 1
ATOM 2601 C CA . THR A 1 336 ? -2.533 -30.422 -3.621 1 98.5 336 THR A CA 1
ATOM 2602 C C . THR A 1 336 ? -3.701 -30.578 -2.652 1 98.5 336 THR A C 1
ATOM 2604 O O . THR A 1 336 ? -4.82 -30.906 -3.064 1 98.5 336 THR A O 1
ATOM 2607 N N . PRO A 1 337 ? -3.471 -30.375 -1.368 1 98.38 337 PRO A N 1
ATOM 2608 C CA . PRO A 1 337 ? -4.59 -30.469 -0.426 1 98.38 337 PRO A CA 1
ATOM 2609 C C . PRO A 1 337 ? -5.648 -29.391 -0.666 1 98.38 337 PRO A C 1
ATOM 2611 O O . PRO A 1 337 ? -5.34 -28.328 -1.201 1 98.38 337 PRO A O 1
ATOM 2614 N N . GLN A 1 338 ? -6.891 -29.75 -0.326 1 98.38 338 GLN A N 1
ATOM 2615 C CA . GLN A 1 338 ? -7.988 -28.781 -0.369 1 98.38 338 GLN A CA 1
ATOM 2616 C C . GLN A 1 338 ? -8.344 -28.297 1.03 1 98.38 338 GLN A C 1
ATOM 2618 O O . GLN A 1 338 ? -8.609 -29.094 1.928 1 98.38 338 GLN A O 1
ATOM 2623 N N . TYR A 1 339 ? -8.281 -26.984 1.248 1 98.44 339 TYR A N 1
ATOM 2624 C CA . TYR A 1 339 ? -8.508 -26.422 2.572 1 98.44 339 TYR A CA 1
ATOM 2625 C C . TYR A 1 339 ? -9.82 -25.656 2.621 1 98.44 339 TYR A C 1
ATOM 2627 O O . TYR A 1 339 ? -10.289 -25.141 1.601 1 98.44 339 TYR A O 1
ATOM 2635 N N . SER A 1 340 ? -10.352 -25.594 3.812 1 97.75 340 SER A N 1
ATOM 2636 C CA . SER A 1 340 ? -11.531 -24.781 4.066 1 97.75 340 SER A CA 1
ATOM 2637 C C . SER A 1 340 ? -11.148 -23.453 4.73 1 97.75 340 SER A C 1
ATOM 2639 O O . SER A 1 340 ? -10.164 -23.391 5.473 1 97.75 340 SER A O 1
ATOM 2641 N N . VAL A 1 341 ? -11.906 -22.484 4.457 1 98.5 341 VAL A N 1
ATOM 2642 C CA . VAL A 1 341 ? -11.695 -21.203 5.098 1 98.5 341 VAL A CA 1
ATOM 2643 C C . VAL A 1 341 ? -12.062 -21.281 6.578 1 98.5 341 VAL A C 1
ATOM 2645 O O . VAL A 1 341 ? -13.102 -21.844 6.934 1 98.5 341 VAL A O 1
ATOM 2648 N N . SER A 1 342 ? -11.188 -20.812 7.41 1 98 342 SER A N 1
ATOM 2649 C CA . SER A 1 342 ? -11.43 -20.797 8.852 1 98 342 SER A CA 1
ATOM 2650 C C . SER A 1 342 ? -10.688 -19.641 9.523 1 98 342 SER A C 1
ATOM 2652 O O . SER A 1 342 ? -9.633 -19.219 9.047 1 98 342 SER A O 1
ATOM 2654 N N . ALA A 1 343 ? -11.211 -19.172 10.633 1 97.44 343 ALA A N 1
ATOM 2655 C CA . ALA A 1 343 ? -10.562 -18.094 11.375 1 97.44 343 ALA A CA 1
ATOM 2656 C C . ALA A 1 343 ? -9.352 -18.609 12.148 1 97.44 343 ALA A C 1
ATOM 2658 O O . ALA A 1 343 ? -9.383 -19.719 12.695 1 97.44 343 ALA A O 1
ATOM 2659 N N . LEU A 1 344 ? -8.312 -17.844 12.172 1 97.69 344 LEU A N 1
ATOM 2660 C CA . LEU A 1 344 ? -7.184 -18.141 13.047 1 97.69 344 LEU A CA 1
ATOM 2661 C C . LEU A 1 344 ? -7.359 -17.469 14.398 1 97.69 344 LEU A C 1
ATOM 2663 O O . LEU A 1 344 ? -7.938 -16.391 14.492 1 97.69 344 LEU A O 1
ATOM 2667 N N . ASP A 1 345 ? -6.82 -18.125 15.383 1 96.56 345 ASP A N 1
ATOM 2668 C CA . ASP A 1 345 ? -6.906 -17.547 16.719 1 96.56 345 ASP A CA 1
ATOM 2669 C C . ASP A 1 345 ? -5.938 -16.375 16.859 1 96.56 345 ASP A C 1
ATOM 2671 O O . ASP A 1 345 ? -4.895 -16.328 16.203 1 96.56 345 ASP A O 1
ATOM 2675 N N . GLN A 1 346 ? -6.238 -15.484 17.781 1 96.62 346 GLN A N 1
ATOM 2676 C CA . GLN A 1 346 ? -5.465 -14.258 17.969 1 96.62 346 GLN A CA 1
ATOM 2677 C C . GLN A 1 346 ? -4.031 -14.57 18.391 1 96.62 346 GLN A C 1
ATOM 2679 O O . GLN A 1 346 ? -3.098 -13.867 18 1 96.62 346 GLN A O 1
ATOM 2684 N N . ASP A 1 347 ? -3.857 -15.57 19.156 1 97.56 347 ASP A N 1
ATOM 2685 C CA . ASP A 1 347 ? -2.527 -15.898 19.656 1 97.56 347 ASP A CA 1
ATOM 2686 C C . ASP A 1 347 ? -1.586 -16.266 18.516 1 97.56 347 ASP A C 1
ATOM 2688 O O . ASP A 1 347 ? -0.418 -15.875 18.516 1 97.56 347 ASP A O 1
ATOM 2692 N N . THR A 1 348 ? -2.08 -17.062 17.594 1 98.31 348 THR A N 1
ATOM 2693 C CA . THR A 1 348 ? -1.294 -17.422 16.406 1 98.31 348 THR A CA 1
ATOM 2694 C C . THR A 1 348 ? -0.913 -16.172 15.609 1 98.31 348 THR A C 1
ATOM 2696 O O . THR A 1 348 ? 0.247 -16.016 15.234 1 98.31 348 THR A O 1
ATOM 2699 N N . LEU A 1 349 ? -1.856 -15.297 15.438 1 98.5 349 LEU A N 1
ATOM 2700 C CA . LEU A 1 349 ? -1.631 -14.078 14.68 1 98.5 349 LEU A CA 1
ATOM 2701 C C . LEU A 1 349 ? -0.644 -13.164 15.398 1 98.5 349 LEU A C 1
ATOM 2703 O O . LEU A 1 349 ? 0.209 -12.539 14.766 1 98.5 349 LEU A O 1
ATOM 2707 N N . LYS A 1 350 ? -0.754 -13.094 16.734 1 98.25 350 LYS A N 1
ATOM 2708 C CA . LYS A 1 350 ? 0.18 -12.305 17.531 1 98.25 350 LYS A CA 1
ATOM 2709 C C . LYS A 1 350 ? 1.601 -12.852 17.406 1 98.25 350 LYS A C 1
ATOM 2711 O O . LYS A 1 350 ? 2.557 -12.086 17.281 1 98.25 350 LYS A O 1
ATOM 2716 N N . GLN A 1 351 ? 1.752 -14.148 17.438 1 98.5 351 GLN A N 1
ATOM 2717 C CA . GLN A 1 351 ? 3.061 -14.781 17.281 1 98.5 351 GLN A CA 1
ATOM 2718 C C . GLN A 1 351 ? 3.668 -14.453 15.914 1 98.5 351 GLN A C 1
ATOM 2720 O O . GLN A 1 351 ? 4.867 -14.188 15.812 1 98.5 351 GLN A O 1
ATOM 2725 N N . HIS A 1 352 ? 2.844 -14.516 14.922 1 98.75 352 HIS A N 1
ATOM 2726 C CA . HIS A 1 352 ? 3.32 -14.203 13.578 1 98.75 352 HIS A CA 1
ATOM 2727 C C . HIS A 1 352 ? 3.729 -12.734 13.461 1 98.75 352 HIS A C 1
ATOM 2729 O O . HIS A 1 352 ? 4.719 -12.414 12.797 1 98.75 352 HIS A O 1
ATOM 2735 N N . ALA A 1 353 ? 2.951 -11.852 14.094 1 98.25 353 ALA A N 1
ATOM 2736 C CA . ALA A 1 353 ? 3.305 -10.438 14.109 1 98.25 353 ALA A CA 1
ATOM 2737 C C . ALA A 1 353 ? 4.648 -10.211 14.797 1 98.25 353 ALA A C 1
ATOM 2739 O O . ALA A 1 353 ? 5.457 -9.398 14.344 1 98.25 353 ALA A O 1
ATOM 2740 N N . GLU A 1 354 ? 4.883 -10.891 15.875 1 98.06 354 GLU A N 1
ATOM 2741 C CA . GLU A 1 354 ? 6.156 -10.805 16.578 1 98.06 354 GLU A CA 1
ATOM 2742 C C . GLU A 1 354 ? 7.309 -11.273 15.695 1 98.06 354 GLU A C 1
ATOM 2744 O O . GLU A 1 354 ? 8.391 -10.688 15.711 1 98.06 354 GLU A O 1
ATOM 2749 N N . LEU A 1 355 ? 7.047 -12.336 14.969 1 98.5 355 LEU A N 1
ATOM 2750 C CA . LEU A 1 355 ? 8.047 -12.844 14.031 1 98.5 355 LEU A CA 1
ATOM 2751 C C . LEU A 1 355 ? 8.359 -11.805 12.961 1 98.5 355 LEU A C 1
ATOM 2753 O O . LEU A 1 355 ? 9.523 -11.602 12.609 1 98.5 355 LEU A O 1
ATOM 2757 N N . ALA A 1 356 ? 7.324 -11.156 12.438 1 98.38 356 ALA A N 1
ATOM 2758 C CA . ALA A 1 356 ? 7.523 -10.109 11.445 1 98.38 356 ALA A CA 1
ATOM 2759 C C . ALA A 1 356 ? 8.391 -8.977 12.008 1 98.38 356 ALA A C 1
ATOM 2761 O O . ALA A 1 356 ? 9.289 -8.484 11.32 1 98.38 356 ALA A O 1
ATOM 2762 N N . ILE A 1 357 ? 8.141 -8.57 13.234 1 98.06 357 ILE A N 1
ATOM 2763 C CA . ILE A 1 357 ? 8.906 -7.512 13.891 1 98.06 357 ILE A CA 1
ATOM 2764 C C . ILE A 1 357 ? 10.359 -7.949 14.055 1 98.06 357 ILE A C 1
ATOM 2766 O O . ILE A 1 357 ? 11.281 -7.172 13.805 1 98.06 357 ILE A O 1
ATOM 2770 N N . ALA A 1 358 ? 10.547 -9.195 14.453 1 97.62 358 ALA A N 1
ATOM 2771 C CA . ALA A 1 358 ? 11.898 -9.727 14.609 1 97.62 358 ALA A CA 1
ATOM 2772 C C . ALA A 1 358 ? 12.68 -9.641 13.305 1 97.62 358 ALA A C 1
ATOM 2774 O O . ALA A 1 358 ? 13.883 -9.344 13.305 1 97.62 358 ALA A O 1
ATOM 2775 N N . CYS A 1 359 ? 12.023 -9.898 12.188 1 97.81 359 CYS A N 1
ATOM 2776 C CA . CYS A 1 359 ? 12.664 -9.883 10.883 1 97.81 359 CYS A CA 1
ATOM 2777 C C . CYS A 1 359 ? 13.094 -8.469 10.508 1 97.81 359 CYS A C 1
ATOM 2779 O O . CYS A 1 359 ? 13.961 -8.289 9.648 1 97.81 359 CYS A O 1
ATOM 2781 N N . ALA A 1 360 ? 12.422 -7.461 11.07 1 96.06 360 ALA A N 1
ATOM 2782 C CA . ALA A 1 360 ? 12.719 -6.07 10.742 1 96.06 360 ALA A CA 1
ATOM 2783 C C . ALA A 1 360 ? 14.039 -5.633 11.375 1 96.06 360 ALA A C 1
ATOM 2785 O O . ALA A 1 360 ? 14.609 -4.605 10.992 1 96.06 360 ALA A O 1
ATOM 2786 N N . PHE A 1 361 ? 14.477 -6.402 12.375 1 95.12 361 PHE A N 1
ATOM 2787 C CA . PHE A 1 361 ? 15.727 -6.105 13.047 1 95.12 361 PHE A CA 1
ATOM 2788 C C . PHE A 1 361 ? 16.844 -7.008 12.539 1 95.12 361 PHE A C 1
ATOM 2790 O O . PHE A 1 361 ? 16.609 -8.164 12.195 1 95.12 361 PHE A O 1
ATOM 2797 N N . ARG A 1 362 ? 18.125 -6.57 12.484 1 87.69 362 ARG A N 1
ATOM 2798 C CA . ARG A 1 362 ? 19.266 -7.375 12.062 1 87.69 362 ARG A CA 1
ATOM 2799 C C . ARG A 1 362 ? 19.609 -8.422 13.117 1 87.69 362 ARG A C 1
ATOM 2801 O O . ARG A 1 362 ? 19.5 -8.164 14.32 1 87.69 362 ARG A O 1
ATOM 2808 N N . MET B 1 1 ? 17.844 41.594 -0.853 1 42.41 1 MET B N 1
ATOM 2809 C CA . MET B 1 1 ? 17.844 41.562 0.607 1 42.41 1 MET B CA 1
ATOM 2810 C C . MET B 1 1 ? 16.406 41.594 1.145 1 42.41 1 MET B C 1
ATOM 2812 O O . MET B 1 1 ? 16.047 40.812 2.014 1 42.41 1 MET B O 1
ATOM 2816 N N . ALA B 1 2 ? 15.703 42.688 0.649 1 48.75 2 ALA B N 1
ATOM 2817 C CA . ALA B 1 2 ? 14.312 42.844 1.059 1 48.75 2 ALA B CA 1
ATOM 2818 C C . ALA B 1 2 ? 13.469 41.656 0.604 1 48.75 2 ALA B C 1
ATOM 2820 O O . ALA B 1 2 ? 12.648 41.125 1.364 1 48.75 2 ALA B O 1
ATOM 2821 N N . VAL B 1 3 ? 13.789 41.219 -0.603 1 47.84 3 VAL B N 1
ATOM 2822 C CA . VAL B 1 3 ? 13.062 40.125 -1.212 1 47.84 3 VAL B CA 1
ATOM 2823 C C . VAL B 1 3 ? 13.367 38.812 -0.463 1 47.84 3 VAL B C 1
ATOM 2825 O O . VAL B 1 3 ? 12.469 38 -0.201 1 47.84 3 VAL B O 1
ATOM 2828 N N . ALA B 1 4 ? 14.633 38.656 -0.103 1 56 4 ALA B N 1
ATOM 2829 C CA . ALA B 1 4 ? 15.031 37.469 0.66 1 56 4 ALA B CA 1
ATOM 2830 C C . ALA B 1 4 ? 14.375 37.469 2.041 1 56 4 ALA B C 1
ATOM 2832 O O . ALA B 1 4 ? 13.906 36.438 2.508 1 56 4 ALA B O 1
ATOM 2833 N N . GLN B 1 5 ? 14.273 38.594 2.549 1 66.56 5 GLN B N 1
ATOM 2834 C CA . GLN B 1 5 ? 13.664 38.75 3.867 1 66.56 5 GLN B CA 1
ATOM 2835 C C . GLN B 1 5 ? 12.172 38.406 3.822 1 66.56 5 GLN B C 1
ATOM 2837 O O . GLN B 1 5 ? 11.648 37.781 4.73 1 66.56 5 GLN B O 1
ATOM 2842 N N . ASP B 1 6 ? 11.625 38.75 2.701 1 77.88 6 ASP B N 1
ATOM 2843 C CA . ASP B 1 6 ? 10.195 38.5 2.59 1 77.88 6 ASP B CA 1
ATOM 2844 C C . ASP B 1 6 ? 9.906 37.031 2.316 1 77.88 6 ASP B C 1
ATOM 2846 O O . ASP B 1 6 ? 8.875 36.5 2.746 1 77.88 6 ASP B O 1
ATOM 2850 N N . MET B 1 7 ? 10.836 36.406 1.748 1 85.75 7 MET B N 1
ATOM 2851 C CA . MET B 1 7 ? 10.656 35 1.519 1 85.75 7 MET B CA 1
ATOM 2852 C C . MET B 1 7 ? 10.672 34.219 2.836 1 85.75 7 MET B C 1
ATOM 2854 O O . MET B 1 7 ? 9.914 33.25 3.008 1 85.75 7 MET B O 1
ATOM 2858 N N . HIS B 1 8 ? 11.469 34.75 3.717 1 90.5 8 HIS B N 1
ATOM 2859 C CA . HIS B 1 8 ? 11.539 34.125 5.039 1 90.5 8 HIS B CA 1
ATOM 2860 C C . HIS B 1 8 ? 10.234 34.344 5.805 1 90.5 8 HIS B C 1
ATOM 2862 O O . HIS B 1 8 ? 9.828 33.469 6.586 1 90.5 8 HIS B O 1
ATOM 2868 N N . ARG B 1 9 ? 9.617 35.438 5.516 1 94.62 9 ARG B N 1
ATOM 2869 C CA . ARG B 1 9 ? 8.336 35.719 6.168 1 94.62 9 ARG B CA 1
ATOM 2870 C C . ARG B 1 9 ? 7.289 34.688 5.742 1 94.62 9 ARG B C 1
ATOM 2872 O O . ARG B 1 9 ? 6.516 34.188 6.566 1 94.62 9 ARG B O 1
ATOM 2879 N N . PHE B 1 10 ? 7.293 34.375 4.5 1 97 10 PHE B N 1
ATOM 2880 C CA . PHE B 1 10 ? 6.359 33.344 4.043 1 97 10 PHE B CA 1
ATOM 2881 C C . PHE B 1 10 ? 6.73 31.984 4.613 1 97 10 PHE B C 1
ATOM 2883 O O . PHE B 1 10 ? 5.855 31.156 4.898 1 97 10 PHE B O 1
ATOM 2890 N N . GLY B 1 11 ? 8.055 31.75 4.75 1 97.88 11 GLY B N 1
ATOM 2891 C CA . GLY B 1 11 ? 8.531 30.484 5.309 1 97.88 11 GLY B CA 1
ATOM 2892 C C . GLY B 1 11 ? 7.898 30.156 6.645 1 97.88 11 GLY B C 1
ATOM 2893 O O . GLY B 1 11 ? 7.664 28.984 6.949 1 97.88 11 GLY B O 1
ATOM 2894 N N . HIS B 1 12 ? 7.578 31.156 7.398 1 97.69 12 HIS B N 1
ATOM 2895 C CA . HIS B 1 12 ? 6.953 30.969 8.703 1 97.69 12 HIS B CA 1
ATOM 2896 C C . HIS B 1 12 ? 5.523 30.453 8.555 1 97.69 12 HIS B C 1
ATOM 2898 O O . HIS B 1 12 ? 4.926 29.984 9.523 1 97.69 12 HIS B O 1
ATOM 2904 N N . HIS B 1 13 ? 4.984 30.453 7.348 1 98.56 13 HIS B N 1
ATOM 2905 C CA . HIS B 1 13 ? 3.623 30.016 7.059 1 98.56 13 HIS B CA 1
ATOM 2906 C C . HIS B 1 13 ? 3.625 28.781 6.152 1 98.56 13 HIS B C 1
ATOM 2908 O O . HIS B 1 13 ? 2.611 28.469 5.523 1 98.56 13 HIS B O 1
ATOM 2914 N N . LEU B 1 14 ? 4.781 28.094 6.113 1 98.44 14 LEU B N 1
ATOM 2915 C CA . LEU B 1 14 ? 4.906 27.062 5.098 1 98.44 14 LEU B CA 1
ATOM 2916 C C . LEU B 1 14 ? 5.383 25.75 5.719 1 98.44 14 LEU B C 1
ATOM 2918 O O . LEU B 1 14 ? 6.312 25.75 6.527 1 98.44 14 LEU B O 1
ATOM 2922 N N . ILE B 1 15 ? 4.684 24.688 5.434 1 98.69 15 ILE B N 1
ATOM 2923 C CA . ILE B 1 15 ? 5.16 23.312 5.586 1 98.69 15 ILE B CA 1
ATOM 2924 C C . ILE B 1 15 ? 5.469 22.719 4.211 1 98.69 15 ILE B C 1
ATOM 2926 O O . ILE B 1 15 ? 4.617 22.734 3.316 1 98.69 15 ILE B O 1
ATOM 2930 N N . VAL B 1 16 ? 6.66 22.203 4.027 1 97.94 16 VAL B N 1
ATOM 2931 C CA . VAL B 1 16 ? 7.059 21.766 2.693 1 97.94 16 VAL B CA 1
ATOM 2932 C C . VAL B 1 16 ? 7.484 20.297 2.732 1 97.94 16 VAL B C 1
ATOM 2934 O O . VAL B 1 16 ? 7.934 19.812 3.77 1 97.94 16 VAL B O 1
ATOM 2937 N N . GLY B 1 17 ? 7.277 19.594 1.65 1 97.69 17 GLY B N 1
ATOM 2938 C CA . GLY B 1 17 ? 7.746 18.219 1.52 1 97.69 17 GLY B CA 1
ATOM 2939 C C . GLY B 1 17 ? 9.188 18.125 1.062 1 97.69 17 GLY B C 1
ATOM 2940 O O . GLY B 1 17 ? 9.734 19.078 0.498 1 97.69 17 GLY B O 1
ATOM 2941 N N . ILE B 1 18 ? 9.781 16.969 1.356 1 95.62 18 ILE B N 1
ATOM 2942 C CA . ILE B 1 18 ? 11.156 16.656 0.987 1 95.62 18 ILE B CA 1
ATOM 2943 C C . ILE B 1 18 ? 11.18 15.547 -0.061 1 95.62 18 ILE B C 1
ATOM 2945 O O . ILE B 1 18 ? 10.328 14.656 -0.042 1 95.62 18 ILE B O 1
ATOM 2949 N N . SER B 1 19 ? 12.141 15.547 -0.96 1 93.56 19 SER B N 1
ATOM 2950 C CA . SER B 1 19 ? 12.102 14.789 -2.201 1 93.56 19 SER B CA 1
ATOM 2951 C C . SER B 1 19 ? 12.383 13.305 -1.949 1 93.56 19 SER B C 1
ATOM 2953 O O . SER B 1 19 ? 11.938 12.445 -2.709 1 93.56 19 SER B O 1
ATOM 2955 N N . GLY B 1 20 ? 13.172 12.992 -0.938 1 96 20 GLY B N 1
ATOM 2956 C CA . GLY B 1 20 ? 13.555 11.602 -0.755 1 96 20 GLY B CA 1
ATOM 2957 C C . GLY B 1 20 ? 14.211 11.336 0.585 1 96 20 GLY B C 1
ATOM 2958 O O . GLY B 1 20 ? 13.844 11.945 1.595 1 96 20 GLY B O 1
ATOM 2959 N N . THR B 1 21 ? 15.133 10.367 0.56 1 97.12 21 THR B N 1
ATOM 2960 C CA . THR B 1 21 ? 15.805 9.945 1.788 1 97.12 21 THR B CA 1
ATOM 2961 C C . THR B 1 21 ? 17.078 10.758 2.008 1 97.12 21 THR B C 1
ATOM 2963 O O . THR B 1 21 ? 17.766 10.586 3.021 1 97.12 21 THR B O 1
ATOM 2966 N N . LYS B 1 22 ? 17.375 11.539 1.021 1 97.06 22 LYS B N 1
ATOM 2967 C CA . LYS B 1 22 ? 18.453 12.516 1.089 1 97.06 22 LYS B CA 1
ATOM 2968 C C . LYS B 1 22 ? 18.031 13.852 0.484 1 97.06 22 LYS B C 1
ATOM 2970 O O . LYS B 1 22 ? 17.219 13.891 -0.434 1 97.06 22 LYS B O 1
ATOM 2975 N N . LEU B 1 23 ? 18.641 14.914 1.005 1 97.75 23 LEU B N 1
ATOM 2976 C CA . LEU B 1 23 ? 18.328 16.234 0.443 1 97.75 23 LEU B CA 1
ATOM 2977 C C . LEU B 1 23 ? 18.984 16.391 -0.927 1 97.75 23 LEU B C 1
ATOM 2979 O O . LEU B 1 23 ? 20.172 16.094 -1.102 1 97.75 23 LEU B O 1
ATOM 2983 N N . ASN B 1 24 ? 18.203 16.766 -1.892 1 96.25 24 ASN B N 1
ATOM 2984 C CA . ASN B 1 24 ? 18.781 17.219 -3.148 1 96.25 24 ASN B CA 1
ATOM 2985 C C . ASN B 1 24 ? 18.969 18.734 -3.174 1 96.25 24 ASN B C 1
ATOM 2987 O O . ASN B 1 24 ? 18.703 19.406 -2.184 1 96.25 24 ASN B O 1
ATOM 2991 N N . ASP B 1 25 ? 19.422 19.266 -4.285 1 96.62 25 ASP B N 1
ATOM 2992 C CA . ASP B 1 25 ? 19.75 20.688 -4.371 1 96.62 25 ASP B CA 1
ATOM 2993 C C . ASP B 1 25 ? 18.484 21.547 -4.258 1 96.62 25 ASP B C 1
ATOM 2995 O O . ASP B 1 25 ? 18.516 22.625 -3.666 1 96.62 25 ASP B O 1
ATOM 2999 N N . GLU B 1 26 ? 17.438 21.094 -4.781 1 95.88 26 GLU B N 1
ATOM 3000 C CA . GLU B 1 26 ? 16.188 21.828 -4.699 1 95.88 26 GLU B CA 1
ATOM 3001 C C . GLU B 1 26 ? 15.688 21.906 -3.258 1 95.88 26 GLU B C 1
ATOM 3003 O O . GLU B 1 26 ? 15.203 22.953 -2.814 1 95.88 26 GLU B O 1
ATOM 3008 N N . ASP B 1 27 ? 15.82 20.797 -2.564 1 97.12 27 ASP B N 1
ATOM 3009 C CA . ASP B 1 27 ? 15.453 20.781 -1.152 1 97.12 27 ASP B CA 1
ATOM 3010 C C . ASP B 1 27 ? 16.266 21.797 -0.358 1 97.12 27 ASP B C 1
ATOM 3012 O O . ASP B 1 27 ? 15.695 22.594 0.395 1 97.12 27 ASP B O 1
ATOM 3016 N N . LYS B 1 28 ? 17.531 21.734 -0.566 1 97.56 28 LYS B N 1
ATOM 3017 C CA . LYS B 1 28 ? 18.422 22.625 0.158 1 97.56 28 LYS B CA 1
ATOM 3018 C C . LYS B 1 28 ? 18.094 24.094 -0.112 1 97.56 28 LYS B C 1
ATOM 3020 O O . LYS B 1 28 ? 18.109 24.922 0.803 1 97.56 28 LYS B O 1
ATOM 3025 N N . ARG B 1 29 ? 17.781 24.344 -1.342 1 96.31 29 ARG B N 1
ATOM 3026 C CA . ARG B 1 29 ? 17.438 25.719 -1.736 1 96.31 29 ARG B CA 1
ATOM 3027 C C . ARG B 1 29 ? 16.188 26.188 -1.004 1 96.31 29 ARG B C 1
ATOM 3029 O O . ARG B 1 29 ? 16.172 27.281 -0.436 1 96.31 29 ARG B O 1
ATOM 3036 N N . ILE B 1 30 ? 15.156 25.391 -0.971 1 97 30 ILE B N 1
ATOM 3037 C CA . ILE B 1 30 ? 13.906 25.75 -0.314 1 97 30 ILE B CA 1
ATOM 3038 C C . ILE B 1 30 ? 14.148 25.969 1.177 1 97 30 ILE B C 1
ATOM 3040 O O . ILE B 1 30 ? 13.703 26.969 1.744 1 97 30 ILE B O 1
ATOM 3044 N N . LEU B 1 31 ? 14.891 25.062 1.763 1 97.62 31 LEU B N 1
ATOM 3045 C CA . LEU B 1 31 ? 15.133 25.125 3.199 1 97.62 31 LEU B CA 1
ATOM 3046 C C . LEU B 1 31 ? 15.93 26.375 3.562 1 97.62 31 LEU B C 1
ATOM 3048 O O . LEU B 1 31 ? 15.625 27.047 4.551 1 97.62 31 LEU B O 1
ATOM 3052 N N . SER B 1 32 ? 16.891 26.719 2.754 1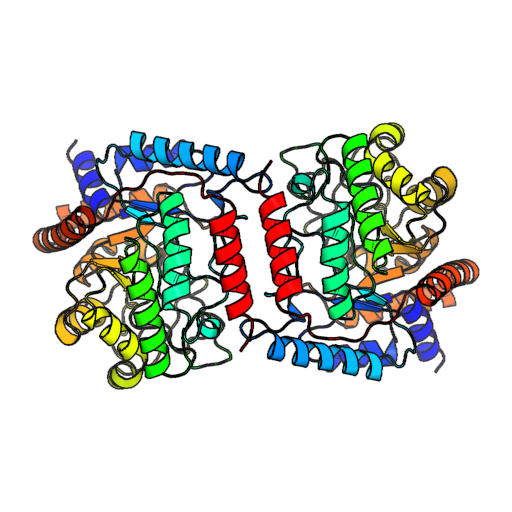 96.62 32 SER B N 1
ATOM 3053 C CA . SER B 1 32 ? 17.797 27.812 3.09 1 96.62 32 SER B CA 1
ATOM 3054 C C . SER B 1 32 ? 17.188 29.156 2.736 1 96.62 32 SER B C 1
ATOM 3056 O O . SER B 1 32 ? 17.406 30.141 3.441 1 96.62 32 SER B O 1
ATOM 3058 N N . GLU B 1 33 ? 16.438 29.188 1.676 1 95.88 33 GLU B N 1
ATOM 3059 C CA . GLU B 1 33 ? 15.969 30.484 1.177 1 95.88 33 GLU B CA 1
ATOM 3060 C C . GLU B 1 33 ? 14.602 30.828 1.749 1 95.88 33 GLU B C 1
ATOM 3062 O O . GLU B 1 33 ? 14.305 32 1.984 1 95.88 33 GLU B O 1
ATOM 3067 N N . ILE B 1 34 ? 13.773 29.844 1.93 1 96.5 34 ILE B N 1
ATOM 3068 C CA . ILE B 1 34 ? 12.414 30.109 2.391 1 96.5 34 ILE B CA 1
ATOM 3069 C C . ILE B 1 34 ? 12.32 29.859 3.895 1 96.5 34 ILE B C 1
ATOM 3071 O O . ILE B 1 34 ? 11.516 30.484 4.586 1 96.5 34 ILE B O 1
ATOM 3075 N N . LYS B 1 35 ? 13.148 28.891 4.395 1 97.31 35 LYS B N 1
ATOM 3076 C CA . LYS B 1 35 ? 13.203 28.547 5.812 1 97.31 35 LYS B CA 1
ATOM 3077 C C . LYS B 1 35 ? 11.805 28.234 6.355 1 97.31 35 LYS B C 1
ATOM 3079 O O . LYS B 1 35 ? 11.336 28.906 7.281 1 97.31 35 LYS B O 1
ATOM 3084 N N . PRO B 1 36 ? 11.195 27.172 5.832 1 98.19 36 PRO B N 1
ATOM 3085 C CA . PRO B 1 36 ? 9.828 26.828 6.219 1 98.19 36 PRO B CA 1
ATOM 3086 C C . PRO B 1 36 ? 9.695 26.531 7.711 1 98.19 36 PRO B C 1
ATOM 3088 O O . PRO B 1 36 ? 10.656 26.078 8.344 1 98.19 36 PRO B O 1
ATOM 3091 N N . ALA B 1 37 ? 8.477 26.75 8.242 1 98.31 37 ALA B N 1
ATOM 3092 C CA . ALA B 1 37 ? 8.18 26.484 9.648 1 98.31 37 ALA B CA 1
ATOM 3093 C C . ALA B 1 37 ? 8.195 24.984 9.938 1 98.31 37 ALA B C 1
ATOM 3095 O O . ALA B 1 37 ? 8.344 24.578 11.086 1 98.31 37 ALA B O 1
ATOM 3096 N N . GLY B 1 38 ? 7.961 24.141 8.867 1 98.44 38 GLY B N 1
ATOM 3097 C CA . GLY B 1 38 ? 7.914 22.719 9.102 1 98.44 38 GLY B CA 1
ATOM 3098 C C . GLY B 1 38 ? 8.086 21.891 7.84 1 98.44 38 GLY B C 1
ATOM 3099 O O . GLY B 1 38 ? 8.25 22.453 6.75 1 98.44 38 GLY B O 1
ATOM 3100 N N . ILE B 1 39 ? 8.148 20.609 8.07 1 98.56 39 ILE B N 1
ATOM 3101 C CA . ILE B 1 39 ? 8.289 19.625 7 1 98.56 39 ILE B CA 1
ATOM 3102 C C . ILE B 1 39 ? 7.18 18.578 7.109 1 98.56 39 ILE B C 1
ATOM 3104 O O . ILE B 1 39 ? 6.68 18.312 8.203 1 98.56 39 ILE B O 1
ATOM 3108 N N . ILE B 1 40 ? 6.758 18.062 5.973 1 98.62 40 ILE B N 1
ATOM 3109 C CA . ILE B 1 40 ? 5.844 16.922 5.938 1 98.62 40 ILE B CA 1
ATOM 3110 C C . ILE B 1 40 ? 6.535 15.727 5.285 1 98.62 40 ILE B C 1
ATOM 3112 O O . ILE B 1 40 ? 7.098 15.844 4.195 1 98.62 40 ILE B O 1
ATOM 3116 N N . PHE B 1 41 ? 6.539 14.586 5.965 1 98.31 41 PHE B N 1
ATOM 3117 C CA . PHE B 1 41 ? 7.168 13.367 5.473 1 98.31 41 PHE B CA 1
ATOM 3118 C C . PHE B 1 41 ? 6.133 12.43 4.867 1 98.31 41 PHE B C 1
ATOM 3120 O O . PHE B 1 41 ? 4.973 12.422 5.281 1 98.31 41 PHE B O 1
ATOM 3127 N N . TYR B 1 42 ? 6.594 11.727 3.926 1 97.25 42 TYR B N 1
ATOM 3128 C CA . TYR B 1 42 ? 5.836 10.664 3.273 1 97.25 42 TYR B CA 1
ATOM 3129 C C . TYR B 1 42 ? 6.652 9.383 3.203 1 97.25 42 TYR B C 1
ATOM 3131 O O . TYR B 1 42 ? 7.754 9.305 3.758 1 97.25 42 TYR B O 1
ATOM 3139 N N . ALA B 1 43 ? 6.066 8.367 2.559 1 96.12 43 ALA B N 1
ATOM 3140 C CA . ALA B 1 43 ? 6.73 7.07 2.463 1 96.12 43 ALA B CA 1
ATOM 3141 C C . ALA B 1 43 ? 8.094 7.203 1.798 1 96.12 43 ALA B C 1
ATOM 3143 O O . ALA B 1 43 ? 9.039 6.5 2.166 1 96.12 43 ALA B O 1
ATOM 3144 N N . LYS B 1 44 ? 8.242 8.086 0.837 1 95.38 44 LYS B N 1
ATOM 3145 C CA . LYS B 1 44 ? 9.461 8.273 0.057 1 95.38 44 LYS B CA 1
ATOM 3146 C C . LYS B 1 44 ? 10.617 8.719 0.947 1 95.38 44 LYS B C 1
ATOM 3148 O O . LYS B 1 44 ? 11.773 8.703 0.523 1 95.38 44 LYS B O 1
ATOM 3153 N N . ASN B 1 45 ? 10.336 9.117 2.125 1 97.81 45 ASN B N 1
ATOM 3154 C CA . ASN B 1 45 ? 11.375 9.641 3.006 1 97.81 45 ASN B CA 1
ATOM 3155 C C . ASN B 1 45 ? 11.945 8.555 3.908 1 97.81 45 ASN B C 1
ATOM 3157 O O . ASN B 1 45 ? 12.852 8.805 4.703 1 97.81 45 ASN B O 1
ATOM 3161 N N . PHE B 1 46 ? 11.43 7.348 3.814 1 97.19 46 PHE B N 1
ATOM 3162 C CA . PHE B 1 46 ? 11.922 6.176 4.527 1 97.19 46 PHE B CA 1
ATOM 3163 C C . PHE B 1 46 ? 12.5 5.156 3.551 1 97.19 46 PHE B C 1
ATOM 3165 O O . PHE B 1 46 ? 11.867 4.809 2.555 1 97.19 46 PHE B O 1
ATOM 3172 N N . ARG B 1 47 ? 13.672 4.73 3.869 1 95 47 ARG B N 1
ATOM 3173 C CA . ARG B 1 47 ? 14.297 3.758 2.979 1 95 47 ARG B CA 1
ATOM 3174 C C . ARG B 1 47 ? 13.594 2.406 3.068 1 95 47 ARG B C 1
ATOM 3176 O O . ARG B 1 47 ? 13.477 1.833 4.152 1 95 47 ARG B O 1
ATOM 3183 N N . TYR B 1 48 ? 13.219 1.935 1.971 1 88.88 48 TYR B N 1
ATOM 3184 C CA . TYR B 1 48 ? 12.492 0.674 1.888 1 88.88 48 TYR B CA 1
ATOM 3185 C C . TYR B 1 48 ? 13.445 -0.498 1.698 1 88.88 48 TYR B C 1
ATOM 3187 O O . TYR B 1 48 ? 14.523 -0.343 1.113 1 88.88 48 TYR B O 1
ATOM 3195 N N . GLY B 1 49 ? 13.086 -1.628 2.232 1 89.44 49 GLY B N 1
ATOM 3196 C CA . GLY B 1 49 ? 13.758 -2.873 1.891 1 89.44 49 GLY B CA 1
ATOM 3197 C C . GLY B 1 49 ? 15.008 -3.121 2.711 1 89.44 49 GLY B C 1
ATOM 3198 O O . GLY B 1 49 ? 15.844 -3.943 2.338 1 89.44 49 GLY B O 1
ATOM 3199 N N . VAL B 1 50 ? 15.219 -2.348 3.738 1 93.69 50 VAL B N 1
ATOM 3200 C CA . VAL B 1 50 ? 16.359 -2.566 4.625 1 93.69 50 VAL B CA 1
ATOM 3201 C C . VAL B 1 50 ? 15.875 -2.678 6.07 1 93.69 50 VAL B C 1
ATOM 3203 O O . VAL B 1 50 ? 14.734 -2.328 6.375 1 93.69 50 VAL B O 1
ATOM 3206 N N . HIS B 1 51 ? 16.719 -3.146 6.965 1 96.56 51 HIS B N 1
ATOM 3207 C CA . HIS B 1 51 ? 16.359 -3.373 8.359 1 96.56 51 HIS B CA 1
ATOM 3208 C C . HIS B 1 51 ? 16.109 -2.057 9.086 1 96.56 51 HIS B C 1
ATOM 3210 O O . HIS B 1 51 ? 16.578 -1.003 8.648 1 96.56 51 HIS B O 1
ATOM 3216 N N . TYR B 1 52 ? 15.484 -2.084 10.203 1 97.88 52 TYR B N 1
ATOM 3217 C CA . TYR B 1 52 ? 15.016 -0.951 10.992 1 97.88 52 TYR B CA 1
ATOM 3218 C C . TYR B 1 52 ? 16.172 -0.039 11.383 1 97.88 52 TYR B C 1
ATOM 3220 O O . TYR B 1 52 ? 16.109 1.175 11.172 1 97.88 52 TYR B O 1
ATOM 3228 N N . GLU B 1 53 ? 17.219 -0.626 11.836 1 97.12 53 GLU B N 1
ATOM 3229 C CA . GLU B 1 53 ? 18.375 0.155 12.273 1 97.12 53 GLU B CA 1
ATOM 3230 C C . GLU B 1 53 ? 18.953 0.974 11.117 1 97.12 53 GLU B C 1
ATOM 3232 O O . GLU B 1 53 ? 19.344 2.127 11.312 1 97.12 53 GLU B O 1
ATOM 3237 N N . GLU B 1 54 ? 18.891 0.355 10.008 1 96.81 54 GLU B N 1
ATOM 3238 C CA . GLU B 1 54 ? 19.5 0.994 8.836 1 96.81 54 GLU B CA 1
ATOM 3239 C C . GLU B 1 54 ? 18.625 2.137 8.328 1 96.81 54 GLU B C 1
ATOM 3241 O O . GLU B 1 54 ? 19.109 3.252 8.125 1 96.81 54 GLU B O 1
ATOM 3246 N N . TRP B 1 55 ? 17.312 1.865 8.07 1 97.19 55 TRP B N 1
ATOM 3247 C CA . TRP B 1 55 ? 16.516 2.951 7.512 1 97.19 55 TRP B CA 1
ATOM 3248 C C . TRP B 1 55 ? 16.281 4.039 8.555 1 97.19 55 TRP B C 1
ATOM 3250 O O . TRP B 1 55 ? 16.094 5.207 8.203 1 97.19 55 TRP B O 1
ATOM 3260 N N . LEU B 1 56 ? 16.375 3.713 9.859 1 98.38 56 LEU B N 1
ATOM 3261 C CA . LEU B 1 56 ? 16.25 4.727 10.906 1 98.38 56 LEU B CA 1
ATOM 3262 C C . LEU B 1 56 ? 17.453 5.676 10.875 1 98.38 56 LEU B C 1
ATOM 3264 O O . LEU B 1 56 ? 17.297 6.887 11.055 1 98.38 56 LEU B O 1
ATOM 3268 N N . GLN B 1 57 ? 18.609 5.117 10.695 1 98.25 57 GLN B N 1
ATOM 3269 C CA . GLN B 1 57 ? 19.797 5.949 10.609 1 98.25 57 GLN B CA 1
ATOM 3270 C C . GLN B 1 57 ? 19.734 6.883 9.406 1 98.25 57 GLN B C 1
ATOM 3272 O O . GLN B 1 57 ? 20.094 8.062 9.508 1 98.25 57 GLN B O 1
ATOM 3277 N N . ILE B 1 58 ? 19.297 6.348 8.312 1 98.31 58 ILE B N 1
ATOM 3278 C CA . ILE B 1 58 ? 19.156 7.148 7.105 1 98.31 58 ILE B CA 1
ATOM 3279 C C . ILE B 1 58 ? 18.156 8.281 7.355 1 98.31 58 ILE B C 1
ATOM 3281 O O . ILE B 1 58 ? 18.422 9.43 6.996 1 98.31 58 ILE B O 1
ATOM 3285 N N . TYR B 1 59 ? 17.078 7.965 7.988 1 98.62 59 TYR B N 1
ATOM 3286 C CA . TYR B 1 59 ? 16.031 8.93 8.305 1 98.62 59 TYR B CA 1
ATOM 3287 C C . TYR B 1 59 ? 16.547 9.977 9.289 1 98.62 59 TYR B C 1
ATOM 3289 O O . TYR B 1 59 ? 16.281 11.172 9.117 1 98.62 59 TYR B O 1
ATOM 3297 N N . GLN B 1 60 ? 17.25 9.555 10.305 1 98.56 60 GLN B N 1
ATOM 3298 C CA . GLN B 1 60 ? 17.828 10.477 11.273 1 98.56 60 GLN B CA 1
ATOM 3299 C C . GLN B 1 60 ? 18.781 11.469 10.594 1 98.56 60 GLN B C 1
ATOM 3301 O O . GLN B 1 60 ? 18.75 12.664 10.891 1 98.56 60 GLN B O 1
ATOM 3306 N N . ASP B 1 61 ? 19.594 10.961 9.719 1 98.5 61 ASP B N 1
ATOM 3307 C CA . ASP B 1 61 ? 20.5 11.82 8.977 1 98.5 61 ASP B CA 1
ATOM 3308 C C . ASP B 1 61 ? 19.734 12.859 8.156 1 98.5 61 ASP B C 1
ATOM 3310 O O . ASP B 1 61 ? 20.141 14.016 8.062 1 98.5 61 ASP B O 1
ATOM 3314 N N . LEU B 1 62 ? 18.656 12.391 7.566 1 98.62 62 LEU B N 1
ATOM 3315 C CA . LEU B 1 62 ? 17.812 13.289 6.789 1 98.62 62 LEU B CA 1
ATOM 3316 C C . LEU B 1 62 ? 17.25 14.406 7.664 1 98.62 62 LEU B C 1
ATOM 3318 O O . LEU B 1 62 ? 17.344 15.586 7.309 1 98.62 62 LEU B O 1
ATOM 3322 N N . VAL B 1 63 ? 16.734 14.062 8.812 1 98.31 63 VAL B N 1
ATOM 3323 C CA . VAL B 1 63 ? 16.156 15.023 9.742 1 98.31 63 VAL B CA 1
ATOM 3324 C C . VAL B 1 63 ? 17.219 16.016 10.195 1 98.31 63 VAL B C 1
ATOM 3326 O O . VAL B 1 63 ? 16.953 17.234 10.258 1 98.31 63 VAL B O 1
ATOM 3329 N N . ASN B 1 64 ? 18.391 15.523 10.477 1 97.69 64 ASN B N 1
ATOM 3330 C CA . ASN B 1 64 ? 19.484 16.391 10.891 1 97.69 64 ASN B CA 1
ATOM 3331 C C . ASN B 1 64 ? 19.859 17.391 9.805 1 97.69 64 ASN B C 1
ATOM 3333 O O . ASN B 1 64 ? 20.062 18.562 10.086 1 97.69 64 ASN B O 1
ATOM 3337 N N . GLN B 1 65 ? 19.906 16.891 8.617 1 98 65 GLN B N 1
ATOM 3338 C CA . GLN B 1 65 ? 20.25 17.766 7.5 1 98 65 GLN B CA 1
ATOM 3339 C C . GLN B 1 65 ? 19.188 18.828 7.293 1 98 65 GLN B C 1
ATOM 3341 O O . GLN B 1 65 ? 19.5 19.984 7 1 98 65 GLN B O 1
ATOM 3346 N N . ILE B 1 66 ? 17.953 18.453 7.41 1 98.38 66 ILE B N 1
ATOM 3347 C CA . ILE B 1 66 ? 16.844 19.375 7.277 1 98.38 66 ILE B CA 1
ATOM 3348 C C . ILE B 1 66 ? 17 20.516 8.297 1 98.38 66 ILE B C 1
ATOM 3350 O O . ILE B 1 66 ? 16.891 21.688 7.945 1 98.38 66 ILE B O 1
ATOM 3354 N N . ARG B 1 67 ? 17.266 20.172 9.492 1 97.06 67 ARG B N 1
ATOM 3355 C CA . ARG B 1 67 ? 17.422 21.172 10.555 1 97.06 67 ARG B CA 1
ATOM 3356 C C . ARG B 1 67 ? 18.609 22.078 10.273 1 97.06 67 ARG B C 1
ATOM 3358 O O . ARG B 1 67 ? 18.547 23.281 10.508 1 97.06 67 ARG B O 1
ATOM 3365 N N . GLN B 1 68 ? 19.625 21.516 9.789 1 97.19 68 GLN B N 1
ATOM 3366 C CA . GLN B 1 68 ? 20.844 22.266 9.492 1 97.19 68 GLN B CA 1
ATOM 3367 C C . GLN B 1 68 ? 20.578 23.328 8.422 1 97.19 68 GLN B C 1
ATOM 3369 O O . GLN B 1 68 ? 20.984 24.484 8.57 1 97.19 68 GLN B O 1
ATOM 3374 N N . TYR B 1 69 ? 19.875 22.953 7.406 1 97.62 69 TYR B N 1
ATOM 3375 C CA . TYR B 1 69 ? 19.656 23.859 6.289 1 97.62 69 TYR B CA 1
ATOM 3376 C C . TYR B 1 69 ? 18.547 24.859 6.602 1 97.62 69 TYR B C 1
ATOM 3378 O O . TYR B 1 69 ? 18.578 26 6.137 1 97.62 69 TYR B O 1
ATOM 3386 N N . ALA B 1 70 ? 17.562 24.422 7.355 1 96.56 70 ALA B N 1
ATOM 3387 C CA . ALA B 1 70 ? 16.438 25.312 7.684 1 96.56 70 ALA B CA 1
ATOM 3388 C C . ALA B 1 70 ? 16.875 26.391 8.672 1 96.56 70 ALA B C 1
ATOM 3390 O O . ALA B 1 70 ? 16.297 27.484 8.688 1 96.56 70 ALA B O 1
ATOM 3391 N N . GLU B 1 71 ? 17.859 26.109 9.562 1 95.62 71 GLU B N 1
ATOM 3392 C CA . GLU B 1 71 ? 18.391 27.031 10.555 1 95.62 71 GLU B CA 1
ATOM 3393 C C . GLU B 1 71 ? 17.281 27.578 11.453 1 95.62 71 GLU B C 1
ATOM 3395 O O . GLU B 1 71 ? 17.203 28.797 11.68 1 95.62 71 GLU B O 1
ATOM 3400 N N . ARG B 1 72 ? 16.375 26.656 11.859 1 94.69 72 ARG B N 1
ATOM 3401 C CA . ARG B 1 72 ? 15.336 26.984 12.828 1 94.69 72 ARG B CA 1
ATOM 3402 C C . ARG B 1 72 ? 15.547 26.219 14.141 1 94.69 72 ARG B C 1
ATOM 3404 O O . ARG B 1 72 ? 15.898 25.047 14.125 1 94.69 72 ARG B O 1
ATOM 3411 N N . ASN B 1 73 ? 15.352 26.922 15.18 1 92.38 73 ASN B N 1
ATOM 3412 C CA . ASN B 1 73 ? 15.516 26.297 16.484 1 92.38 73 ASN B CA 1
ATOM 3413 C C . ASN B 1 73 ? 14.422 25.266 16.75 1 92.38 73 ASN B C 1
ATOM 3415 O O . ASN B 1 73 ? 14.672 24.234 17.375 1 92.38 73 ASN B O 1
ATOM 3419 N N . SER B 1 74 ? 13.219 25.562 16.359 1 97.44 74 SER B N 1
ATOM 3420 C CA . SER B 1 74 ? 12.055 24.688 16.484 1 97.44 74 SER B CA 1
ATOM 3421 C C . SER B 1 74 ? 11.328 24.547 15.148 1 97.44 74 SER B C 1
ATOM 3423 O O . SER B 1 74 ? 11.18 25.516 14.406 1 97.44 74 SER B O 1
ATOM 3425 N N . MET B 1 75 ? 10.977 23.344 14.828 1 97.75 75 MET B N 1
ATOM 3426 C CA . MET B 1 75 ? 10.305 23.078 13.562 1 97.75 75 MET B CA 1
ATOM 3427 C C . MET B 1 75 ? 9.102 22.156 13.766 1 97.75 75 MET B C 1
ATOM 3429 O O . MET B 1 75 ? 9.078 21.359 14.695 1 97.75 75 MET B O 1
ATOM 3433 N N . LEU B 1 76 ? 8.141 22.328 12.953 1 98.81 76 LEU B N 1
ATOM 3434 C CA . LEU B 1 76 ? 7.031 21.391 12.859 1 98.81 76 LEU B CA 1
ATOM 3435 C C . LEU B 1 76 ? 7.395 20.203 11.969 1 98.81 76 LEU B C 1
ATOM 3437 O O . LEU B 1 76 ? 7.559 20.359 10.758 1 98.81 76 LEU B O 1
ATOM 3441 N N . ILE B 1 77 ? 7.617 19.047 12.57 1 98.81 77 ILE B N 1
ATOM 3442 C CA . ILE B 1 77 ? 7.953 17.812 11.859 1 98.81 77 ILE B CA 1
ATOM 3443 C C . ILE B 1 77 ? 6.715 16.938 11.75 1 98.81 77 ILE B C 1
ATOM 3445 O O . ILE B 1 77 ? 6.293 16.328 12.742 1 98.81 77 ILE B O 1
ATOM 3449 N N . THR B 1 78 ? 6.156 16.844 10.516 1 98.81 78 THR B N 1
ATOM 3450 C CA . THR B 1 78 ? 4.793 16.344 10.438 1 98.81 78 THR B CA 1
ATOM 3451 C C . THR B 1 78 ? 4.723 15.125 9.508 1 98.81 78 THR B C 1
ATOM 3453 O O . THR B 1 78 ? 5.648 14.875 8.734 1 98.81 78 THR B O 1
ATOM 3456 N N . ILE B 1 79 ? 3.658 14.352 9.617 1 98.62 79 ILE B N 1
ATOM 3457 C CA . ILE B 1 79 ? 3.426 13.195 8.773 1 98.62 79 ILE B CA 1
ATOM 3458 C C . ILE B 1 79 ? 1.929 12.898 8.695 1 98.62 79 ILE B C 1
ATOM 3460 O O . ILE B 1 79 ? 1.208 13.07 9.688 1 98.62 79 ILE B O 1
ATOM 3464 N N . ASP B 1 80 ? 1.495 12.555 7.535 1 96.75 80 ASP B N 1
ATOM 3465 C CA . ASP B 1 80 ? 0.139 12.031 7.387 1 96.75 80 ASP B CA 1
ATOM 3466 C C . ASP B 1 80 ? 0.052 10.586 7.871 1 96.75 80 ASP B C 1
ATOM 3468 O O . ASP B 1 80 ? 0.607 9.688 7.246 1 96.75 80 ASP B O 1
ATOM 3472 N N . HIS B 1 81 ? -0.592 10.305 8.969 1 96.94 81 HIS B N 1
ATOM 3473 C CA . HIS B 1 81 ? -0.573 9.023 9.656 1 96.94 81 HIS B CA 1
ATOM 3474 C C . HIS B 1 81 ? -1.893 8.766 10.383 1 96.94 81 HIS B C 1
ATOM 3476 O O . HIS B 1 81 ? -2.09 9.219 11.508 1 96.94 81 HIS B O 1
ATOM 3482 N N . GLU B 1 82 ? -2.824 8.047 9.75 1 95.88 82 GLU B N 1
ATOM 3483 C CA . GLU B 1 82 ? -4.156 7.75 10.273 1 95.88 82 GLU B CA 1
ATOM 3484 C C . GLU B 1 82 ? -4.297 6.27 10.617 1 95.88 82 GLU B C 1
ATOM 3486 O O . GLU B 1 82 ? -5.168 5.891 11.398 1 95.88 82 GLU B O 1
ATOM 3491 N N . GLY B 1 83 ? -3.439 5.484 10.016 1 95.31 83 GLY B N 1
ATOM 3492 C CA . GLY B 1 83 ? -3.67 4.051 9.977 1 95.31 83 GLY B CA 1
ATOM 3493 C C . GLY B 1 83 ? -4.32 3.586 8.688 1 95.31 83 GLY B C 1
ATOM 3494 O O . GLY B 1 83 ? -4.656 4.402 7.828 1 95.31 83 GLY B O 1
ATOM 3495 N N . GLY B 1 84 ? -4.461 2.332 8.562 1 94.06 84 GLY B N 1
ATOM 3496 C CA . GLY B 1 84 ? -5.047 1.809 7.336 1 94.06 84 GLY B CA 1
ATOM 3497 C C . GLY B 1 84 ? -4.262 2.18 6.094 1 94.06 84 GLY B C 1
ATOM 3498 O O . GLY B 1 84 ? -3.057 1.938 6.02 1 94.06 84 GLY B O 1
ATOM 3499 N N . THR B 1 85 ? -4.863 2.857 5.215 1 91.44 85 THR B N 1
ATOM 3500 C CA . THR B 1 85 ? -4.234 3.191 3.939 1 91.44 85 THR B CA 1
ATOM 3501 C C . THR B 1 85 ? -3.352 4.426 4.078 1 91.44 85 THR B C 1
ATOM 3503 O O . THR B 1 85 ? -2.545 4.723 3.193 1 91.44 85 THR B O 1
ATOM 3506 N N . VAL B 1 86 ? -3.521 5.125 5.148 1 95.69 86 VAL B N 1
ATOM 3507 C CA . VAL B 1 86 ? -2.705 6.312 5.387 1 95.69 86 VAL B CA 1
ATOM 3508 C C . VAL B 1 86 ? -1.617 5.992 6.41 1 95.69 86 VAL B C 1
ATOM 3510 O O . VAL B 1 86 ? -1.763 6.297 7.594 1 95.69 86 VAL B O 1
ATOM 3513 N N . HIS B 1 87 ? -0.616 5.387 6.004 1 96.06 87 HIS B N 1
ATOM 3514 C CA . HIS B 1 87 ? 0.552 4.945 6.758 1 96.06 87 HIS B CA 1
ATOM 3515 C C . HIS B 1 87 ? 1.82 5.047 5.918 1 96.06 87 HIS B C 1
ATOM 3517 O O . HIS B 1 87 ? 1.845 4.602 4.77 1 96.06 87 HIS B O 1
ATOM 3523 N N . ARG B 1 88 ? 2.889 5.617 6.453 1 96.5 88 ARG B N 1
ATOM 3524 C CA . ARG B 1 88 ? 4.035 5.953 5.613 1 96.5 88 ARG B CA 1
ATOM 3525 C C . ARG B 1 88 ? 5.254 5.121 5.992 1 96.5 88 ARG B C 1
ATOM 3527 O O . ARG B 1 88 ? 5.91 4.543 5.125 1 96.5 88 ARG B O 1
ATOM 3534 N N . PRO B 1 89 ? 5.594 5.043 7.34 1 96.19 89 PRO B N 1
ATOM 3535 C CA . PRO B 1 89 ? 6.82 4.32 7.691 1 96.19 89 PRO B CA 1
ATOM 3536 C C . PRO B 1 89 ? 6.691 2.811 7.5 1 96.19 89 PRO B C 1
ATOM 3538 O O . PRO B 1 89 ? 5.574 2.285 7.441 1 96.19 89 PRO B O 1
ATOM 3541 N N . TYR B 1 90 ? 7.793 2.174 7.395 1 94.25 90 TYR B N 1
ATOM 3542 C CA . TYR B 1 90 ? 7.809 0.734 7.168 1 94.25 90 TYR B CA 1
ATOM 3543 C C . TYR B 1 90 ? 7.977 -0.023 8.484 1 94.25 90 TYR B C 1
ATOM 3545 O O . TYR B 1 90 ? 8.195 0.585 9.531 1 94.25 90 TYR B O 1
ATOM 3553 N N . LEU B 1 91 ? 7.805 -1.356 8.359 1 94.88 91 LEU B N 1
ATOM 3554 C CA . LEU B 1 91 ? 8.062 -2.211 9.516 1 94.88 91 LEU B CA 1
ATOM 3555 C C . LEU B 1 91 ? 9.398 -1.862 10.156 1 94.88 91 LEU B C 1
ATOM 3557 O O . LEU B 1 91 ? 10.367 -1.551 9.461 1 94.88 91 LEU B O 1
ATOM 3561 N N . PRO B 1 92 ? 9.367 -1.744 11.5 1 97.06 92 PRO B N 1
ATOM 3562 C CA . PRO B 1 92 ? 8.422 -2.338 12.453 1 97.06 92 PRO B CA 1
ATOM 3563 C C . PRO B 1 92 ? 7.387 -1.339 12.961 1 97.06 92 PRO B C 1
ATOM 3565 O O . PRO B 1 92 ? 6.613 -1.652 13.867 1 97.06 92 PRO B O 1
ATOM 3568 N N . ILE B 1 93 ? 7.355 -0.155 12.391 1 98.25 93 ILE B N 1
ATOM 3569 C CA . ILE B 1 93 ? 6.309 0.783 12.789 1 98.25 93 ILE B CA 1
ATOM 3570 C C . ILE B 1 93 ? 4.938 0.185 12.484 1 98.25 93 ILE B C 1
ATOM 3572 O O . ILE B 1 93 ? 4.695 -0.29 11.375 1 98.25 93 ILE B O 1
ATOM 3576 N N . THR B 1 94 ? 4.078 0.184 13.461 1 98.25 94 THR B N 1
ATOM 3577 C CA . THR B 1 94 ? 2.836 -0.581 13.406 1 98.25 94 THR B CA 1
ATOM 3578 C C . THR B 1 94 ? 1.827 0.086 12.477 1 98.25 94 THR B C 1
ATOM 3580 O O . THR B 1 94 ? 1.54 1.276 12.617 1 98.25 94 THR B O 1
ATOM 3583 N N . ARG B 1 95 ? 1.372 -0.609 11.531 1 96.44 95 ARG B N 1
ATOM 3584 C CA . ARG B 1 95 ? 0.236 -0.155 10.734 1 96.44 95 ARG B CA 1
ATOM 3585 C C . ARG B 1 95 ? -1.084 -0.519 11.406 1 96.44 95 ARG B C 1
ATOM 3587 O O . ARG B 1 95 ? -1.624 -1.604 11.18 1 96.44 95 ARG B O 1
ATOM 3594 N N . PHE B 1 96 ? -1.599 0.352 12.156 1 98.12 96 PHE B N 1
ATOM 3595 C CA . PHE B 1 96 ? -2.908 0.145 12.766 1 98.12 96 PHE B CA 1
ATOM 3596 C C . PHE B 1 96 ? -4.004 0.168 11.711 1 98.12 96 PHE B C 1
ATOM 3598 O O . PHE B 1 96 ? -3.842 0.776 10.648 1 98.12 96 PHE B O 1
ATOM 3605 N N . PRO B 1 97 ? -5.156 -0.511 11.953 1 96.88 97 PRO B N 1
ATOM 3606 C CA . PRO B 1 97 ? -6.227 -0.5 10.953 1 96.88 97 PRO B CA 1
ATOM 3607 C C . PRO B 1 97 ? -6.914 0.858 10.836 1 96.88 97 PRO B C 1
ATOM 3609 O O . PRO B 1 97 ? -6.547 1.801 11.547 1 96.88 97 PRO B O 1
ATOM 3612 N N . HIS B 1 98 ? -7.828 0.953 9.953 1 96.25 98 HIS B N 1
ATOM 3613 C CA . HIS B 1 98 ? -8.633 2.156 9.781 1 96.25 98 HIS B CA 1
ATOM 3614 C C . HIS B 1 98 ? -9.375 2.506 11.07 1 96.25 98 HIS B C 1
ATOM 3616 O O . HIS B 1 98 ? -9.695 1.62 11.867 1 96.25 98 HIS B O 1
ATOM 3622 N N . ALA B 1 99 ? -9.68 3.723 11.125 1 97.75 99 ALA B N 1
ATOM 3623 C CA . ALA B 1 99 ? -10.289 4.277 12.328 1 97.75 99 ALA B CA 1
ATOM 3624 C C . ALA B 1 99 ? -11.594 3.561 12.672 1 97.75 99 ALA B C 1
ATOM 3626 O O . ALA B 1 99 ? -11.898 3.344 13.844 1 97.75 99 ALA B O 1
ATOM 3627 N N . PHE B 1 100 ? -12.352 3.182 11.672 1 95.88 100 PHE B N 1
ATOM 3628 C CA . PHE B 1 100 ? -13.648 2.539 11.875 1 95.88 100 PHE B CA 1
ATOM 3629 C C . PHE B 1 100 ? -13.5 1.27 12.703 1 95.88 100 PHE B C 1
ATOM 3631 O O . PHE B 1 100 ? -14.391 0.923 13.477 1 95.88 100 PHE B O 1
ATOM 3638 N N . LEU B 1 101 ? -12.344 0.647 12.586 1 97.25 101 LEU B N 1
ATOM 3639 C CA . LEU B 1 101 ? -12.133 -0.644 13.234 1 97.25 101 LEU B CA 1
ATOM 3640 C C . LEU B 1 101 ? -11.648 -0.461 14.672 1 97.25 101 LEU B C 1
ATOM 3642 O O . LEU B 1 101 ? -11.625 -1.417 15.445 1 97.25 101 LEU B O 1
ATOM 3646 N N . LEU B 1 102 ? -11.258 0.702 15.031 1 97.94 102 LEU B N 1
ATOM 3647 C CA . LEU B 1 102 ? -10.656 0.918 16.344 1 97.94 102 LEU B CA 1
ATOM 3648 C C . LEU B 1 102 ? -11.703 0.843 17.453 1 97.94 102 LEU B C 1
ATOM 3650 O O . LEU B 1 102 ? -11.414 0.36 18.547 1 97.94 102 LEU B O 1
ATOM 3654 N N . GLN B 1 103 ? -12.898 1.365 17.156 1 94.5 103 GLN B N 1
ATOM 3655 C CA . GLN B 1 103 ? -14 1.386 18.109 1 94.5 103 GLN B CA 1
ATOM 3656 C C . GLN B 1 103 ? -13.555 1.97 19.453 1 94.5 103 GLN B C 1
ATOM 3658 O O . GLN B 1 103 ? -13.086 3.109 19.5 1 94.5 103 GLN B O 1
ATOM 3663 N N . SER B 1 104 ? -13.633 1.219 20.531 1 96.81 104 SER B N 1
ATOM 3664 C CA . SER B 1 104 ? -13.344 1.733 21.875 1 96.81 104 SER B CA 1
ATOM 3665 C C . SER B 1 104 ? -11.844 1.814 22.125 1 96.81 104 SER B C 1
ATOM 3667 O O . SER B 1 104 ? -11.406 2.309 23.156 1 96.81 104 SER B O 1
ATOM 3669 N N . ARG B 1 105 ? -11.016 1.445 21.125 1 98.38 105 ARG B N 1
ATOM 3670 C CA . ARG B 1 105 ? -9.57 1.407 21.312 1 98.38 105 ARG B CA 1
ATOM 3671 C C . ARG B 1 105 ? -8.898 2.611 20.672 1 98.38 105 ARG B C 1
ATOM 3673 O O . ARG B 1 105 ? -7.672 2.658 20.562 1 98.38 105 ARG B O 1
ATOM 3680 N N . ALA B 1 106 ? -9.648 3.543 20.234 1 98.6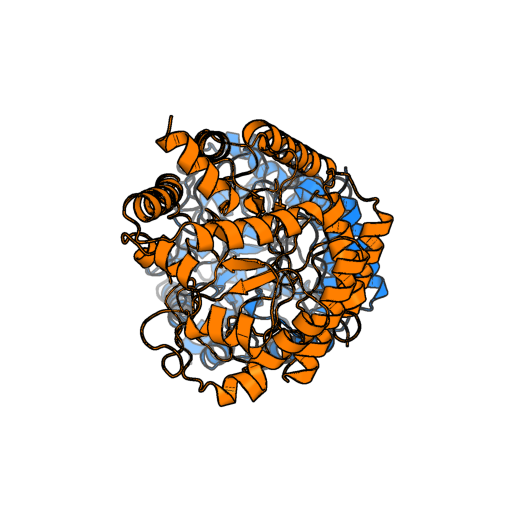9 106 ALA B N 1
ATOM 3681 C CA . ALA B 1 106 ? -9.117 4.68 19.484 1 98.69 106 ALA B CA 1
ATOM 3682 C C . ALA B 1 106 ? -8.039 5.406 20.281 1 98.69 106 ALA B C 1
ATOM 3684 O O . ALA B 1 106 ? -6.977 5.73 19.75 1 98.69 106 ALA B O 1
ATOM 3685 N N . ARG B 1 107 ? -8.328 5.637 21.531 1 98.88 107 ARG B N 1
ATOM 3686 C CA . ARG B 1 107 ? -7.387 6.367 22.375 1 98.88 107 ARG B CA 1
ATOM 3687 C C . ARG B 1 107 ? -6.109 5.562 22.594 1 98.88 107 ARG B C 1
ATOM 3689 O O . ARG B 1 107 ? -5.004 6.102 22.484 1 98.88 107 ARG B O 1
ATOM 3696 N N . GLU B 1 108 ? -6.281 4.309 22.844 1 98.88 108 GLU B N 1
ATOM 3697 C CA . GLU B 1 108 ? -5.141 3.42 23.047 1 98.88 108 GLU B CA 1
ATOM 3698 C C . GLU B 1 108 ? -4.27 3.344 21.797 1 98.88 108 GLU B C 1
ATOM 3700 O O . GLU B 1 108 ? -3.039 3.395 21.891 1 98.88 108 GLU B O 1
ATOM 3705 N N . VAL B 1 109 ? -4.887 3.244 20.688 1 98.88 109 VAL B N 1
ATOM 3706 C CA . VAL B 1 109 ? -4.172 3.158 19.422 1 98.88 109 VAL B CA 1
ATOM 3707 C C . VAL B 1 109 ? -3.434 4.469 19.156 1 98.88 109 VAL B C 1
ATOM 3709 O O . VAL B 1 109 ? -2.279 4.461 18.719 1 98.88 109 VAL B O 1
ATOM 3712 N N . ALA B 1 110 ? -4.082 5.52 19.453 1 98.88 110 ALA B N 1
ATOM 3713 C CA . ALA B 1 110 ? -3.457 6.82 19.234 1 98.88 110 ALA B CA 1
ATOM 3714 C C . ALA B 1 110 ? -2.213 6.98 20.109 1 98.88 110 ALA B C 1
ATOM 3716 O O . ALA B 1 110 ? -1.201 7.523 19.656 1 98.88 110 ALA B O 1
ATOM 3717 N N . LYS B 1 111 ? -2.295 6.539 21.344 1 98.88 111 LYS B N 1
ATOM 3718 C CA . LYS B 1 111 ? -1.132 6.578 22.219 1 98.88 111 LYS B CA 1
ATOM 3719 C C . LYS B 1 111 ? 0.021 5.762 21.641 1 98.88 111 LYS B C 1
ATOM 3721 O O . LYS B 1 111 ? 1.163 6.223 21.625 1 98.88 111 LYS B O 1
ATOM 3726 N N . ALA B 1 112 ? -0.322 4.59 21.188 1 98.88 112 ALA B N 1
ATOM 3727 C CA . ALA B 1 112 ? 0.694 3.701 20.625 1 98.88 112 ALA B CA 1
ATOM 3728 C C . ALA B 1 112 ? 1.306 4.297 19.359 1 98.88 112 ALA B C 1
ATOM 3730 O O . ALA B 1 112 ? 2.529 4.359 19.219 1 98.88 112 ALA B O 1
ATOM 3731 N N . ALA B 1 113 ? 0.474 4.75 18.469 1 98.81 113 ALA B N 1
ATOM 3732 C CA . ALA B 1 113 ? 0.942 5.379 17.234 1 98.81 113 ALA B CA 1
ATOM 3733 C C . ALA B 1 113 ? 1.781 6.621 17.531 1 98.81 113 ALA B C 1
ATOM 3735 O O . ALA B 1 113 ? 2.814 6.844 16.906 1 98.81 113 ALA B O 1
ATOM 3736 N N . GLY B 1 114 ? 1.309 7.379 18.516 1 98.81 114 GLY B N 1
ATOM 3737 C CA . GLY B 1 114 ? 2.035 8.578 18.906 1 98.81 114 GLY B CA 1
ATOM 3738 C C . GLY B 1 114 ? 3.426 8.281 19.438 1 98.81 114 GLY B C 1
ATOM 3739 O O . GLY B 1 114 ? 4.375 9.008 19.125 1 98.81 114 GLY B O 1
ATOM 3740 N N . LEU B 1 115 ? 3.521 7.25 20.203 1 98.81 115 LEU B N 1
ATOM 3741 C CA . LEU B 1 115 ? 4.824 6.855 20.719 1 98.81 115 LEU B CA 1
ATOM 3742 C C . LEU B 1 115 ? 5.777 6.48 19.594 1 98.81 115 LEU B C 1
ATOM 3744 O O . LEU B 1 115 ? 6.957 6.824 19.625 1 98.81 115 LEU B O 1
ATOM 3748 N N . GLU B 1 116 ? 5.242 5.805 18.656 1 98.81 116 GLU B N 1
ATOM 3749 C CA . GLU B 1 116 ? 6.07 5.441 17.516 1 98.81 116 GLU B CA 1
ATOM 3750 C C . GLU B 1 116 ? 6.469 6.672 16.703 1 98.81 116 GLU B C 1
ATOM 3752 O O . GLU B 1 116 ? 7.617 6.801 16.281 1 98.81 116 GLU B O 1
ATOM 3757 N N . LEU B 1 117 ? 5.574 7.582 16.516 1 98.75 117 LEU B N 1
ATOM 3758 C CA . LEU B 1 117 ? 5.879 8.82 15.797 1 98.75 117 LEU B CA 1
ATOM 3759 C C . LEU B 1 117 ? 6.918 9.641 16.547 1 98.75 117 LEU B C 1
ATOM 3761 O O . LEU B 1 117 ? 7.84 10.188 15.945 1 98.75 117 LEU B O 1
ATOM 3765 N N . LYS B 1 118 ? 6.73 9.703 17.859 1 98.69 118 LYS B N 1
ATOM 3766 C CA . LYS B 1 118 ? 7.688 10.406 18.703 1 98.69 118 LYS B CA 1
ATOM 3767 C C . LYS B 1 118 ? 9.102 9.867 18.5 1 98.69 118 LYS B C 1
ATOM 3769 O O . LYS B 1 118 ? 10.055 10.648 18.375 1 98.69 118 LYS B O 1
ATOM 3774 N N . SER B 1 119 ? 9.219 8.602 18.391 1 98.69 119 SER B N 1
ATOM 3775 C CA . SER B 1 119 ? 10.523 7.977 18.203 1 98.69 119 SER B CA 1
ATOM 3776 C C . SER B 1 119 ? 11.141 8.344 16.859 1 98.69 119 SER B C 1
ATOM 3778 O O . SER B 1 119 ? 12.352 8.242 16.672 1 98.69 119 SER B O 1
ATOM 3780 N N . LEU B 1 120 ? 10.336 8.781 15.93 1 98.75 120 LEU B N 1
ATOM 3781 C CA . LEU B 1 120 ? 10.805 9.188 14.609 1 98.75 120 LEU B CA 1
ATOM 3782 C C . LEU B 1 120 ? 11.055 10.688 14.555 1 98.75 120 LEU B C 1
ATOM 3784 O O . LEU B 1 120 ? 11.289 11.25 13.484 1 98.75 120 LEU B O 1
ATOM 3788 N N . GLY B 1 121 ? 10.898 11.375 15.656 1 98.62 121 GLY B N 1
ATOM 3789 C CA . GLY B 1 121 ? 11.109 12.812 15.703 1 98.62 121 GLY B CA 1
ATOM 3790 C C . GLY B 1 121 ? 9.914 13.609 15.203 1 98.62 121 GLY B C 1
ATOM 3791 O O . GLY B 1 121 ? 10.008 14.82 15 1 98.62 121 GLY B O 1
ATOM 3792 N N . ILE B 1 122 ? 8.812 12.945 15 1 98.81 122 ILE B N 1
ATOM 3793 C CA . ILE B 1 122 ? 7.586 13.578 14.523 1 98.81 122 ILE B CA 1
ATOM 3794 C C . ILE B 1 122 ? 6.852 14.219 15.688 1 98.81 122 ILE B C 1
ATOM 3796 O O . ILE B 1 122 ? 6.707 13.609 16.75 1 98.81 122 ILE B O 1
ATOM 3800 N N . ASN B 1 123 ? 6.418 15.445 15.477 1 98.88 123 ASN B N 1
ATOM 3801 C CA . ASN B 1 123 ? 5.75 16.109 16.594 1 98.88 123 ASN B CA 1
ATOM 3802 C C . ASN B 1 123 ? 4.324 16.5 16.234 1 98.88 123 ASN B C 1
ATOM 3804 O O . ASN B 1 123 ? 3.539 16.875 17.109 1 98.88 123 ASN B O 1
ATOM 3808 N N . ILE B 1 124 ? 3.91 16.328 14.914 1 98.88 124 ILE B N 1
ATOM 3809 C CA . ILE B 1 124 ? 2.537 16.562 14.484 1 98.88 124 ILE B CA 1
ATOM 3810 C C . ILE B 1 124 ? 2.057 15.398 13.617 1 98.88 124 ILE B C 1
ATOM 3812 O O . ILE B 1 124 ? 2.746 14.984 12.688 1 98.88 124 ILE B O 1
ATOM 3816 N N . SER B 1 125 ? 0.93 14.891 13.945 1 98.81 125 SER B N 1
ATOM 3817 C CA . SER B 1 125 ? 0.235 13.93 13.094 1 98.81 125 SER B CA 1
ATOM 3818 C C . SER B 1 125 ? -0.981 14.555 12.422 1 98.81 125 SER B C 1
ATOM 3820 O O . SER B 1 125 ? -1.82 15.164 13.094 1 98.81 125 SER B O 1
ATOM 3822 N N . TRP B 1 126 ? -1.028 14.445 11.133 1 98.62 126 TRP B N 1
ATOM 3823 C CA . TRP B 1 126 ? -2.223 14.922 10.438 1 98.62 126 TRP B CA 1
ATOM 3824 C C . TRP B 1 126 ? -3.391 13.969 10.648 1 98.62 126 TRP B C 1
ATOM 3826 O O . TRP B 1 126 ? -3.887 13.367 9.688 1 98.62 126 TRP B O 1
ATOM 3836 N N . SER B 1 127 ? -3.811 13.859 11.789 1 98.5 127 SER B N 1
ATOM 3837 C CA . SER B 1 127 ? -4.906 13.078 12.344 1 98.5 127 SER B CA 1
ATOM 3838 C C . SER B 1 127 ? -5.461 13.719 13.609 1 98.5 127 SER B C 1
ATOM 3840 O O . SER B 1 127 ? -4.781 14.516 14.258 1 98.5 127 SER B O 1
ATOM 3842 N N . PRO B 1 128 ? -6.707 13.492 13.922 1 98.56 128 PRO B N 1
ATOM 3843 C CA . PRO B 1 128 ? -7.633 12.477 13.406 1 98.56 128 PRO B CA 1
ATOM 3844 C C . PRO B 1 128 ? -8.492 12.992 12.258 1 98.56 128 PRO B C 1
ATOM 3846 O O . PRO B 1 128 ? -8.664 14.203 12.102 1 98.56 128 PRO B O 1
ATOM 3849 N N . LEU B 1 129 ? -9.016 12.062 11.531 1 97.88 129 LEU B N 1
ATOM 3850 C CA . LEU B 1 129 ? -10.07 12.375 10.57 1 97.88 129 LEU B CA 1
ATOM 3851 C C . LEU B 1 129 ? -11.375 12.695 11.281 1 97.88 129 LEU B C 1
ATOM 3853 O O . LEU B 1 129 ? -11.875 11.891 12.07 1 97.88 129 LEU B O 1
ATOM 3857 N N . ALA B 1 130 ? -11.859 13.883 11.062 1 97.69 130 ALA B N 1
ATOM 3858 C CA . ALA B 1 130 ? -13.109 14.352 11.664 1 97.69 130 ALA B CA 1
ATOM 3859 C C . ALA B 1 130 ? -14.25 14.328 10.648 1 97.69 130 ALA B C 1
ATOM 3861 O O . ALA B 1 130 ? -14.906 15.344 10.422 1 97.69 130 ALA B O 1
ATOM 3862 N N . ASP B 1 131 ? -14.461 13.219 10.008 1 96.31 131 ASP B N 1
ATOM 3863 C CA . ASP B 1 131 ? -15.516 13.008 9.023 1 96.31 131 ASP B CA 1
ATOM 3864 C C . ASP B 1 131 ? -16.422 11.844 9.43 1 96.31 131 ASP B C 1
ATOM 3866 O O . ASP B 1 131 ? -16.281 11.289 10.516 1 96.31 131 ASP B O 1
ATOM 3870 N N . ILE B 1 132 ? -17.438 11.641 8.602 1 94.5 132 ILE B N 1
ATOM 3871 C CA . ILE B 1 132 ? -18.453 10.641 8.93 1 94.5 132 ILE B CA 1
ATOM 3872 C C . ILE B 1 132 ? -18.531 9.594 7.82 1 94.5 132 ILE B C 1
ATOM 3874 O O . ILE B 1 132 ? -18.547 9.938 6.637 1 94.5 132 ILE B O 1
ATOM 3878 N N . PHE B 1 133 ? -18.516 8.352 8.234 1 90.62 133 PHE B N 1
ATOM 3879 C CA . PHE B 1 133 ? -18.719 7.246 7.309 1 90.62 133 PHE B CA 1
ATOM 3880 C C . PHE B 1 133 ? -20.188 7.098 6.949 1 90.62 133 PHE B C 1
ATOM 3882 O O . PHE B 1 133 ? -20.828 6.105 7.309 1 90.62 133 PHE B O 1
ATOM 3889 N N . SER B 1 134 ? -20.703 7.988 6.184 1 82.38 134 SER B N 1
ATOM 3890 C CA . SER B 1 134 ? -22.141 8.086 5.965 1 82.38 134 SER B CA 1
ATOM 3891 C C . SER B 1 134 ? -22.562 7.316 4.715 1 82.38 134 SER B C 1
ATOM 3893 O O . SER B 1 134 ? -23.703 6.879 4.602 1 82.38 134 SER B O 1
ATOM 3895 N N . ASN B 1 135 ? -21.641 7.277 3.783 1 77.19 135 ASN B N 1
ATOM 3896 C CA . ASN B 1 135 ? -21.906 6.598 2.518 1 77.19 135 ASN B CA 1
ATOM 3897 C C . ASN B 1 135 ? -20.938 5.434 2.299 1 77.19 135 ASN B C 1
ATOM 3899 O O . ASN B 1 135 ? -19.734 5.641 2.131 1 77.19 135 ASN B O 1
ATOM 3903 N N . PRO B 1 136 ? -21.5 4.258 2.236 1 72.81 136 PRO B N 1
ATOM 3904 C CA . PRO B 1 136 ? -20.625 3.084 2.078 1 72.81 136 PRO B CA 1
ATOM 3905 C C . PRO B 1 136 ? -19.828 3.113 0.783 1 72.81 136 PRO B C 1
ATOM 3907 O O . PRO B 1 136 ? -18.766 2.479 0.694 1 72.81 136 PRO B O 1
ATOM 3910 N N . ASP B 1 137 ? -20.297 3.893 -0.089 1 70.25 137 ASP B N 1
ATOM 3911 C CA . ASP B 1 137 ? -19.641 3.885 -1.394 1 70.25 137 ASP B CA 1
ATOM 3912 C C . ASP B 1 137 ? -18.672 5.051 -1.526 1 70.25 137 ASP B C 1
ATOM 3914 O O . ASP B 1 137 ? -18.078 5.262 -2.59 1 70.25 137 ASP B O 1
ATOM 3918 N N . ASN B 1 138 ? -18.562 5.797 -0.456 1 72.31 138 ASN B N 1
ATOM 3919 C CA . ASN B 1 138 ? -17.625 6.914 -0.492 1 72.31 138 ASN B CA 1
ATOM 3920 C C . ASN B 1 138 ? -16.172 6.438 -0.584 1 72.31 138 ASN B C 1
ATOM 3922 O O . ASN B 1 138 ? -15.664 5.812 0.347 1 72.31 138 ASN B O 1
ATOM 3926 N N . PRO B 1 139 ? -15.531 6.664 -1.662 1 70.31 139 PRO B N 1
ATOM 3927 C CA . PRO B 1 139 ? -14.18 6.117 -1.831 1 70.31 139 PRO B CA 1
ATOM 3928 C C . PRO B 1 139 ? -13.117 6.93 -1.093 1 70.31 139 PRO B C 1
ATOM 3930 O O . PRO B 1 139 ? -11.961 6.512 -1.014 1 70.31 139 PRO B O 1
ATOM 3933 N N . ILE B 1 140 ? -13.492 8.039 -0.532 1 77.75 140 ILE B N 1
ATOM 3934 C CA . ILE B 1 140 ? -12.5 8.945 0.021 1 77.75 140 ILE B CA 1
ATOM 3935 C C . ILE B 1 140 ? -12.445 8.789 1.54 1 77.75 140 ILE B C 1
ATOM 3937 O O . ILE B 1 140 ? -11.375 8.594 2.113 1 77.75 140 ILE B O 1
ATOM 3941 N N . ILE B 1 141 ? -13.531 8.828 2.152 1 89.62 141 ILE B N 1
ATOM 3942 C CA . ILE B 1 141 ? -13.586 8.75 3.607 1 89.62 141 ILE B CA 1
ATOM 3943 C C . ILE B 1 141 ? -13.766 7.293 4.035 1 89.62 141 ILE B C 1
ATOM 3945 O O . ILE B 1 141 ? -12.812 6.637 4.453 1 89.62 141 ILE B O 1
ATOM 3949 N N . GLY B 1 142 ? -14.891 6.742 3.793 1 90 142 GLY B N 1
ATOM 3950 C CA . GLY B 1 142 ? -15.141 5.348 4.109 1 90 142 GLY B CA 1
ATOM 3951 C C . GLY B 1 142 ? -14.688 4.957 5.504 1 90 142 GLY B C 1
ATOM 3952 O O . GLY B 1 142 ? -15.039 5.621 6.48 1 90 142 GLY B O 1
ATOM 3953 N N . PRO B 1 143 ? -13.93 3.92 5.605 1 92.88 143 PRO B N 1
ATOM 3954 C CA . PRO B 1 143 ? -13.539 3.4 6.918 1 92.88 143 PRO B CA 1
ATOM 3955 C C . PRO B 1 143 ? -12.477 4.266 7.598 1 92.88 143 PRO B C 1
ATOM 3957 O O . PRO B 1 143 ? -12.109 4.004 8.742 1 92.88 143 PRO B O 1
ATOM 3960 N N . ARG B 1 144 ? -12.039 5.277 6.953 1 95.5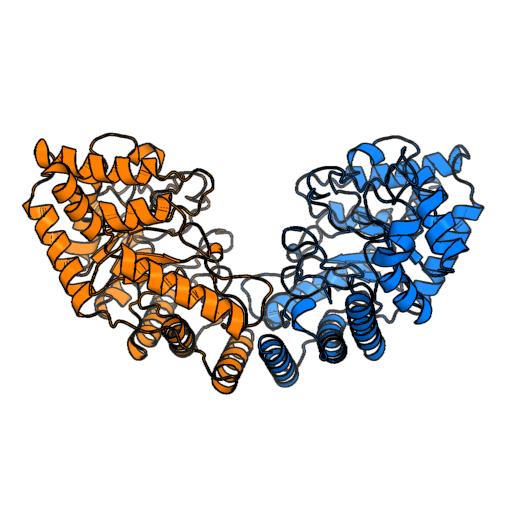6 144 ARG B N 1
ATOM 3961 C CA . ARG B 1 144 ? -11.094 6.195 7.586 1 95.56 144 ARG B CA 1
ATOM 3962 C C . ARG B 1 144 ? -11.758 6.969 8.727 1 95.56 144 ARG B C 1
ATOM 3964 O O . ARG B 1 144 ? -11.07 7.539 9.57 1 95.56 144 ARG B O 1
ATOM 3971 N N . ALA B 1 145 ? -13.117 7.043 8.609 1 96.38 145 ALA B N 1
ATOM 3972 C CA . ALA B 1 145 ? -13.867 7.711 9.68 1 96.38 145 ALA B CA 1
ATOM 3973 C C . ALA B 1 145 ? -14.055 6.785 10.875 1 96.38 145 ALA B C 1
ATOM 3975 O O . ALA B 1 145 ? -14.062 5.559 10.727 1 96.38 145 ALA B O 1
ATOM 3976 N N . PHE B 1 146 ? -14.289 7.379 12.031 1 97.56 146 PHE B N 1
ATOM 3977 C CA . PHE B 1 146 ? -14.375 6.625 13.273 1 97.56 146 PHE B CA 1
ATOM 3978 C C . PHE B 1 146 ? -15.773 6.039 13.453 1 97.56 146 PHE B C 1
ATOM 3980 O O . PHE B 1 146 ? -15.969 5.141 14.273 1 97.56 146 PHE B O 1
ATOM 3987 N N . GLY B 1 147 ? -16.719 6.566 12.711 1 95.88 147 GLY B N 1
ATOM 3988 C CA . GLY B 1 147 ? -18.078 6.102 12.898 1 95.88 147 GLY B CA 1
ATOM 3989 C C . GLY B 1 147 ? -19 6.469 11.75 1 95.88 147 GLY B C 1
ATOM 3990 O O . GLY B 1 147 ? -18.625 7.277 10.891 1 95.88 147 GLY B O 1
ATOM 3991 N N . THR B 1 148 ? -20.281 5.918 11.797 1 93.75 148 THR B N 1
ATOM 3992 C CA . THR B 1 148 ? -21.219 6.105 10.695 1 93.75 148 THR B CA 1
ATOM 3993 C C . THR B 1 148 ? -22.234 7.188 11.039 1 93.75 148 THR B C 1
ATOM 3995 O O . THR B 1 148 ? -23.031 7.59 10.195 1 93.75 148 THR B O 1
ATOM 3998 N N . THR B 1 149 ? -22.203 7.652 12.258 1 95.88 149 THR B N 1
ATOM 3999 C CA . THR B 1 149 ? -23.047 8.766 12.695 1 95.88 149 THR B CA 1
ATOM 4000 C C . THR B 1 149 ? -22.188 9.922 13.195 1 95.88 149 THR B C 1
ATOM 4002 O O . THR B 1 149 ? -21.031 9.719 13.609 1 95.88 149 THR B O 1
ATOM 4005 N N . PRO B 1 150 ? -22.719 11.133 13.148 1 96.56 150 PRO B N 1
ATOM 4006 C CA . PRO B 1 150 ? -21.953 12.266 13.672 1 96.56 150 PRO B CA 1
ATOM 4007 C C . PRO B 1 150 ? -21.453 12.031 15.094 1 96.56 150 PRO B C 1
ATOM 4009 O O . PRO B 1 150 ? -20.297 12.328 15.398 1 96.56 150 PRO B O 1
ATOM 4012 N N . ASP B 1 151 ? -22.25 11.398 15.914 1 97.75 151 ASP B N 1
ATOM 4013 C CA . ASP B 1 151 ? -21.906 11.227 17.328 1 97.75 151 ASP B CA 1
ATOM 4014 C C . ASP B 1 151 ? -20.781 10.203 17.5 1 97.75 151 ASP B C 1
ATOM 4016 O O . ASP B 1 151 ? -19.828 10.438 18.234 1 97.75 151 ASP B O 1
ATOM 4020 N N . THR B 1 152 ? -20.938 9.078 16.797 1 97.62 152 THR B N 1
ATOM 4021 C CA . THR B 1 152 ? -19.906 8.047 16.938 1 97.62 152 THR B CA 1
ATOM 4022 C C . THR B 1 152 ? -18.594 8.492 16.312 1 97.62 152 THR B C 1
ATOM 4024 O O . THR B 1 152 ? -17.516 8.188 16.828 1 97.62 152 THR B O 1
ATOM 4027 N N . ALA B 1 153 ? -18.688 9.211 15.203 1 97.56 153 ALA B N 1
ATOM 4028 C CA . ALA B 1 153 ? -17.5 9.766 14.57 1 97.56 153 ALA B CA 1
ATOM 4029 C C . ALA B 1 153 ? -16.797 10.766 15.484 1 97.56 153 ALA B C 1
ATOM 4031 O O . ALA B 1 153 ? -15.578 10.75 15.625 1 97.56 153 ALA B O 1
ATOM 4032 N N . ALA B 1 154 ? -17.609 11.594 16.125 1 98.56 154 ALA B N 1
ATOM 4033 C CA . ALA B 1 154 ? -17.078 12.602 17.031 1 98.56 154 ALA B CA 1
ATOM 4034 C C . ALA B 1 154 ? -16.391 11.953 18.234 1 98.56 154 ALA B C 1
ATOM 4036 O O . ALA B 1 154 ? -15.281 12.352 18.609 1 98.56 154 ALA B O 1
ATOM 4037 N N . ALA B 1 155 ? -17.031 10.969 18.781 1 98.69 155 ALA B N 1
ATOM 4038 C CA . ALA B 1 155 ? -16.5 10.297 19.953 1 98.69 155 ALA B CA 1
ATOM 4039 C C . ALA B 1 155 ? -15.156 9.633 19.641 1 98.69 155 ALA B C 1
ATOM 4041 O O . ALA B 1 155 ? -14.195 9.766 20.406 1 98.69 155 ALA B O 1
ATOM 4042 N N . GLY B 1 156 ? -15.102 8.922 18.531 1 98.69 156 GLY B N 1
ATOM 4043 C CA . GLY B 1 156 ? -13.867 8.266 18.125 1 98.69 156 GLY B CA 1
ATOM 4044 C C . GLY B 1 156 ? -12.742 9.242 17.828 1 98.69 156 GLY B C 1
ATOM 4045 O O . GLY B 1 156 ? -11.609 9.039 18.281 1 98.69 156 GLY B O 1
ATOM 4046 N N . ALA B 1 157 ? -13.078 10.281 17.125 1 98.81 157 ALA B N 1
ATOM 4047 C CA . ALA B 1 157 ? -12.086 11.297 16.781 1 98.81 157 ALA B CA 1
ATOM 4048 C C . ALA B 1 157 ? -11.547 11.969 18.047 1 98.81 157 ALA B C 1
ATOM 4050 O O . ALA B 1 157 ? -10.336 12.203 18.156 1 98.81 157 ALA B O 1
ATOM 4051 N N . ARG B 1 158 ? -12.445 12.281 18.922 1 98.88 158 ARG B N 1
ATOM 4052 C CA . ARG B 1 158 ? -12.055 12.891 20.188 1 98.88 158 ARG B CA 1
ATOM 4053 C C . ARG B 1 158 ? -11.125 11.977 20.969 1 98.88 158 ARG B C 1
ATOM 4055 O O . ARG B 1 158 ? -10.094 12.422 21.469 1 98.88 158 ARG B O 1
ATOM 4062 N N . ASP B 1 159 ? -11.492 10.695 21.094 1 98.88 159 ASP B N 1
ATOM 4063 C CA . ASP B 1 159 ? -10.68 9.742 21.828 1 98.88 159 ASP B CA 1
ATOM 4064 C C . ASP B 1 159 ? -9.289 9.609 21.219 1 98.88 159 ASP B C 1
ATOM 4066 O O . ASP B 1 159 ? -8.289 9.57 21.938 1 98.88 159 ASP B O 1
ATOM 4070 N N . TYR B 1 160 ? -9.227 9.523 19.922 1 98.94 160 TYR B N 1
ATOM 4071 C CA . TYR B 1 160 ? -7.945 9.438 19.234 1 98.94 160 TYR B CA 1
ATOM 4072 C C . TYR B 1 160 ? -7.102 10.68 19.516 1 98.94 160 TYR B C 1
ATOM 4074 O O . TYR B 1 160 ? -5.914 10.57 19.828 1 98.94 160 TYR B O 1
ATOM 4082 N N . PHE B 1 161 ? -7.727 11.836 19.484 1 98.88 161 PHE B N 1
ATOM 4083 C CA . PHE B 1 161 ? -7.039 13.102 19.734 1 98.88 161 PHE B CA 1
ATOM 4084 C C . PHE B 1 161 ? -6.445 13.125 21.141 1 98.88 161 PHE B C 1
ATOM 4086 O O . PHE B 1 161 ? -5.281 13.492 21.312 1 98.88 161 PHE B O 1
ATOM 4093 N N . LEU B 1 162 ? -7.246 12.727 22 1 98.88 162 LEU B N 1
ATOM 4094 C CA . LEU B 1 162 ? -6.793 12.711 23.391 1 98.88 162 LEU B CA 1
ATOM 4095 C C . LEU B 1 162 ? -5.617 11.758 23.578 1 98.88 162 LEU B C 1
ATOM 4097 O O . LEU B 1 162 ? -4.695 12.039 24.344 1 98.88 162 LEU B O 1
ATOM 4101 N N . GLY B 1 163 ? -5.645 10.633 22.906 1 98.88 163 GLY B N 1
ATOM 4102 C CA . GLY B 1 163 ? -4.523 9.711 22.938 1 98.88 163 GLY B CA 1
ATOM 4103 C C . GLY B 1 163 ? -3.23 10.312 22.422 1 98.88 163 GLY B C 1
ATOM 4104 O O . GLY B 1 163 ? -2.17 10.125 23.016 1 98.88 163 GLY B O 1
ATOM 4105 N N . LEU B 1 164 ? -3.281 11.016 21.312 1 98.88 164 LEU B N 1
ATOM 4106 C CA . LEU B 1 164 ? -2.111 11.703 20.781 1 98.88 164 LEU B CA 1
ATOM 4107 C C . LEU B 1 164 ? -1.575 12.719 21.797 1 98.88 164 LEU B C 1
ATOM 4109 O O . LEU B 1 164 ? -0.372 12.758 22.062 1 98.88 164 LEU B O 1
ATOM 4113 N N . ARG B 1 165 ? -2.479 13.477 22.328 1 98.75 165 ARG B N 1
ATOM 4114 C CA . ARG B 1 165 ? -2.115 14.523 23.281 1 98.75 165 ARG B CA 1
ATOM 4115 C C . ARG B 1 165 ? -1.39 13.938 24.484 1 98.75 165 ARG B C 1
ATOM 4117 O O . ARG B 1 165 ? -0.419 14.516 24.969 1 98.75 165 ARG B O 1
ATOM 4124 N N . GLU B 1 166 ? -1.787 12.805 24.922 1 98.69 166 GLU B N 1
ATOM 4125 C CA . GLU B 1 166 ? -1.241 12.164 26.109 1 98.69 166 GLU B CA 1
ATOM 4126 C C . GLU B 1 166 ? 0.23 11.812 25.922 1 98.69 166 GLU B C 1
ATOM 4128 O O . GLU B 1 166 ? 0.986 11.742 26.906 1 98.69 166 GLU B O 1
ATOM 4133 N N . VAL B 1 167 ? 0.613 11.609 24.688 1 98.56 167 VAL B N 1
ATOM 4134 C CA . VAL B 1 167 ? 1.996 11.203 24.453 1 98.56 167 VAL B CA 1
ATOM 4135 C C . VAL B 1 167 ? 2.771 12.344 23.812 1 98.56 167 VAL B C 1
ATOM 4137 O O . VAL B 1 167 ? 3.883 12.141 23.312 1 98.56 167 VAL B O 1
ATOM 4140 N N . GLY B 1 168 ? 2.156 13.539 23.703 1 98.69 168 GLY B N 1
ATOM 4141 C CA . GLY B 1 168 ? 2.865 14.742 23.312 1 98.69 168 GLY B CA 1
ATOM 4142 C C . GLY B 1 168 ? 2.875 14.969 21.812 1 98.69 168 GLY B C 1
ATOM 4143 O O . GLY B 1 168 ? 3.717 15.711 21.297 1 98.69 168 GLY B O 1
ATOM 4144 N N . ILE B 1 169 ? 2.004 14.312 21.094 1 98.88 169 ILE B N 1
ATOM 4145 C CA . ILE B 1 169 ? 1.88 14.547 19.656 1 98.88 169 ILE B CA 1
ATOM 4146 C C . ILE B 1 169 ? 0.747 15.531 19.375 1 98.88 169 ILE B C 1
ATOM 4148 O O . ILE B 1 169 ? -0.353 15.383 19.922 1 98.88 169 ILE B O 1
ATOM 4152 N N . ILE B 1 170 ? 1.027 16.531 18.609 1 98.81 170 ILE B N 1
ATOM 4153 C CA . ILE B 1 170 ? -0 17.5 18.234 1 98.81 170 ILE B CA 1
ATOM 4154 C C . ILE B 1 170 ? -0.898 16.891 17.156 1 98.81 170 ILE B C 1
ATOM 4156 O O . ILE B 1 170 ? -0.411 16.406 16.125 1 98.81 170 ILE B O 1
ATOM 4160 N N . GLY B 1 171 ? -2.176 16.812 17.438 1 98.75 171 GLY B N 1
ATOM 4161 C CA . GLY B 1 171 ? -3.15 16.344 16.469 1 98.75 171 GLY B CA 1
ATOM 4162 C C . GLY B 1 171 ? -3.766 17.469 15.648 1 98.75 171 GLY B C 1
ATOM 4163 O O . GLY B 1 171 ? -3.713 18.625 16.047 1 98.75 171 GLY B O 1
ATOM 4164 N N . CYS B 1 172 ? -4.316 17.141 14.539 1 98.88 172 CYS B N 1
ATOM 4165 C CA . CYS B 1 172 ? -4.984 18.047 13.625 1 98.88 172 CYS B CA 1
ATOM 4166 C C . CYS B 1 172 ? -6.293 17.453 13.125 1 98.88 172 CYS B C 1
ATOM 4168 O O . CYS B 1 172 ? -6.301 16.406 12.484 1 98.88 172 CYS B O 1
ATOM 4170 N N . ALA B 1 173 ? -7.379 18.109 13.414 1 98.75 173 ALA B N 1
ATOM 4171 C CA . ALA B 1 173 ? -8.664 17.656 12.875 1 98.75 173 ALA B CA 1
ATOM 4172 C C . ALA B 1 173 ? -8.758 17.953 11.375 1 98.75 173 ALA B C 1
ATOM 4174 O O . ALA B 1 173 ? -8.391 19.047 10.93 1 98.75 173 ALA B O 1
ATOM 4175 N N . LYS B 1 174 ? -9.25 16.984 10.602 1 98.19 174 LYS B N 1
ATOM 4176 C CA . LYS B 1 174 ? -9.242 17.234 9.164 1 98.19 174 LYS B CA 1
ATOM 4177 C C . LYS B 1 174 ? -10.32 16.422 8.461 1 98.19 174 LYS B C 1
ATOM 4179 O O . LYS B 1 174 ? -10.805 15.422 9 1 98.19 174 LYS B O 1
ATOM 4184 N N . HIS B 1 175 ? -10.805 16.797 7.312 1 97.19 175 HIS B N 1
ATOM 4185 C CA . HIS B 1 175 ? -10.625 18.109 6.699 1 97.19 175 HIS B CA 1
ATOM 4186 C C . HIS B 1 175 ? -11.883 18.969 6.832 1 97.19 175 HIS B C 1
ATOM 4188 O O . HIS B 1 175 ? -12.984 18.5 6.539 1 97.19 175 HIS B O 1
ATOM 4194 N N . PHE B 1 176 ? -11.727 20.094 7.223 1 98.12 176 PHE B N 1
ATOM 4195 C CA . PHE B 1 176 ? -12.852 20.984 7.496 1 98.12 176 PHE B CA 1
ATOM 4196 C C . PHE B 1 176 ? -13.414 21.562 6.203 1 98.12 176 PHE B C 1
ATOM 4198 O O . PHE B 1 176 ? -12.656 22.031 5.348 1 98.12 176 PHE B O 1
ATOM 4205 N N . PRO B 1 177 ? -14.758 21.656 5.973 1 96.94 177 PRO B N 1
ATOM 4206 C CA . PRO B 1 177 ? -15.797 21.359 6.957 1 96.94 177 PRO B CA 1
ATOM 4207 C C . PRO B 1 177 ? -16.359 19.953 6.816 1 96.94 177 PRO B C 1
ATOM 4209 O O . PRO B 1 177 ? -17.484 19.688 7.238 1 96.94 177 PRO B O 1
ATOM 4212 N N . GLY B 1 178 ? -15.578 19.047 6.188 1 92.69 178 GLY B N 1
ATOM 4213 C CA . GLY B 1 178 ? -16 17.656 5.969 1 92.69 178 GLY B CA 1
ATOM 4214 C C . GLY B 1 178 ? -16.156 17.312 4.5 1 92.69 178 GLY B C 1
ATOM 4215 O O . GLY B 1 178 ? -16.641 18.125 3.711 1 92.69 178 GLY B O 1
ATOM 4216 N N . HIS B 1 179 ? -15.734 16.094 4.148 1 83.75 179 HIS B N 1
ATOM 4217 C CA . HIS B 1 179 ? -15.891 15.617 2.775 1 83.75 179 HIS B CA 1
ATOM 4218 C C . HIS B 1 179 ? -17.281 15.039 2.547 1 83.75 179 HIS B C 1
ATOM 4220 O O . HIS B 1 179 ? -17.766 15 1.411 1 83.75 179 HIS B O 1
ATOM 4226 N N . GLY B 1 180 ? -17.875 14.758 3.621 1 70.25 180 GLY B N 1
ATOM 4227 C CA . GLY B 1 180 ? -19.234 14.258 3.525 1 70.25 180 GLY B CA 1
ATOM 4228 C C . GLY B 1 180 ? -19.375 13.078 2.584 1 70.25 180 GLY B C 1
ATOM 4229 O O . GLY B 1 180 ? -18.625 12.102 2.684 1 70.25 180 GLY B O 1
ATOM 4230 N N . ASP B 1 181 ? -20.344 13.133 1.721 1 67.31 181 ASP B N 1
ATOM 4231 C CA . ASP B 1 181 ? -20.734 12.031 0.838 1 67.31 181 ASP B CA 1
ATOM 4232 C C . ASP B 1 181 ? -20.188 12.25 -0.574 1 67.31 181 ASP B C 1
ATOM 4234 O O . ASP B 1 181 ? -20.781 11.789 -1.55 1 67.31 181 ASP B O 1
ATOM 4238 N N . THR B 1 182 ? -19.031 12.953 -0.621 1 67.56 182 THR B N 1
ATOM 4239 C CA . THR B 1 182 ? -18.516 13.242 -1.951 1 67.56 182 THR B CA 1
ATOM 4240 C C . THR B 1 182 ? -18 11.969 -2.621 1 67.56 182 THR B C 1
ATOM 4242 O O . THR B 1 182 ? -17.484 11.078 -1.951 1 67.56 182 THR B O 1
ATOM 4245 N N . SER B 1 183 ? -18.266 11.914 -3.908 1 67.25 183 SER B N 1
ATOM 4246 C CA . SER B 1 183 ? -17.781 10.781 -4.684 1 67.25 183 SER B CA 1
ATOM 4247 C C . SER B 1 183 ? -16.578 11.156 -5.531 1 67.25 183 SER B C 1
ATOM 4249 O O . SER B 1 183 ? -15.922 10.289 -6.109 1 67.25 183 SER B O 1
ATOM 4251 N N . THR B 1 184 ? -16.312 12.516 -5.488 1 72.06 184 THR B N 1
ATOM 4252 C CA . THR B 1 184 ? -15.203 13 -6.297 1 72.06 184 THR B CA 1
ATOM 4253 C C . THR B 1 184 ? -13.953 13.18 -5.438 1 72.06 184 THR B C 1
ATOM 4255 O O . THR B 1 184 ? -14.023 13.742 -4.344 1 72.06 184 THR B O 1
ATOM 4258 N N . ASP B 1 185 ? -12.836 12.688 -5.98 1 70.5 185 ASP B N 1
ATOM 4259 C CA . ASP B 1 185 ? -11.547 12.781 -5.309 1 70.5 185 ASP B CA 1
ATOM 4260 C C . ASP B 1 185 ? -10.828 14.078 -5.668 1 70.5 185 ASP B C 1
ATOM 4262 O O . ASP B 1 185 ? -10.539 14.336 -6.84 1 70.5 185 ASP B O 1
ATOM 4266 N N . SER B 1 186 ? -10.531 14.828 -4.664 1 74.5 186 SER B N 1
ATOM 4267 C CA . SER B 1 186 ? -9.914 16.141 -4.863 1 74.5 186 SER B CA 1
ATOM 4268 C C . SER B 1 186 ? -8.539 16 -5.512 1 74.5 186 SER B C 1
ATOM 4270 O O . SER B 1 186 ? -7.992 16.984 -6.027 1 74.5 186 SER B O 1
ATOM 4272 N N . HIS B 1 187 ? -7.879 14.883 -5.523 1 71.31 187 HIS B N 1
ATOM 4273 C CA . HIS B 1 187 ? -6.609 14.641 -6.199 1 71.31 187 HIS B CA 1
ATOM 4274 C C . HIS B 1 187 ? -6.781 14.641 -7.715 1 71.31 187 HIS B C 1
ATOM 4276 O O . HIS B 1 187 ? -5.801 14.766 -8.453 1 71.31 187 HIS B O 1
ATOM 4282 N N . LEU B 1 188 ? -8.086 14.625 -8.039 1 70.81 188 LEU B N 1
ATOM 4283 C CA . LEU B 1 188 ? -8.367 14.477 -9.461 1 70.81 188 LEU B CA 1
ATOM 4284 C C . LEU B 1 188 ? -9.102 15.695 -10 1 70.81 188 LEU B C 1
ATOM 4286 O O . LEU B 1 188 ? -8.828 16.156 -11.117 1 70.81 188 LEU B O 1
ATOM 4290 N N . GLU B 1 189 ? -10.07 16.125 -9.195 1 80.06 189 GLU B N 1
ATOM 4291 C CA . GLU B 1 189 ? -10.859 17.297 -9.555 1 80.06 189 GLU B CA 1
ATOM 4292 C C . GLU B 1 189 ? -11.453 17.969 -8.32 1 80.06 189 GLU B C 1
ATOM 4294 O O . GLU B 1 189 ? -11.367 17.422 -7.215 1 80.06 189 GLU B O 1
ATOM 4299 N N . LEU B 1 190 ? -11.945 19.141 -8.531 1 85.75 190 LEU B N 1
ATOM 4300 C CA . LEU B 1 190 ? -12.555 19.859 -7.422 1 85.75 190 LEU B CA 1
ATOM 4301 C C . LEU B 1 190 ? -13.891 19.234 -7.035 1 85.75 190 LEU B C 1
ATOM 4303 O O . LEU B 1 190 ? -14.859 19.328 -7.789 1 85.75 190 LEU B O 1
ATOM 4307 N N . PRO B 1 191 ? -13.938 18.609 -5.891 1 87.69 191 PRO B N 1
ATOM 4308 C CA . PRO B 1 191 ? -15.219 18.047 -5.457 1 87.69 191 PRO B CA 1
ATOM 4309 C C . PRO B 1 191 ? -16.234 19.109 -5.086 1 87.69 191 PRO B C 1
ATOM 4311 O O . PRO B 1 191 ? -15.867 20.203 -4.656 1 87.69 191 PRO B O 1
ATOM 4314 N N . VAL B 1 192 ? -17.469 18.828 -5.262 1 90.75 192 VAL B N 1
ATOM 4315 C CA . VAL B 1 192 ? -18.562 19.734 -4.949 1 90.75 192 VAL B CA 1
ATOM 4316 C C . VAL B 1 192 ? -19.547 19.047 -3.99 1 90.75 192 VAL B C 1
ATOM 4318 O O . VAL B 1 192 ? -19.938 17.906 -4.223 1 90.75 192 VAL B O 1
ATOM 4321 N N . LEU B 1 193 ? -19.812 19.688 -2.914 1 89.88 193 LEU B N 1
ATOM 4322 C CA . LEU B 1 193 ? -20.812 19.219 -1.967 1 89.88 193 LEU B CA 1
ATOM 4323 C C . LEU B 1 193 ? -21.953 20.219 -1.831 1 89.88 193 LEU B C 1
ATOM 4325 O O . LEU B 1 193 ? -21.734 21.328 -1.326 1 89.88 193 LEU B O 1
ATOM 4329 N N . ASN B 1 194 ? -23.078 19.812 -2.219 1 91.44 194 ASN B N 1
ATOM 4330 C CA . ASN B 1 194 ? -24.234 20.703 -2.227 1 91.44 194 ASN B CA 1
ATOM 4331 C C . ASN B 1 194 ? -25.016 20.641 -0.911 1 91.44 194 ASN B C 1
ATOM 4333 O O . ASN B 1 194 ? -26.203 20.328 -0.903 1 91.44 194 ASN B O 1
ATOM 4337 N N . LEU B 1 195 ? -24.406 20.922 0.139 1 92.31 195 LEU B N 1
ATOM 4338 C CA . LEU B 1 195 ? -25.016 20.938 1.467 1 92.31 195 LEU B CA 1
ATOM 4339 C C . LEU B 1 195 ? -25.297 22.359 1.923 1 92.31 195 LEU B C 1
ATOM 4341 O O . LEU B 1 195 ? -24.5 23.266 1.671 1 92.31 195 LEU B O 1
ATOM 4345 N N . THR B 1 196 ? -26.406 22.469 2.58 1 94.81 196 THR B N 1
ATOM 4346 C CA . THR B 1 196 ? -26.703 23.734 3.236 1 94.81 196 THR B CA 1
ATOM 4347 C C . THR B 1 196 ? -25.922 23.859 4.543 1 94.81 196 THR B C 1
ATOM 4349 O O . THR B 1 196 ? -25.406 22.859 5.062 1 94.81 196 THR B O 1
ATOM 4352 N N . ILE B 1 197 ? -25.859 25.078 5.004 1 95.44 197 ILE B N 1
ATOM 4353 C CA . ILE B 1 197 ? -25.156 25.312 6.262 1 95.44 197 ILE B CA 1
ATOM 4354 C C . ILE B 1 197 ? -25.859 24.547 7.387 1 95.44 197 ILE B C 1
ATOM 4356 O O . ILE B 1 197 ? -25.203 24.047 8.312 1 95.44 197 ILE B O 1
ATOM 4360 N N . GLU B 1 198 ? -27.172 24.422 7.289 1 96.75 198 GLU B N 1
ATOM 4361 C CA . GLU B 1 198 ? -27.922 23.688 8.305 1 96.75 198 GLU B CA 1
ATOM 4362 C C . GLU B 1 198 ? -27.594 22.203 8.281 1 96.75 198 GLU B C 1
ATOM 4364 O O . GLU B 1 198 ? -27.469 21.578 9.328 1 96.75 198 GLU B O 1
ATOM 4369 N N . GLU B 1 199 ? -27.469 21.688 7.133 1 94.06 199 GLU B N 1
ATOM 4370 C CA . GLU B 1 199 ? -27.078 20.297 7 1 94.06 199 GLU B CA 1
ATOM 4371 C C . GLU B 1 199 ? -25.688 20.047 7.578 1 94.06 199 GLU B C 1
ATOM 4373 O O . GLU B 1 199 ? -25.469 19.062 8.281 1 94.06 199 GLU B O 1
ATOM 4378 N N . LEU B 1 200 ? -24.797 20.938 7.328 1 94.56 200 LEU B N 1
ATOM 4379 C CA . LEU B 1 200 ? -23.438 20.828 7.852 1 94.56 200 LEU B CA 1
ATOM 4380 C C . LEU B 1 200 ? -23.438 20.875 9.375 1 94.56 200 LEU B C 1
ATOM 4382 O O . LEU B 1 200 ? -22.766 20.078 10.031 1 94.56 200 LEU B O 1
ATOM 4386 N N . ARG B 1 201 ? -24.219 21.797 9.891 1 96.56 201 ARG B N 1
ATOM 4387 C CA . ARG B 1 201 ? -24.312 22 11.336 1 96.56 201 ARG B CA 1
ATOM 4388 C C . ARG B 1 201 ? -24.828 20.734 12.023 1 96.56 201 ARG B C 1
ATOM 4390 O O . ARG B 1 201 ? -24.391 20.406 13.125 1 96.56 201 ARG B O 1
ATOM 4397 N N . ASN B 1 202 ? -25.641 20.047 11.289 1 95.44 202 ASN B N 1
ATOM 4398 C CA . ASN B 1 202 ? -26.328 18.938 11.914 1 95.44 202 ASN B CA 1
ATOM 4399 C C . ASN B 1 202 ? -25.578 17.625 11.727 1 95.44 202 ASN B C 1
ATOM 4401 O O . ASN B 1 202 ? -25.938 16.609 12.32 1 95.44 202 ASN B O 1
ATOM 4405 N N . ARG B 1 203 ? -24.516 17.672 10.961 1 94.69 203 ARG B N 1
ATOM 4406 C CA . ARG B 1 203 ? -23.844 16.406 10.695 1 94.69 203 ARG B CA 1
ATOM 4407 C C . ARG B 1 203 ? -22.328 16.578 10.695 1 94.69 203 ARG B C 1
ATOM 4409 O O . ARG B 1 203 ? -21.672 16.438 11.734 1 94.69 203 ARG B O 1
ATOM 4416 N N . GLU B 1 204 ? -21.734 17.219 9.625 1 95.19 204 GLU B N 1
ATOM 4417 C CA . GLU B 1 204 ? -20.297 17.203 9.375 1 95.19 204 GLU B CA 1
ATOM 4418 C C . GLU B 1 204 ? -19.562 18.062 10.398 1 95.19 204 GLU B C 1
ATOM 4420 O O . GLU B 1 204 ? -18.391 17.797 10.703 1 95.19 204 GLU B O 1
ATOM 4425 N N . LEU B 1 205 ? -20.219 19.078 10.961 1 97.88 205 LEU B N 1
ATOM 4426 C CA . LEU B 1 205 ? -19.516 20 11.859 1 97.88 205 LEU B CA 1
ATOM 4427 C C . LEU B 1 205 ? -19.422 19.406 13.266 1 97.88 205 LEU B C 1
ATOM 4429 O O . LEU B 1 205 ? -18.641 19.891 14.086 1 97.88 205 LEU B O 1
ATOM 4433 N N . ILE B 1 206 ? -20.172 18.406 13.562 1 98 206 ILE B N 1
ATOM 4434 C CA . ILE B 1 206 ? -20.297 17.875 14.914 1 98 206 ILE B CA 1
ATOM 4435 C C . ILE B 1 206 ? -18.969 17.297 15.383 1 98 206 ILE B C 1
ATOM 4437 O O . ILE B 1 206 ? -18.5 17.609 16.484 1 98 206 ILE B O 1
ATOM 4441 N N . PRO B 1 207 ? -18.281 16.484 14.562 1 98.44 207 PRO B N 1
ATOM 4442 C CA . PRO B 1 207 ? -16.969 16.016 15.016 1 98.44 207 PRO B CA 1
ATOM 4443 C C . PRO B 1 207 ? -15.984 17.156 15.258 1 98.44 207 PRO B C 1
ATOM 4445 O O . PRO B 1 207 ? -15.195 17.109 16.203 1 98.44 207 PRO B O 1
ATOM 4448 N N . PHE B 1 208 ? -16.016 18.188 14.469 1 98.81 208 PHE B N 1
ATOM 4449 C CA . PHE B 1 208 ? -15.133 19.328 14.656 1 98.81 208 PHE B CA 1
ATOM 4450 C C . PHE B 1 208 ? -15.469 20.078 15.945 1 98.81 208 PHE B C 1
ATOM 4452 O O . PHE B 1 208 ? -14.562 20.469 16.688 1 98.81 208 PHE B O 1
ATOM 4459 N N . LYS B 1 209 ? -16.734 20.25 16.156 1 98.69 209 LYS B N 1
ATOM 4460 C CA . LYS B 1 209 ? -17.156 20.891 17.391 1 98.69 209 LYS B CA 1
ATOM 4461 C C . LYS B 1 209 ? -16.625 20.156 18.609 1 98.69 209 LYS B C 1
ATOM 4463 O O . LYS B 1 209 ? -16.141 20.781 19.562 1 98.69 209 LYS B O 1
ATOM 4468 N N . ALA B 1 210 ? -16.688 18.844 18.578 1 98.75 210 ALA B N 1
ATOM 4469 C CA . ALA B 1 210 ? -16.219 18.016 19.688 1 98.75 210 ALA B CA 1
ATOM 4470 C C . ALA B 1 210 ? -14.719 18.219 19.906 1 98.75 210 ALA B C 1
ATOM 4472 O O . ALA B 1 210 ? -14.258 18.297 21.047 1 98.75 210 ALA B O 1
ATOM 4473 N N . LEU B 1 211 ? -13.953 18.312 18.844 1 98.88 211 LEU B N 1
ATOM 4474 C CA . LEU B 1 211 ? -12.5 18.453 18.938 1 98.88 211 LEU B CA 1
ATOM 4475 C C . LEU B 1 211 ? -12.117 19.859 19.359 1 98.88 211 LEU B C 1
ATOM 4477 O O . LEU B 1 211 ? -11.156 20.062 20.109 1 98.88 211 LEU B O 1
ATOM 4481 N N . ILE B 1 212 ? -12.867 20.875 18.922 1 98.88 212 ILE B N 1
ATOM 4482 C CA . ILE B 1 212 ? -12.641 22.25 19.328 1 98.88 212 ILE B CA 1
ATOM 4483 C C . ILE B 1 212 ? -12.891 22.391 20.828 1 98.88 212 ILE B C 1
ATOM 4485 O O . ILE B 1 212 ? -12.156 23.109 21.531 1 98.88 212 ILE B O 1
ATOM 4489 N N . ALA B 1 213 ? -13.922 21.703 21.266 1 98.69 213 ALA B N 1
ATOM 4490 C CA . ALA B 1 213 ? -14.219 21.719 22.703 1 98.69 213 ALA B CA 1
ATOM 4491 C C . ALA B 1 213 ? -13.055 21.156 23.516 1 98.69 213 ALA B C 1
ATOM 4493 O O . ALA B 1 213 ? -12.867 21.531 24.672 1 98.69 213 ALA B O 1
ATOM 4494 N N . GLU B 1 214 ? -12.297 20.25 22.922 1 98.69 214 GLU B N 1
ATOM 4495 C CA . GLU B 1 214 ? -11.109 19.703 23.562 1 98.69 214 GLU B CA 1
ATOM 4496 C C . GLU B 1 214 ? -9.875 20.562 23.281 1 98.69 214 GLU B C 1
ATOM 4498 O O . GLU B 1 214 ? -8.758 20.172 23.594 1 98.69 214 GLU B O 1
ATOM 4503 N N . GLN B 1 215 ? -10.055 21.688 22.562 1 98.5 215 GLN B N 1
ATOM 4504 C CA . GLN B 1 215 ? -9.016 22.672 22.266 1 98.5 215 GLN B CA 1
ATOM 4505 C C . GLN B 1 215 ? -7.992 22.109 21.297 1 98.5 215 GLN B C 1
ATOM 4507 O O . GLN B 1 215 ? -6.785 22.25 21.5 1 98.5 215 GLN B O 1
ATOM 4512 N N . VAL B 1 216 ? -8.453 21.375 20.297 1 98.75 216 VAL B N 1
ATOM 4513 C CA . VAL B 1 216 ? -7.562 20.922 19.234 1 98.75 216 VAL B CA 1
ATOM 4514 C C . VAL B 1 216 ? -6.777 22.109 18.688 1 98.75 216 VAL B C 1
ATOM 4516 O O . VAL B 1 216 ? -7.348 23.172 18.422 1 98.75 216 VAL B O 1
ATOM 4519 N N . PRO B 1 217 ? -5.512 21.969 18.5 1 98.81 217 PRO B N 1
ATOM 4520 C CA . PRO B 1 217 ? -4.695 23.141 18.156 1 98.81 217 PRO B CA 1
ATOM 4521 C C . PRO B 1 217 ? -4.691 23.453 16.672 1 98.81 217 PRO B C 1
ATOM 4523 O O . PRO B 1 217 ? -4.348 24.578 16.266 1 98.81 217 PRO B O 1
ATOM 4526 N N . MET B 1 218 ? -5.02 22.469 15.867 1 98.88 218 MET B N 1
ATOM 4527 C CA . MET B 1 218 ? -4.945 22.641 14.422 1 98.88 218 MET B CA 1
ATOM 4528 C C . MET B 1 218 ? -6.172 22.047 13.742 1 98.88 218 MET B C 1
ATOM 4530 O O . MET B 1 218 ? -6.684 21.016 14.164 1 98.88 218 MET B O 1
ATOM 4534 N N . ILE B 1 219 ? -6.598 22.656 12.695 1 98.94 219 ILE B N 1
ATOM 4535 C CA . ILE B 1 219 ? -7.621 22.125 11.797 1 98.94 219 ILE B CA 1
ATOM 4536 C C . ILE B 1 219 ? -7.191 22.328 10.344 1 98.94 219 ILE B C 1
ATOM 4538 O O . ILE B 1 219 ? -6.75 23.422 9.969 1 98.94 219 ILE B O 1
ATOM 4542 N N . MET B 1 220 ? -7.27 21.297 9.594 1 98.88 220 MET B N 1
ATOM 4543 C CA . MET B 1 220 ? -6.938 21.344 8.172 1 98.88 220 MET B CA 1
ATOM 4544 C C . MET B 1 220 ? -8.188 21.578 7.328 1 98.88 220 MET B C 1
ATOM 4546 O O . MET B 1 220 ? -9.172 20.844 7.465 1 98.88 220 MET B O 1
ATOM 4550 N N . THR B 1 221 ? -8.094 22.547 6.492 1 98.25 221 THR B N 1
ATOM 4551 C CA . THR B 1 221 ? -9.227 22.844 5.617 1 98.25 221 THR B CA 1
ATOM 4552 C C . THR B 1 221 ? -9.203 21.938 4.387 1 98.25 221 THR B C 1
ATOM 4554 O O . THR B 1 221 ? -8.148 21.469 3.973 1 98.25 221 THR B O 1
ATOM 4557 N N . ALA B 1 222 ? -10.359 21.766 3.785 1 95.5 222 ALA B N 1
ATOM 4558 C CA . ALA B 1 222 ? -10.523 20.938 2.598 1 95.5 222 ALA B CA 1
ATOM 4559 C C . ALA B 1 222 ? -10.555 21.797 1.331 1 95.5 222 ALA B C 1
ATOM 4561 O O . ALA B 1 222 ? -10.945 22.953 1.37 1 95.5 222 ALA B O 1
ATOM 4562 N N . HIS B 1 223 ? -10.148 21.172 0.208 1 95.12 223 HIS B N 1
ATOM 4563 C CA . HIS B 1 223 ? -10.336 21.781 -1.108 1 95.12 223 HIS B CA 1
ATOM 4564 C C . HIS B 1 223 ? -11.656 21.328 -1.731 1 95.12 223 HIS B C 1
ATOM 4566 O O . HIS B 1 223 ? -11.664 20.641 -2.748 1 95.12 223 HIS B O 1
ATOM 4572 N N . ILE B 1 224 ? -12.727 21.766 -1.166 1 94.19 224 ILE B N 1
ATOM 4573 C CA . ILE B 1 224 ? -14.062 21.375 -1.609 1 94.19 224 ILE B CA 1
ATOM 4574 C C . ILE B 1 224 ? -14.922 22.625 -1.808 1 94.19 224 ILE B C 1
ATOM 4576 O O . ILE B 1 224 ? -14.867 23.562 -1.007 1 94.19 224 ILE B O 1
ATOM 4580 N N . LEU B 1 225 ? -15.688 22.594 -2.859 1 94.62 225 LEU B N 1
ATOM 4581 C CA . LEU B 1 225 ? -16.641 23.672 -3.123 1 94.62 225 LEU B CA 1
ATOM 4582 C C . LEU B 1 225 ? -17.984 23.375 -2.461 1 94.62 225 LEU B C 1
ATOM 4584 O O . LEU B 1 225 ? -18.516 22.266 -2.588 1 94.62 225 LEU B O 1
ATOM 4588 N N . PHE B 1 226 ? -18.484 24.344 -1.732 1 95.12 226 PHE B N 1
ATOM 4589 C CA . PHE B 1 226 ? -19.812 24.297 -1.134 1 95.12 226 PHE B CA 1
ATOM 4590 C C . PHE B 1 226 ? -20.688 25.406 -1.703 1 95.12 226 PHE B C 1
ATOM 4592 O O . PHE B 1 226 ? -20.875 26.453 -1.076 1 95.12 226 PHE B O 1
ATOM 4599 N N . PRO B 1 227 ? -21.391 25.078 -2.756 1 95.56 227 PRO B N 1
ATOM 4600 C CA . PRO B 1 227 ? -22.078 26.125 -3.506 1 95.56 227 PRO B CA 1
ATOM 4601 C C . PRO B 1 227 ? -23.172 26.797 -2.689 1 95.56 227 PRO B C 1
ATOM 4603 O O . PRO B 1 227 ? -23.469 27.984 -2.896 1 95.56 227 PRO B O 1
ATOM 4606 N N . GLN B 1 228 ? -23.766 26.125 -1.812 1 96.12 228 GLN B N 1
ATOM 4607 C CA . GLN B 1 228 ? -24.859 26.688 -1.035 1 96.12 228 GLN B CA 1
ATOM 4608 C C . GLN B 1 228 ? -24.344 27.578 0.09 1 96.12 228 GLN B C 1
ATOM 4610 O O . GLN B 1 228 ? -25.125 28.281 0.752 1 96.12 228 GLN B O 1
ATOM 4615 N N . ILE B 1 229 ? -23.094 27.609 0.271 1 96.56 229 ILE B N 1
ATOM 4616 C CA . ILE B 1 229 ? -22.469 28.391 1.337 1 96.56 229 ILE B CA 1
ATOM 4617 C C . ILE B 1 229 ? -21.594 29.484 0.732 1 96.56 229 ILE B C 1
ATOM 4619 O O . ILE B 1 229 ? -21.734 30.672 1.059 1 96.56 229 ILE B O 1
ATOM 4623 N N . ASP B 1 230 ? -20.734 29.031 -0.12 1 96.19 230 ASP B N 1
ATOM 4624 C CA . ASP B 1 230 ? -19.891 29.938 -0.9 1 96.19 230 ASP B CA 1
ATOM 4625 C C . ASP B 1 230 ? -19.656 29.375 -2.301 1 96.19 230 ASP B C 1
ATOM 4627 O O . ASP B 1 230 ? -18.781 28.516 -2.496 1 96.19 230 ASP B O 1
ATOM 4631 N N . ALA B 1 231 ? -20.25 29.891 -3.256 1 93.38 231 ALA B N 1
ATOM 4632 C CA . ALA B 1 231 ? -20.281 29.297 -4.594 1 93.38 231 ALA B CA 1
ATOM 4633 C C . ALA B 1 231 ? -19.016 29.656 -5.375 1 93.38 231 ALA B C 1
ATOM 4635 O O . ALA B 1 231 ? -18.719 29.031 -6.398 1 93.38 231 ALA B O 1
ATOM 4636 N N . GLY B 1 232 ? -18.328 30.484 -4.969 1 92.25 232 GLY B N 1
ATOM 4637 C CA . GLY B 1 232 ? -17.266 31.047 -5.793 1 92.25 232 GLY B CA 1
ATOM 4638 C C . GLY B 1 232 ? -15.938 30.359 -5.598 1 92.25 232 GLY B C 1
ATOM 4639 O O . GLY B 1 232 ? -15.102 30.328 -6.508 1 92.25 232 GLY B O 1
ATOM 4640 N N . VAL B 1 233 ? -15.742 29.859 -4.406 1 95.31 233 VAL B N 1
ATOM 4641 C CA . VAL B 1 233 ? -14.398 29.359 -4.117 1 95.31 233 VAL B CA 1
ATOM 4642 C C . VAL B 1 233 ? -14.492 28.141 -3.205 1 95.31 233 VAL B C 1
ATOM 4644 O O . VAL B 1 233 ? -15.469 27.984 -2.467 1 95.31 233 VAL B O 1
ATOM 4647 N N . PRO B 1 234 ? -13.461 27.25 -3.213 1 96.56 234 PRO B N 1
ATOM 4648 C CA . PRO B 1 234 ? -13.43 26.141 -2.268 1 96.56 234 PRO B CA 1
ATOM 4649 C C . PRO B 1 234 ? -13.258 26.594 -0.821 1 96.56 234 PRO B C 1
ATOM 4651 O O . PRO B 1 234 ? -12.938 27.75 -0.57 1 96.56 234 PRO B O 1
ATOM 4654 N N . ALA B 1 235 ? -13.445 25.688 0.069 1 97.19 235 ALA B N 1
ATOM 4655 C CA . ALA B 1 235 ? -13.414 25.984 1.498 1 97.19 235 ALA B CA 1
ATOM 4656 C C . ALA B 1 235 ? -12.102 26.672 1.884 1 97.19 235 ALA B C 1
ATOM 4658 O O . ALA B 1 235 ? -12.102 27.625 2.668 1 97.19 235 ALA B O 1
ATOM 4659 N N . THR B 1 236 ? -11.047 26.297 1.307 1 97.5 236 THR B N 1
ATOM 4660 C CA . THR B 1 236 ? -9.719 26.797 1.638 1 97.5 236 THR B CA 1
ATOM 4661 C C . THR B 1 236 ? -9.609 28.281 1.354 1 97.5 236 THR B C 1
ATOM 4663 O O . THR B 1 236 ? -8.859 29 2.023 1 97.5 236 THR B O 1
ATOM 4666 N N . LEU B 1 237 ? -10.398 28.781 0.416 1 97.56 237 LEU B N 1
ATOM 4667 C CA . LEU B 1 237 ? -10.344 30.188 0.011 1 97.56 237 LEU B CA 1
ATOM 4668 C C . LEU B 1 237 ? -11.57 30.938 0.501 1 97.56 237 LEU B C 1
ATOM 4670 O O . LEU B 1 237 ? -11.758 32.125 0.167 1 97.56 237 LEU B O 1
ATOM 4674 N N . SER B 1 238 ? -12.383 30.359 1.294 1 98.38 238 SER B N 1
ATOM 4675 C CA . SER B 1 238 ? -13.672 30.953 1.649 1 98.38 238 SER B CA 1
ATOM 4676 C C . SER B 1 238 ? -13.617 31.609 3.027 1 98.38 238 SER B C 1
ATOM 4678 O O . SER B 1 238 ? -13.555 30.906 4.043 1 98.38 238 SER B O 1
ATOM 4680 N N . GLN B 1 239 ? -13.758 32.906 3.006 1 98.25 239 GLN B N 1
ATOM 4681 C CA . GLN B 1 239 ? -13.844 33.625 4.273 1 98.25 239 GLN B CA 1
ATOM 4682 C C . GLN B 1 239 ? -15.086 33.219 5.055 1 98.25 239 GLN B C 1
ATOM 4684 O O . GLN B 1 239 ? -15.055 33.156 6.285 1 98.25 239 GLN B O 1
ATOM 4689 N N . THR B 1 240 ? -16.125 32.969 4.359 1 98.38 240 THR B N 1
ATOM 4690 C CA . THR B 1 240 ? -17.375 32.531 4.98 1 98.38 240 THR B CA 1
ATOM 4691 C C . THR B 1 240 ? -17.172 31.219 5.754 1 98.38 240 THR B C 1
ATOM 4693 O O . THR B 1 240 ? -17.641 31.078 6.879 1 98.38 240 THR B O 1
ATOM 4696 N N . ILE B 1 241 ? -16.391 30.391 5.258 1 98.56 241 ILE B N 1
ATOM 4697 C CA . ILE B 1 241 ? -16.234 29.062 5.852 1 98.56 241 ILE B CA 1
ATOM 4698 C C . ILE B 1 241 ? -15.148 29.109 6.934 1 98.56 241 ILE B C 1
ATOM 4700 O O . ILE B 1 241 ? -15.398 28.703 8.078 1 98.56 241 ILE B O 1
ATOM 4704 N N . LEU B 1 242 ? -14 29.641 6.656 1 98.75 242 LEU B N 1
ATOM 4705 C CA . LEU B 1 242 ? -12.883 29.547 7.594 1 98.75 242 LEU B CA 1
ATOM 4706 C C . LEU B 1 242 ? -13.039 30.578 8.711 1 98.75 242 LEU B C 1
ATOM 4708 O O . LEU B 1 242 ? -12.875 30.234 9.891 1 98.75 242 LEU B O 1
ATOM 4712 N N . THR B 1 243 ? -13.312 31.797 8.344 1 98.44 243 THR B N 1
ATOM 4713 C CA . THR B 1 243 ? -13.477 32.812 9.367 1 98.44 243 THR B CA 1
ATOM 4714 C C . THR B 1 243 ? -14.891 32.812 9.93 1 98.44 243 THR B C 1
ATOM 4716 O O . THR B 1 243 ? -15.078 32.75 11.148 1 98.44 243 THR B O 1
ATOM 4719 N N . GLY B 1 244 ? -15.852 32.781 9.078 1 98.38 244 GLY B N 1
ATOM 4720 C CA . GLY B 1 244 ? -17.234 32.875 9.523 1 98.38 244 GLY B CA 1
ATOM 4721 C C . GLY B 1 244 ? -17.672 31.656 10.336 1 98.38 244 GLY B C 1
ATOM 4722 O O . GLY B 1 244 ? -18.016 31.797 11.508 1 98.38 244 GLY B O 1
ATOM 4723 N N . ILE B 1 245 ? -17.562 30.516 9.773 1 98.44 245 ILE B N 1
ATOM 4724 C CA . ILE B 1 245 ? -18.078 29.312 10.414 1 98.44 245 ILE B CA 1
ATOM 4725 C C . ILE B 1 245 ? -17.047 28.766 11.398 1 98.44 245 ILE B C 1
ATOM 4727 O O . ILE B 1 245 ? -17.328 28.625 12.586 1 98.44 245 ILE B O 1
ATOM 4731 N N . LEU B 1 246 ? -15.844 28.516 11.016 1 98.75 246 LEU B N 1
ATOM 4732 C CA . LEU B 1 246 ? -14.852 27.828 11.844 1 98.75 246 LEU B CA 1
ATOM 4733 C C . LEU B 1 246 ? -14.406 28.719 13 1 98.75 246 LEU B C 1
ATOM 4735 O O . LEU B 1 246 ? -14.5 28.312 14.164 1 98.75 246 LEU B O 1
ATOM 4739 N N . ARG B 1 247 ? -14 29.953 12.75 1 98.5 247 ARG B N 1
ATOM 4740 C CA . ARG B 1 247 ? -13.461 30.797 13.82 1 98.5 247 ARG B CA 1
ATOM 4741 C C . ARG B 1 247 ? -14.57 31.453 14.625 1 98.5 247 ARG B C 1
ATOM 4743 O O . ARG B 1 247 ? -14.594 31.359 15.859 1 98.5 247 ARG B O 1
ATOM 4750 N N . LYS B 1 248 ? -15.5 32.094 13.945 1 98.31 248 LYS B N 1
ATOM 4751 C CA . LYS B 1 248 ? -16.484 32.906 14.648 1 98.31 248 LYS B CA 1
ATOM 4752 C C . LYS B 1 248 ? -17.594 32.031 15.227 1 98.31 248 LYS B C 1
ATOM 4754 O O . LYS B 1 248 ? -17.859 32.062 16.438 1 98.31 248 LYS B O 1
ATOM 4759 N N . GLU B 1 249 ? -18.188 31.219 14.406 1 98.25 249 GLU B N 1
ATOM 4760 C CA . GLU B 1 249 ? -19.328 30.438 14.875 1 98.25 249 GLU B CA 1
ATOM 4761 C C . GLU B 1 249 ? -18.875 29.312 15.805 1 98.25 249 GLU B C 1
ATOM 4763 O O . GLU B 1 249 ? -19.422 29.156 16.891 1 98.25 249 GLU B O 1
ATOM 4768 N N . LEU B 1 250 ? -17.859 28.531 15.414 1 98.56 250 LEU B N 1
ATOM 4769 C CA . LEU B 1 250 ? -17.438 27.375 16.203 1 98.56 250 LEU B CA 1
ATOM 4770 C C . LEU B 1 250 ? -16.422 27.766 17.266 1 98.56 250 LEU B C 1
ATOM 4772 O O . LEU B 1 250 ? -16.125 26.984 18.172 1 98.56 250 LEU B O 1
ATOM 4776 N N . GLY B 1 251 ? -15.836 28.938 17.125 1 98.56 251 GLY B N 1
ATOM 4777 C CA . GLY B 1 251 ? -14.961 29.453 18.156 1 98.56 251 GLY B CA 1
ATOM 4778 C C . GLY B 1 251 ? -13.562 28.875 18.109 1 98.56 251 GLY B C 1
ATOM 4779 O O . GLY B 1 251 ? -12.898 28.734 19.141 1 98.56 251 GLY B O 1
ATOM 4780 N N . PHE B 1 252 ? -13.141 28.469 16.984 1 98.75 252 PHE B N 1
ATOM 4781 C CA . PHE B 1 252 ? -11.812 27.875 16.875 1 98.75 252 PHE B CA 1
ATOM 4782 C C . PHE B 1 252 ? -10.734 28.953 16.953 1 98.75 252 PHE B C 1
ATOM 4784 O O . PHE B 1 252 ? -10.766 29.922 16.188 1 98.75 252 PHE B O 1
ATOM 4791 N N . ALA B 1 253 ? -9.734 28.734 17.734 1 98.06 253 ALA B N 1
ATOM 4792 C CA . ALA B 1 253 ? -8.727 29.766 17.953 1 98.06 253 ALA B CA 1
ATOM 4793 C C . ALA B 1 253 ? -7.344 29.297 17.516 1 98.06 253 ALA B C 1
ATOM 4795 O O . ALA B 1 253 ? -6.379 30.062 17.531 1 98.06 253 ALA B O 1
ATOM 4796 N N . GLY B 1 254 ? -7.262 28.031 17.141 1 98.62 254 GLY B N 1
ATOM 4797 C CA . GLY B 1 254 ? -5.973 27.453 16.797 1 98.62 254 GLY B CA 1
ATOM 4798 C C . GLY B 1 254 ? -5.531 27.781 15.383 1 98.62 254 GLY B C 1
ATOM 4799 O O . GLY B 1 254 ? -5.957 28.781 14.805 1 98.62 254 GLY B O 1
ATOM 4800 N N . VAL B 1 255 ? -4.633 27.016 14.852 1 98.94 255 VAL B N 1
ATOM 4801 C CA . VAL B 1 255 ? -4.031 27.234 13.539 1 98.94 255 VAL B CA 1
ATOM 4802 C C . VAL B 1 255 ? -4.855 26.531 12.469 1 98.94 255 VAL B C 1
ATOM 4804 O O . VAL B 1 255 ? -5.133 25.328 12.578 1 98.94 255 VAL B O 1
ATOM 4807 N N . ILE B 1 256 ? -5.285 27.234 11.469 1 98.94 256 ILE B N 1
ATOM 4808 C CA . ILE B 1 256 ? -5.891 26.656 10.281 1 98.94 256 ILE B CA 1
ATOM 4809 C C . ILE B 1 256 ? -4.816 26.391 9.227 1 98.94 256 ILE B C 1
ATOM 4811 O O . ILE B 1 256 ? -4.082 27.297 8.844 1 98.94 256 ILE B O 1
ATOM 4815 N N . VAL B 1 257 ? -4.73 25.156 8.812 1 98.94 257 VAL B N 1
ATOM 4816 C CA . VAL B 1 257 ? -3.732 24.781 7.816 1 98.94 257 VAL B CA 1
ATOM 4817 C C . VAL B 1 257 ? -4.43 24.281 6.551 1 98.94 257 VAL B C 1
ATOM 4819 O O . VAL B 1 257 ? -5.449 23.594 6.621 1 98.94 257 VAL B O 1
ATOM 4822 N N . SER B 1 258 ? -3.842 24.609 5.438 1 98.38 258 SER B N 1
ATOM 4823 C CA . SER B 1 258 ? -4.391 24.109 4.184 1 98.38 258 SER B CA 1
ATOM 4824 C C . SER B 1 258 ? -4.094 22.625 4.008 1 98.38 258 SER B C 1
ATOM 4826 O O . SER B 1 258 ? -3.141 22.094 4.594 1 98.38 258 SER B O 1
ATOM 4828 N N . ASP B 1 259 ? -4.891 21.938 3.193 1 96.44 259 ASP B N 1
ATOM 4829 C CA . ASP B 1 259 ? -4.43 20.688 2.596 1 96.44 259 ASP B CA 1
ATOM 4830 C C . ASP B 1 259 ? -3.361 20.953 1.534 1 96.44 259 ASP B C 1
ATOM 4832 O O . ASP B 1 259 ? -3.014 22.094 1.267 1 96.44 259 ASP B O 1
ATOM 4836 N N . ASP B 1 260 ? -2.848 19.953 0.967 1 95.69 260 ASP B N 1
ATOM 4837 C CA . ASP B 1 260 ? -1.752 20.062 0.01 1 95.69 260 ASP B CA 1
ATOM 4838 C C . ASP B 1 260 ? -2.146 20.922 -1.18 1 95.69 260 ASP B C 1
ATOM 4840 O O . ASP B 1 260 ? -3.119 20.625 -1.878 1 95.69 260 ASP B O 1
ATOM 4844 N N . LEU B 1 261 ? -1.384 21.938 -1.425 1 94.69 261 LEU B N 1
ATOM 4845 C CA . LEU B 1 261 ? -1.697 22.891 -2.486 1 94.69 261 LEU B CA 1
ATOM 4846 C C . LEU B 1 261 ? -1.303 22.328 -3.85 1 94.69 261 LEU B C 1
ATOM 4848 O O . LEU B 1 261 ? -1.663 22.891 -4.887 1 94.69 261 LEU B O 1
ATOM 4852 N N . ASP B 1 262 ? -0.615 21.203 -3.848 1 89.31 262 ASP B N 1
ATOM 4853 C CA . ASP B 1 262 ? -0.248 20.531 -5.094 1 89.31 262 ASP B CA 1
ATOM 4854 C C . ASP B 1 262 ? -1.425 19.75 -5.664 1 89.31 262 ASP B C 1
ATOM 4856 O O . ASP B 1 262 ? -1.399 19.344 -6.824 1 89.31 262 ASP B O 1
ATOM 4860 N N . MET B 1 263 ? -2.381 19.594 -4.91 1 87.38 263 MET B N 1
ATOM 4861 C CA . MET B 1 263 ? -3.527 18.797 -5.34 1 87.38 263 MET B CA 1
ATOM 4862 C C . MET B 1 263 ? -4.203 19.438 -6.551 1 87.38 263 MET B C 1
ATOM 4864 O O . MET B 1 263 ? -4.348 20.656 -6.617 1 87.38 263 MET B O 1
ATOM 4868 N N . LYS B 1 264 ? -4.684 18.656 -7.434 1 81.25 264 LYS B N 1
ATOM 4869 C CA . LYS B 1 264 ? -5.262 19.109 -8.695 1 81.25 264 LYS B CA 1
ATOM 4870 C C . LYS B 1 264 ? -6.441 20.031 -8.461 1 81.25 264 LYS B C 1
ATOM 4872 O O . LYS B 1 264 ? -6.68 20.953 -9.242 1 81.25 264 LYS B O 1
ATOM 4877 N N . ALA B 1 265 ? -7.07 19.875 -7.43 1 79.88 265 ALA B N 1
ATOM 4878 C CA . ALA B 1 265 ? -8.258 20.656 -7.098 1 79.88 265 ALA B CA 1
ATOM 4879 C C . ALA B 1 265 ? -7.941 22.141 -7.023 1 79.88 265 ALA B C 1
ATOM 4881 O O . ALA B 1 265 ? -8.797 22.984 -7.32 1 79.88 265 ALA B O 1
ATOM 4882 N N . VAL B 1 266 ? -6.688 22.453 -6.637 1 85.94 266 VAL B N 1
ATOM 4883 C CA . VAL B 1 266 ? -6.445 23.859 -6.387 1 85.94 266 VAL B CA 1
ATOM 4884 C C . VAL B 1 266 ? -5.137 24.297 -7.055 1 85.94 266 VAL B C 1
ATOM 4886 O O . VAL B 1 266 ? -4.785 25.469 -7.047 1 85.94 266 VAL B O 1
ATOM 4889 N N . SER B 1 267 ? -4.477 23.391 -7.641 1 84.69 267 SER B N 1
ATOM 4890 C CA . SER B 1 267 ? -3.145 23.688 -8.156 1 84.69 267 SER B CA 1
ATOM 4891 C C . SER B 1 267 ? -3.184 24.812 -9.172 1 84.69 267 SER B C 1
ATOM 4893 O O . SER B 1 267 ? -2.359 25.734 -9.125 1 84.69 267 SER B O 1
ATOM 4895 N N . SER B 1 268 ? -4.148 24.828 -9.992 1 86.88 268 SER B N 1
ATOM 4896 C CA . SER B 1 268 ? -4.266 25.859 -11.016 1 86.88 268 SER B CA 1
ATOM 4897 C C . SER B 1 268 ? -4.629 27.203 -10.406 1 86.88 268 SER B C 1
ATOM 4899 O O . SER B 1 268 ? -4.25 28.25 -10.93 1 86.88 268 SER B O 1
ATOM 4901 N N . MET B 1 269 ? -5.312 27.203 -9.328 1 88.94 269 MET B N 1
ATOM 4902 C CA . MET B 1 269 ? -5.707 28.422 -8.648 1 88.94 269 MET B CA 1
ATOM 4903 C C . MET B 1 269 ? -4.488 29.156 -8.086 1 88.94 269 MET B C 1
ATOM 4905 O O . MET B 1 269 ? -4.406 30.375 -8.148 1 88.94 269 MET B O 1
ATOM 4909 N N . TYR B 1 270 ? -3.602 28.453 -7.684 1 91 270 TYR B N 1
ATOM 4910 C CA . TYR B 1 270 ? -2.447 29.047 -7.02 1 91 270 TYR B CA 1
ATOM 4911 C C . TYR B 1 270 ? -1.396 29.484 -8.031 1 91 270 TYR B C 1
ATOM 4913 O O . TYR B 1 270 ? -0.35 30.016 -7.664 1 91 270 TYR B O 1
ATOM 4921 N N . ALA B 1 271 ? -1.677 29.25 -9.258 1 87.44 271 ALA B N 1
ATOM 4922 C CA . ALA B 1 271 ? -0.883 29.844 -10.336 1 87.44 271 ALA B CA 1
ATOM 4923 C C . ALA B 1 271 ? -1.326 31.281 -10.617 1 87.44 271 ALA B C 1
ATOM 4925 O O . ALA B 1 271 ? -0.616 32.031 -11.281 1 87.44 271 ALA B O 1
ATOM 4926 N N . LYS B 1 272 ? -2.398 31.578 -10.102 1 91.06 272 LYS B N 1
ATOM 4927 C CA . LYS B 1 272 ? -2.945 32.938 -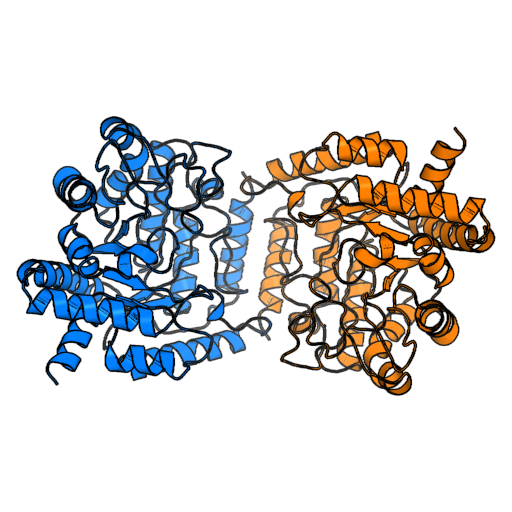10.305 1 91.06 272 LYS B CA 1
ATOM 4928 C C . LYS B 1 272 ? -2.482 33.875 -9.203 1 91.06 272 LYS B C 1
ATOM 4930 O O . LYS B 1 272 ? -2.518 33.531 -8.023 1 91.06 272 LYS B O 1
ATOM 4935 N N . SER B 1 273 ? -2.188 35.062 -9.672 1 93.19 273 SER B N 1
ATOM 4936 C CA . SER B 1 273 ? -1.743 36.094 -8.727 1 93.19 273 SER B CA 1
ATOM 4937 C C . SER B 1 273 ? -2.854 36.469 -7.746 1 93.19 273 SER B C 1
ATOM 4939 O O . SER B 1 273 ? -4.016 36.594 -8.141 1 93.19 273 SER B O 1
ATOM 4941 N N . GLY B 1 274 ? -2.459 36.562 -6.465 1 95.56 274 GLY B N 1
ATOM 4942 C CA . GLY B 1 274 ? -3.396 37.031 -5.457 1 95.56 274 GLY B CA 1
ATOM 4943 C C . GLY B 1 274 ? -4.074 35.906 -4.695 1 95.56 274 GLY B C 1
ATOM 4944 O O . GLY B 1 274 ? -4.766 36.156 -3.707 1 95.56 274 GLY B O 1
ATOM 4945 N N . THR B 1 275 ? -3.889 34.719 -5.117 1 96.25 275 THR B N 1
ATOM 4946 C CA . THR B 1 275 ? -4.566 33.594 -4.484 1 96.25 275 THR B CA 1
ATOM 4947 C C . THR B 1 275 ? -4.039 33.375 -3.07 1 96.25 275 THR B C 1
ATOM 4949 O O . THR B 1 275 ? -4.797 33 -2.172 1 96.25 275 THR B O 1
ATOM 4952 N N . VAL B 1 276 ? -2.766 33.594 -2.904 1 96.69 276 VAL B N 1
ATOM 4953 C CA . VAL B 1 276 ? -2.18 33.469 -1.575 1 96.69 276 VAL B CA 1
ATOM 4954 C C . VAL B 1 276 ? -2.822 34.469 -0.626 1 96.69 276 VAL B C 1
ATOM 4956 O O . VAL B 1 276 ? -3.189 34.125 0.5 1 96.69 276 VAL B O 1
ATOM 4959 N N . ALA B 1 277 ? -2.969 35.656 -1.143 1 97.06 277 ALA B N 1
ATOM 4960 C CA . ALA B 1 277 ? -3.635 36.688 -0.344 1 97.06 277 ALA B CA 1
ATOM 4961 C C . ALA B 1 277 ? -5.062 36.281 -0.003 1 97.06 277 ALA B C 1
ATOM 4963 O O . ALA B 1 277 ? -5.516 36.469 1.129 1 97.06 277 ALA B O 1
ATOM 4964 N N . GLN B 1 278 ? -5.73 35.75 -0.926 1 97.5 278 GLN B N 1
ATOM 4965 C CA . GLN B 1 278 ? -7.098 35.312 -0.71 1 97.5 278 GLN B CA 1
ATOM 4966 C C . GLN B 1 278 ? -7.156 34.219 0.369 1 97.5 278 GLN B C 1
ATOM 4968 O O . GLN B 1 278 ? -8.078 34.219 1.186 1 97.5 278 GLN B O 1
ATOM 4973 N N . THR B 1 279 ? -6.211 33.344 0.365 1 98.25 279 THR B N 1
ATOM 4974 C CA . THR B 1 279 ? -6.148 32.25 1.34 1 98.25 279 THR B CA 1
ATOM 4975 C C . THR B 1 279 ? -5.941 32.812 2.748 1 98.25 279 THR B C 1
ATOM 4977 O O . THR B 1 279 ? -6.617 32.406 3.689 1 98.25 279 THR B O 1
ATOM 4980 N N . PHE B 1 280 ? -5.07 33.781 2.893 1 98.31 280 PHE B N 1
ATOM 4981 C CA . PHE B 1 280 ? -4.863 34.469 4.172 1 98.31 280 PHE B CA 1
ATOM 4982 C C . PHE B 1 280 ? -6.137 35.156 4.621 1 98.31 280 PHE B C 1
ATOM 4984 O O . PHE B 1 280 ? -6.543 35.062 5.777 1 98.31 280 PHE B O 1
ATOM 4991 N N . ASN B 1 281 ? -6.711 35.844 3.664 1 97.75 281 ASN B N 1
ATOM 4992 C CA . ASN B 1 281 ? -7.91 36.625 3.979 1 97.75 281 ASN B CA 1
ATOM 4993 C C . ASN B 1 281 ? -9.062 35.719 4.387 1 97.75 281 ASN B C 1
ATOM 4995 O O . ASN B 1 281 ? -9.938 36.125 5.156 1 97.75 281 ASN B O 1
ATOM 4999 N N . ALA B 1 282 ? -9.039 34.5 3.867 1 98.31 282 ALA B N 1
ATOM 5000 C CA . ALA B 1 282 ? -10.062 33.531 4.242 1 98.31 282 ALA B CA 1
ATOM 5001 C C . ALA B 1 282 ? -9.898 33.094 5.695 1 98.31 282 ALA B C 1
ATOM 5003 O O . ALA B 1 282 ? -10.852 32.625 6.324 1 98.31 282 ALA B O 1
ATOM 5004 N N . GLY B 1 283 ? -8.672 33.156 6.223 1 98.31 283 GLY B N 1
ATOM 5005 C CA . GLY B 1 283 ? -8.422 32.812 7.609 1 98.31 283 GLY B CA 1
ATOM 5006 C C . GLY B 1 283 ? -7.367 31.719 7.754 1 98.31 283 GLY B C 1
ATOM 5007 O O . GLY B 1 283 ? -7.023 31.328 8.875 1 98.31 283 GLY B O 1
ATOM 5008 N N . CYS B 1 284 ? -6.812 31.234 6.652 1 98.69 284 CYS B N 1
ATOM 5009 C CA . CYS B 1 284 ? -5.789 30.188 6.688 1 98.69 284 CYS B CA 1
ATOM 5010 C C . CYS B 1 284 ? -4.461 30.75 7.188 1 98.69 284 CYS B C 1
ATOM 5012 O O . CYS B 1 284 ? -4.039 31.828 6.77 1 98.69 284 CYS B O 1
ATOM 5014 N N . ASP B 1 285 ? -3.775 30.047 8.086 1 98.81 285 ASP B N 1
ATOM 5015 C CA . ASP B 1 285 ? -2.551 30.531 8.719 1 98.81 285 ASP B CA 1
ATOM 5016 C C . ASP B 1 285 ? -1.317 29.891 8.086 1 98.81 285 ASP B C 1
ATOM 5018 O O . ASP B 1 285 ? -0.261 30.516 7.996 1 98.81 285 ASP B O 1
ATOM 5022 N N . LEU B 1 286 ? -1.447 28.672 7.754 1 98.75 286 LEU B N 1
ATOM 5023 C CA . LEU B 1 286 ? -0.338 27.812 7.387 1 98.75 286 LEU B CA 1
ATOM 5024 C C . LEU B 1 286 ? -0.647 27.047 6.102 1 98.75 286 LEU B C 1
ATOM 5026 O O . LEU B 1 286 ? -1.778 26.594 5.898 1 98.75 286 LEU B O 1
ATOM 5030 N N . PHE B 1 287 ? 0.361 26.906 5.223 1 98.38 287 PHE B N 1
ATOM 5031 C CA . PHE B 1 287 ? 0.186 26.297 3.906 1 98.38 287 PHE B CA 1
ATOM 5032 C C . PHE B 1 287 ? 1.03 25.031 3.773 1 98.38 287 PHE B C 1
ATOM 5034 O O . PHE B 1 287 ? 2.182 25 4.211 1 98.38 287 PHE B O 1
ATOM 5041 N N . ILE B 1 288 ? 0.437 23.984 3.158 1 98.19 288 ILE B N 1
ATOM 5042 C CA . ILE B 1 288 ? 1.217 22.781 2.879 1 98.19 288 ILE B CA 1
ATOM 5043 C C . ILE B 1 288 ? 1.506 22.703 1.382 1 98.19 288 ILE B C 1
ATOM 5045 O O . ILE B 1 288 ? 0.587 22.75 0.562 1 98.19 288 ILE B O 1
ATOM 5049 N N . VAL B 1 289 ? 2.725 22.641 1.023 1 96.75 289 VAL B N 1
ATOM 5050 C CA . VAL B 1 289 ? 3.199 22.25 -0.301 1 96.75 289 VAL B CA 1
ATOM 5051 C C . VAL B 1 289 ? 4.031 20.969 -0.2 1 96.75 289 VAL B C 1
ATOM 5053 O O . VAL B 1 289 ? 5.234 21.031 0.074 1 96.75 289 VAL B O 1
ATOM 5056 N N . SER B 1 290 ? 3.434 19.859 -0.448 1 94.81 290 SER B N 1
ATOM 5057 C CA . SER B 1 290 ? 3.998 18.562 -0.054 1 94.81 290 SER B CA 1
ATOM 5058 C C . SER B 1 290 ? 5.059 18.109 -1.046 1 94.81 290 SER B C 1
ATOM 5060 O O . SER B 1 290 ? 5.93 17.297 -0.701 1 94.81 290 SER B O 1
ATOM 5062 N N . ARG B 1 291 ? 4.938 18.578 -2.359 1 91.31 291 ARG B N 1
ATOM 5063 C CA . ARG B 1 291 ? 5.871 18.141 -3.395 1 91.31 291 ARG B CA 1
ATOM 5064 C C . ARG B 1 291 ? 5.906 16.625 -3.512 1 91.31 291 ARG B C 1
ATOM 5066 O O . ARG B 1 291 ? 6.973 16.031 -3.688 1 91.31 291 ARG B O 1
ATOM 5073 N N . ASN B 1 292 ? 4.754 15.984 -3.301 1 87.94 292 ASN B N 1
ATOM 5074 C CA . ASN B 1 292 ? 4.652 14.531 -3.326 1 87.94 292 ASN B CA 1
ATOM 5075 C C . ASN B 1 292 ? 4.043 14.031 -4.637 1 87.94 292 ASN B C 1
ATOM 5077 O O . ASN B 1 292 ? 3.865 12.828 -4.824 1 87.94 292 ASN B O 1
ATOM 5081 N N . LEU B 1 293 ? 3.766 14.945 -5.5 1 83.06 293 LEU B N 1
ATOM 5082 C CA . LEU B 1 293 ? 3.223 14.578 -6.805 1 83.06 293 LEU B CA 1
ATOM 5083 C C . LEU B 1 293 ? 4.285 14.711 -7.891 1 83.06 293 LEU B C 1
ATOM 5085 O O . LEU B 1 293 ? 5.168 15.562 -7.801 1 83.06 293 LEU B O 1
ATOM 5089 N N . PRO B 1 294 ? 4.164 13.898 -8.867 1 76.12 294 PRO B N 1
ATOM 5090 C CA . PRO B 1 294 ? 5.156 13.969 -9.938 1 76.12 294 PRO B CA 1
ATOM 5091 C C . PRO B 1 294 ? 5.195 15.336 -10.617 1 76.12 294 PRO B C 1
ATOM 5093 O O . PRO B 1 294 ? 6.238 15.75 -11.133 1 76.12 294 PRO B O 1
ATOM 5096 N N . SER B 1 295 ? 4.16 16 -10.586 1 71.62 295 SER B N 1
ATOM 5097 C CA . SER B 1 295 ? 4.055 17.281 -11.281 1 71.62 295 SER B CA 1
ATOM 5098 C C . SER B 1 295 ? 4.578 18.422 -10.406 1 71.62 295 SER B C 1
ATOM 5100 O O . SER B 1 295 ? 4.695 19.562 -10.875 1 71.62 295 SER B O 1
ATOM 5102 N N . SER B 1 296 ? 4.973 18.062 -9.234 1 78.62 296 SER B N 1
ATOM 5103 C CA . SER B 1 296 ? 5.418 19.109 -8.32 1 78.62 296 SER B CA 1
ATOM 5104 C C . SER B 1 296 ? 6.789 19.656 -8.719 1 78.62 296 SER B C 1
ATOM 5106 O O . SER B 1 296 ? 7.645 18.891 -9.188 1 78.62 296 SER B O 1
ATOM 5108 N N . SER B 1 297 ? 6.895 20.984 -8.688 1 82.5 297 SER B N 1
ATOM 5109 C CA . SER B 1 297 ? 8.156 21.625 -9.008 1 82.5 297 SER B CA 1
ATOM 5110 C C . SER B 1 297 ? 8.57 22.609 -7.914 1 82.5 297 SER B C 1
ATOM 5112 O O . SER B 1 297 ? 7.719 23.188 -7.238 1 82.5 297 SER B O 1
ATOM 5114 N N . VAL B 1 298 ? 9.805 22.75 -7.77 1 89.38 298 VAL B N 1
ATOM 5115 C CA . VAL B 1 298 ? 10.367 23.703 -6.816 1 89.38 298 VAL B CA 1
ATOM 5116 C C . VAL B 1 298 ? 9.938 25.109 -7.184 1 89.38 298 VAL B C 1
ATOM 5118 O O . VAL B 1 298 ? 9.695 25.953 -6.301 1 89.38 298 VAL B O 1
ATOM 5121 N N . GLU B 1 299 ? 9.781 25.328 -8.406 1 90.94 299 GLU B N 1
ATOM 5122 C CA . GLU B 1 299 ? 9.391 26.656 -8.891 1 90.94 299 GLU B CA 1
ATOM 5123 C C . GLU B 1 299 ? 7.992 27.031 -8.406 1 90.94 299 GLU B C 1
ATOM 5125 O O . GLU B 1 299 ? 7.715 28.203 -8.156 1 90.94 299 GLU B O 1
ATOM 5130 N N . ARG B 1 300 ? 7.25 26.078 -8.219 1 91.75 300 ARG B N 1
ATOM 5131 C CA . ARG B 1 300 ? 5.898 26.328 -7.73 1 91.75 300 ARG B CA 1
ATOM 5132 C C . ARG B 1 300 ? 5.926 26.844 -6.297 1 91.75 300 ARG B C 1
ATOM 5134 O O . ARG B 1 300 ? 5.188 27.766 -5.945 1 91.75 300 ARG B O 1
ATOM 5141 N N . THR B 1 301 ? 6.723 26.25 -5.504 1 94.06 301 THR B N 1
ATOM 5142 C CA . THR B 1 301 ? 6.859 26.703 -4.121 1 94.06 301 THR B CA 1
ATOM 5143 C C . THR B 1 301 ? 7.328 28.156 -4.07 1 94.06 301 THR B C 1
ATOM 5145 O O . THR B 1 301 ? 6.77 28.969 -3.332 1 94.06 301 THR B O 1
ATOM 5148 N N . PHE B 1 302 ? 8.25 28.484 -4.922 1 94.56 302 PHE B N 1
ATOM 5149 C CA . PHE B 1 302 ? 8.773 29.844 -4.965 1 94.56 302 PHE B CA 1
ATOM 5150 C C . PHE B 1 302 ? 7.742 30.797 -5.539 1 94.56 302 PHE B C 1
ATOM 5152 O O . PHE B 1 302 ? 7.672 31.969 -5.133 1 94.56 302 PHE B O 1
ATOM 5159 N N . ALA B 1 303 ? 7.008 30.297 -6.477 1 94.12 303 ALA B N 1
ATOM 5160 C CA . ALA B 1 303 ? 5.961 31.125 -7.055 1 94.12 303 ALA B CA 1
ATOM 5161 C C . ALA B 1 303 ? 4.914 31.5 -6.008 1 94.12 303 ALA B C 1
ATOM 5163 O O . ALA B 1 303 ? 4.434 32.625 -5.973 1 94.12 303 ALA B O 1
ATOM 5164 N N . ILE B 1 304 ? 4.594 30.578 -5.18 1 95.12 304 ILE B N 1
ATOM 5165 C CA . ILE B 1 304 ? 3.637 30.828 -4.105 1 95.12 304 ILE B CA 1
ATOM 5166 C C . ILE B 1 304 ? 4.223 31.844 -3.119 1 95.12 304 ILE B C 1
ATOM 5168 O O . ILE B 1 304 ? 3.543 32.781 -2.707 1 95.12 304 ILE B O 1
ATOM 5172 N N . ALA B 1 305 ? 5.469 31.672 -2.797 1 95.88 305 ALA B N 1
ATOM 5173 C CA . ALA B 1 305 ? 6.156 32.594 -1.909 1 95.88 305 ALA B CA 1
ATOM 5174 C C . ALA B 1 305 ? 6.199 34 -2.514 1 95.88 305 ALA B C 1
ATOM 5176 O O . ALA B 1 305 ? 5.961 35 -1.818 1 95.88 305 ALA B O 1
ATOM 5177 N N . GLN B 1 306 ? 6.445 34.031 -3.811 1 95.5 306 GLN B N 1
ATOM 5178 C CA . GLN B 1 306 ? 6.52 35.312 -4.496 1 95.5 306 GLN B CA 1
ATOM 5179 C C . GLN B 1 306 ? 5.152 36 -4.527 1 95.5 306 GLN B C 1
ATOM 5181 O O . GLN B 1 306 ? 5.066 37.219 -4.414 1 95.5 306 GLN B O 1
ATOM 5186 N N . ASP B 1 307 ? 4.172 35.188 -4.715 1 96.31 307 ASP B N 1
ATOM 5187 C CA . ASP B 1 307 ? 2.826 35.75 -4.672 1 96.31 307 ASP B CA 1
ATOM 5188 C C . ASP B 1 307 ? 2.535 36.375 -3.318 1 96.31 307 ASP B C 1
ATOM 5190 O O . ASP B 1 307 ? 1.905 37.438 -3.246 1 96.31 307 ASP B O 1
ATOM 5194 N N . PHE B 1 308 ? 2.963 35.844 -2.281 1 96.88 308 PHE B N 1
ATOM 5195 C CA . PHE B 1 308 ? 2.848 36.375 -0.937 1 96.88 308 PHE B CA 1
ATOM 5196 C C . PHE B 1 308 ? 3.551 37.719 -0.843 1 96.88 308 PHE B C 1
ATOM 5198 O O . PHE B 1 308 ? 2.961 38.719 -0.392 1 96.88 308 PHE B O 1
ATOM 5205 N N . VAL B 1 309 ? 4.738 37.75 -1.32 1 95.62 309 VAL B N 1
ATOM 5206 C CA . VAL B 1 309 ? 5.551 38.969 -1.252 1 95.62 309 VAL B CA 1
ATOM 5207 C C . VAL B 1 309 ? 4.891 40.062 -2.064 1 95.62 309 VAL B C 1
ATOM 5209 O O . VAL B 1 309 ? 4.754 41.188 -1.588 1 95.62 309 VAL B O 1
ATOM 5212 N N . ASN B 1 310 ? 4.453 39.656 -3.242 1 95.75 310 ASN B N 1
ATOM 5213 C CA . ASN B 1 310 ? 3.791 40.625 -4.109 1 95.75 310 ASN B CA 1
ATOM 5214 C C . ASN B 1 310 ? 2.51 41.188 -3.477 1 95.75 310 ASN B C 1
ATOM 5216 O O . ASN B 1 310 ? 2.219 42.375 -3.574 1 95.75 310 ASN B O 1
ATOM 5220 N N . SER B 1 311 ? 1.81 40.312 -2.863 1 95.88 311 SER B N 1
ATOM 5221 C CA . SER B 1 311 ? 0.537 40.688 -2.258 1 95.88 311 SER B CA 1
ATOM 5222 C C . SER B 1 311 ? 0.747 41.656 -1.076 1 95.88 311 SER B C 1
ATOM 5224 O O . SER B 1 311 ? -0.059 42.531 -0.845 1 95.88 311 SER B O 1
ATOM 5226 N N . LEU B 1 312 ? 1.78 41.469 -0.328 1 94.81 312 LEU B N 1
ATOM 5227 C CA . LEU B 1 312 ? 2.117 42.406 0.753 1 94.81 312 LEU B CA 1
ATOM 5228 C C . LEU B 1 312 ? 2.545 43.75 0.201 1 94.81 312 LEU B C 1
ATOM 5230 O O . LEU B 1 312 ? 2.088 44.812 0.678 1 94.81 312 LEU B O 1
ATOM 5234 N N . SER B 1 313 ? 3.338 43.656 -0.824 1 93.75 313 SER B N 1
ATOM 5235 C CA . SER B 1 313 ? 3.914 44.875 -1.407 1 93.75 313 SER B CA 1
ATOM 5236 C C . SER B 1 313 ? 2.842 45.75 -2.057 1 93.75 313 SER B C 1
ATOM 5238 O O . SER B 1 313 ? 2.887 46.969 -1.963 1 93.75 313 SER B O 1
ATOM 5240 N N . ASN B 1 314 ? 1.877 45.094 -2.662 1 94.19 314 ASN B N 1
ATOM 5241 C CA . ASN B 1 314 ? 0.87 45.875 -3.391 1 94.19 314 ASN B CA 1
ATOM 5242 C C . ASN B 1 314 ? -0.343 46.156 -2.516 1 94.19 314 ASN B C 1
ATOM 5244 O O . ASN B 1 314 ? -1.307 46.781 -2.975 1 94.19 314 ASN B O 1
ATOM 5248 N N . GLY B 1 315 ? -0.365 45.625 -1.286 1 93.19 315 GLY B N 1
ATOM 5249 C CA . GLY B 1 315 ? -1.378 45.969 -0.307 1 93.19 315 GLY B CA 1
ATOM 5250 C C . GLY B 1 315 ? -2.605 45.094 -0.364 1 93.19 315 GLY B C 1
ATOM 5251 O O . GLY B 1 315 ? -3.535 45.25 0.431 1 93.19 315 GLY B O 1
ATOM 5252 N N . SER B 1 316 ? -2.631 44.188 -1.229 1 93.88 316 SER B N 1
ATOM 5253 C CA . SER B 1 316 ? -3.777 43.281 -1.334 1 93.88 316 SER B CA 1
ATOM 5254 C C . SER B 1 316 ? -3.842 42.312 -0.148 1 93.88 316 SER B C 1
ATOM 5256 O O . SER B 1 316 ? -4.887 41.719 0.116 1 93.88 316 SER B O 1
ATOM 5258 N N . LEU B 1 317 ? -2.775 42.188 0.523 1 96.69 317 LEU B N 1
ATOM 5259 C CA . LEU B 1 317 ? -2.709 41.469 1.779 1 96.69 317 LEU B CA 1
ATOM 5260 C C . LEU B 1 317 ? -2.303 42.375 2.928 1 96.69 317 LEU B C 1
ATOM 5262 O O . LEU B 1 317 ? -1.213 42.938 2.912 1 96.69 317 LEU B O 1
ATOM 5266 N N . ASP B 1 318 ? -3.189 42.5 3.836 1 96.62 318 ASP B N 1
ATOM 5267 C CA . ASP B 1 318 ? -2.953 43.344 4.992 1 96.62 318 ASP B CA 1
ATOM 5268 C C . ASP B 1 318 ? -1.934 42.719 5.941 1 96.62 318 ASP B C 1
ATOM 5270 O O . ASP B 1 318 ? -2.055 41.562 6.309 1 96.62 318 ASP B O 1
ATOM 5274 N N . GLU B 1 319 ? -1.04 43.5 6.375 1 96 319 GLU B N 1
ATOM 5275 C CA . GLU B 1 319 ? 0 43.062 7.301 1 96 319 GLU B CA 1
ATOM 5276 C C . GLU B 1 319 ? -0.604 42.531 8.594 1 96 319 GLU B C 1
ATOM 5278 O O . GLU B 1 319 ? -0.058 41.594 9.203 1 96 319 GLU B O 1
ATOM 5283 N N . ARG B 1 320 ? -1.635 43.031 9.047 1 97.44 320 ARG B N 1
ATOM 5284 C CA . ARG B 1 320 ? -2.266 42.656 10.305 1 97.44 320 ARG B CA 1
ATOM 5285 C C . ARG B 1 320 ? -2.773 41.219 10.234 1 97.44 320 ARG B C 1
ATOM 5287 O O . ARG B 1 320 ? -2.771 40.5 11.234 1 97.44 320 ARG B O 1
ATOM 5294 N N . ILE B 1 321 ? -3.25 40.844 9.055 1 97.38 321 ILE B N 1
ATOM 5295 C CA . ILE B 1 321 ? -3.73 39.5 8.852 1 97.38 321 ILE B CA 1
ATOM 5296 C C . ILE B 1 321 ? -2.564 38.5 8.961 1 97.38 321 ILE B C 1
ATOM 5298 O O . ILE B 1 321 ? -2.68 37.469 9.625 1 97.38 321 ILE B O 1
ATOM 5302 N N . VAL B 1 322 ? -1.462 38.875 8.352 1 97.44 322 VAL B N 1
ATOM 5303 C CA . VAL B 1 322 ? -0.269 38.031 8.367 1 97.44 322 VAL B CA 1
ATOM 5304 C C . VAL B 1 322 ? 0.277 37.938 9.789 1 97.44 322 VAL B C 1
ATOM 5306 O O . VAL B 1 322 ? 0.664 36.844 10.242 1 97.44 322 VAL B O 1
ATOM 5309 N N . GLU B 1 323 ? 0.281 39.031 10.5 1 97.62 323 GLU B N 1
ATOM 5310 C CA . GLU B 1 323 ? 0.783 39.062 11.867 1 97.62 323 GLU B CA 1
ATOM 5311 C C . GLU B 1 323 ? -0.072 38.188 12.789 1 97.62 323 GLU B C 1
ATOM 5313 O O . GLU B 1 323 ? 0.454 37.5 13.656 1 97.62 323 GLU B O 1
ATOM 5318 N N . ALA B 1 324 ? -1.359 38.281 12.648 1 98.12 324 ALA B N 1
ATOM 5319 C CA . ALA B 1 324 ? -2.254 37.469 13.445 1 98.12 324 ALA B CA 1
ATOM 5320 C C . ALA B 1 324 ? -1.993 35.969 13.188 1 98.12 324 ALA B C 1
ATOM 5322 O O . ALA B 1 324 ? -1.947 35.188 14.125 1 98.12 324 ALA B O 1
ATOM 5323 N N . ALA B 1 325 ? -1.863 35.625 11.93 1 98.5 325 ALA B N 1
ATOM 5324 C CA . ALA B 1 325 ? -1.545 34.25 11.562 1 98.5 325 ALA B CA 1
ATOM 5325 C C . ALA B 1 325 ? -0.206 33.812 12.156 1 98.5 325 ALA B C 1
ATOM 5327 O O . ALA B 1 325 ? -0.082 32.688 12.688 1 98.5 325 ALA B O 1
ATOM 5328 N N . LYS B 1 326 ? 0.78 34.656 12.047 1 98.25 326 LYS B N 1
ATOM 5329 C CA . LYS B 1 326 ? 2.104 34.406 12.594 1 98.25 326 LYS B CA 1
ATOM 5330 C C . LYS B 1 326 ? 2.029 34.125 14.102 1 98.25 326 LYS B C 1
ATOM 5332 O O . LYS B 1 326 ? 2.684 33.219 14.609 1 98.25 326 LYS B O 1
ATOM 5337 N N . MET B 1 327 ? 1.259 34.906 14.805 1 98.44 327 MET B N 1
ATOM 5338 C CA . MET B 1 327 ? 1.139 34.75 16.25 1 98.44 327 MET B CA 1
ATOM 5339 C C . MET B 1 327 ? 0.553 33.375 16.594 1 98.44 327 MET B C 1
ATOM 5341 O O . MET B 1 327 ? 0.987 32.75 17.562 1 98.4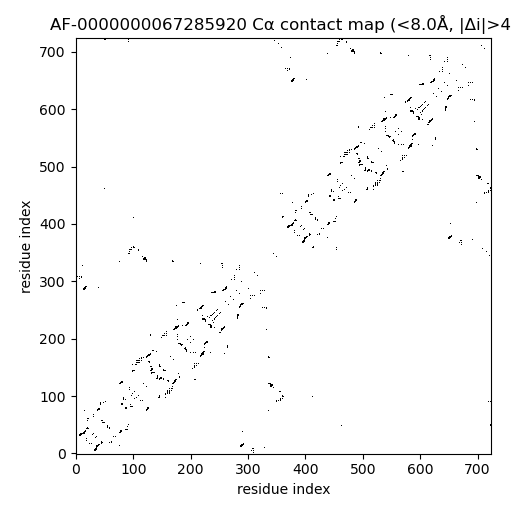4 327 MET B O 1
ATOM 5345 N N . ARG B 1 328 ? -0.428 32.969 15.898 1 98.69 328 ARG B N 1
ATOM 5346 C CA . ARG B 1 328 ? -1.011 31.641 16.125 1 98.69 328 ARG B CA 1
ATOM 5347 C C . ARG B 1 328 ? 0.014 30.531 15.875 1 98.69 328 ARG B C 1
ATOM 5349 O O . ARG B 1 328 ? 0.106 29.578 16.641 1 98.69 328 ARG B O 1
ATOM 5356 N N . ILE B 1 329 ? 0.809 30.688 14.805 1 98.75 329 ILE B N 1
ATOM 5357 C CA . ILE B 1 329 ? 1.833 29.703 14.461 1 98.75 329 ILE B CA 1
ATOM 5358 C C . ILE B 1 329 ? 2.924 29.719 15.531 1 98.75 329 ILE B C 1
ATOM 5360 O O . ILE B 1 329 ? 3.402 28.656 15.938 1 98.75 329 ILE B O 1
ATOM 5364 N N . ASP B 1 330 ? 3.316 30.922 15.961 1 98.44 330 ASP B N 1
ATOM 5365 C CA . ASP B 1 330 ? 4.312 31.031 17.031 1 98.44 330 ASP B CA 1
ATOM 5366 C C . ASP B 1 330 ? 3.844 30.328 18.297 1 98.44 330 ASP B C 1
ATOM 5368 O O . ASP B 1 330 ? 4.629 29.641 18.953 1 98.44 330 ASP B O 1
ATOM 5372 N N . SER B 1 331 ? 2.605 30.5 18.625 1 98.5 331 SER B N 1
ATOM 5373 C CA . SER B 1 331 ? 2.043 29.828 19.781 1 98.5 331 SER B CA 1
ATOM 5374 C C . SER B 1 331 ? 2.084 28.312 19.609 1 98.5 331 SER B C 1
ATOM 5376 O O . SER B 1 331 ? 2.426 27.594 20.547 1 98.5 331 SER B O 1
ATOM 5378 N N . LEU B 1 332 ? 1.729 27.844 18.453 1 98.75 332 LEU B N 1
ATOM 5379 C CA . LEU B 1 332 ? 1.786 26.406 18.156 1 98.75 332 LEU B CA 1
ATOM 5380 C C . LEU B 1 332 ? 3.211 25.891 18.297 1 98.75 332 LEU B C 1
ATOM 5382 O O . LEU B 1 332 ? 3.439 24.859 18.953 1 98.75 332 LEU B O 1
ATOM 5386 N N . ILE B 1 333 ? 4.168 26.578 17.688 1 98.44 333 ILE B N 1
ATOM 5387 C CA . ILE B 1 333 ? 5.566 26.172 17.734 1 98.44 333 ILE B CA 1
ATOM 5388 C C . ILE B 1 333 ? 6.059 26.141 19.172 1 98.44 333 ILE B C 1
ATOM 5390 O O . ILE B 1 333 ? 6.75 25.203 19.578 1 98.44 333 ILE B O 1
ATOM 5394 N N . ALA B 1 334 ? 5.645 27.094 19.969 1 97.88 334 ALA B N 1
ATOM 5395 C CA . ALA B 1 334 ? 6.078 27.188 21.359 1 97.88 334 ALA B CA 1
ATOM 5396 C C . ALA B 1 334 ? 5.594 26 22.172 1 97.88 334 ALA B C 1
ATOM 5398 O O . ALA B 1 334 ? 6.297 25.531 23.078 1 97.88 334 ALA B O 1
ATOM 5399 N N . MET B 1 335 ? 4.453 25.5 21.859 1 97.69 335 MET B N 1
ATOM 5400 C CA . MET B 1 335 ? 3.891 24.406 22.656 1 97.69 335 MET B CA 1
ATOM 5401 C C . MET B 1 335 ? 4.262 23.047 22.078 1 97.69 335 MET B C 1
ATOM 5403 O O . MET B 1 335 ? 3.963 22.016 22.672 1 97.69 335 MET B O 1
ATOM 5407 N N . THR B 1 336 ? 4.828 23 20.891 1 98.5 336 THR B N 1
ATOM 5408 C CA . THR B 1 336 ? 5.156 21.75 20.219 1 98.5 336 THR B CA 1
ATOM 5409 C C . THR B 1 336 ? 6.52 21.234 20.672 1 98.5 336 THR B C 1
ATOM 5411 O O . THR B 1 336 ? 7.543 21.859 20.422 1 98.5 336 THR B O 1
ATOM 5414 N N . PRO B 1 337 ? 6.559 20.078 21.344 1 98.38 337 PRO B N 1
ATOM 5415 C CA . PRO B 1 337 ? 7.859 19.531 21.719 1 98.38 337 PRO B CA 1
ATOM 5416 C C . PRO B 1 337 ? 8.719 19.141 20.516 1 98.38 337 PRO B C 1
ATOM 5418 O O . PRO B 1 337 ? 8.188 18.844 19.453 1 98.38 337 PRO B O 1
ATOM 5421 N N . GLN B 1 338 ? 10.023 19.234 20.719 1 98.38 338 GLN B N 1
ATOM 5422 C CA . GLN B 1 338 ? 10.977 18.781 19.719 1 98.38 338 GLN B CA 1
ATOM 5423 C C . GLN B 1 338 ? 11.578 17.438 20.109 1 98.38 338 GLN B C 1
ATOM 5425 O O . GLN B 1 338 ? 12.125 17.281 21.203 1 98.38 338 GLN B O 1
ATOM 5430 N N . TYR B 1 339 ? 11.43 16.438 19.25 1 98.44 339 TYR B N 1
ATOM 5431 C CA . TYR B 1 339 ? 11.891 15.086 19.562 1 98.44 339 TYR B CA 1
ATOM 5432 C C . TYR B 1 339 ? 13.094 14.703 18.719 1 98.44 339 TYR B C 1
ATOM 5434 O O . TYR B 1 339 ? 13.266 15.211 17.609 1 98.44 339 TYR B O 1
ATOM 5442 N N . SER B 1 340 ? 13.867 13.812 19.266 1 97.75 340 SER B N 1
ATOM 5443 C CA . SER B 1 340 ? 14.969 13.219 18.531 1 97.75 340 SER B CA 1
ATOM 5444 C C . SER B 1 340 ? 14.609 11.828 18.016 1 97.75 340 SER B C 1
ATOM 5446 O O . SER B 1 340 ? 13.812 11.117 18.625 1 97.75 340 SER B O 1
ATOM 5448 N N . VAL B 1 341 ? 15.188 11.508 16.938 1 98.5 341 VAL B N 1
ATOM 5449 C CA . VAL B 1 341 ? 14.984 10.172 16.375 1 98.5 341 VAL B CA 1
ATOM 5450 C C . VAL B 1 341 ? 15.672 9.133 17.266 1 98.5 341 VAL B C 1
ATOM 5452 O O . VAL B 1 341 ? 16.812 9.32 17.672 1 98.5 341 VAL B O 1
ATOM 5455 N N . SER B 1 342 ? 14.961 8.102 17.594 1 98.06 342 SER B N 1
ATOM 5456 C CA . SER B 1 342 ? 15.516 7.016 18.391 1 98.06 342 SER B CA 1
ATOM 5457 C C . SER B 1 342 ? 14.812 5.695 18.094 1 98.06 342 SER B C 1
ATOM 5459 O O . SER B 1 342 ? 13.641 5.68 17.703 1 98.06 342 SER B O 1
ATOM 5461 N N . ALA B 1 343 ? 15.516 4.602 18.281 1 97.5 343 ALA B N 1
ATOM 5462 C CA . ALA B 1 343 ? 14.938 3.281 18.047 1 97.5 343 ALA B CA 1
ATOM 5463 C C . ALA B 1 343 ? 13.992 2.895 19.188 1 97.5 343 ALA B C 1
ATOM 5465 O O . ALA B 1 343 ? 14.266 3.174 20.359 1 97.5 343 ALA B O 1
ATOM 5466 N N . LEU B 1 344 ? 12.914 2.277 18.844 1 97.69 344 LEU B N 1
ATOM 5467 C CA . LEU B 1 344 ? 12.039 1.677 19.844 1 97.69 344 LEU B CA 1
ATOM 5468 C C . LEU B 1 344 ? 12.438 0.228 20.109 1 97.69 344 LEU B C 1
ATOM 5470 O O . LEU B 1 344 ? 12.898 -0.469 19.203 1 97.69 344 LEU B O 1
ATOM 5474 N N . ASP B 1 345 ? 12.195 -0.157 21.344 1 96.62 345 ASP B N 1
ATOM 5475 C CA . ASP B 1 345 ? 12.516 -1.541 21.672 1 96.62 345 ASP B CA 1
ATOM 5476 C C . ASP B 1 345 ? 11.484 -2.5 21.078 1 96.62 345 ASP B C 1
ATOM 5478 O O . ASP B 1 345 ? 10.32 -2.133 20.891 1 96.62 345 ASP B O 1
ATOM 5482 N N . GLN B 1 346 ? 11.883 -3.734 20.891 1 96.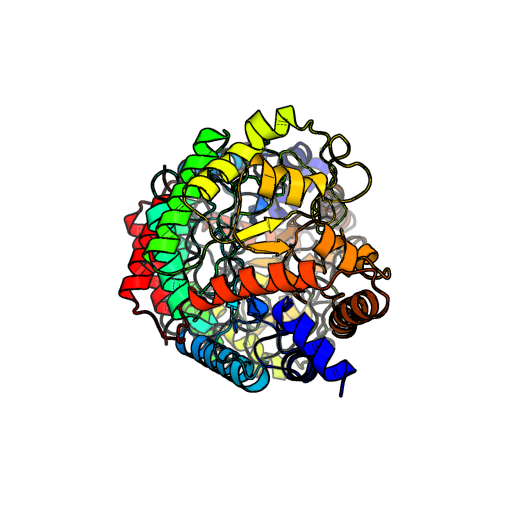75 346 GLN B N 1
ATOM 5483 C CA . GLN B 1 346 ? 11.047 -4.734 20.234 1 96.75 346 GLN B CA 1
ATOM 5484 C C . GLN B 1 346 ? 9.789 -5.012 21.047 1 96.75 346 GLN B C 1
ATOM 5486 O O . GLN B 1 346 ? 8.719 -5.258 20.469 1 96.75 346 GLN B O 1
ATOM 5491 N N . ASP B 1 347 ? 9.898 -4.977 22.328 1 97.62 347 ASP B N 1
ATOM 5492 C CA . ASP B 1 347 ? 8.75 -5.289 23.172 1 97.62 347 ASP B CA 1
ATOM 5493 C C . ASP B 1 347 ? 7.629 -4.273 22.969 1 97.62 347 ASP B C 1
ATOM 5495 O O . ASP B 1 347 ? 6.453 -4.645 22.922 1 97.62 347 ASP B O 1
ATOM 5499 N N . THR B 1 348 ? 7.988 -3.014 22.906 1 98.38 348 THR B N 1
ATOM 5500 C CA . THR B 1 348 ? 7.008 -1.965 22.641 1 98.38 348 THR B CA 1
ATOM 5501 C C . THR B 1 348 ? 6.328 -2.18 21.297 1 98.38 348 THR B C 1
ATOM 5503 O O . THR B 1 348 ? 5.102 -2.115 21.188 1 98.38 348 THR B O 1
ATOM 5506 N N . LEU B 1 349 ? 7.109 -2.51 20.312 1 98.56 349 LEU B N 1
ATOM 5507 C CA . LEU B 1 349 ? 6.594 -2.729 18.969 1 98.56 349 LEU B CA 1
ATOM 5508 C C . LEU B 1 349 ? 5.695 -3.961 18.922 1 98.56 349 LEU B C 1
ATOM 5510 O O . LEU B 1 349 ? 4.664 -3.957 18.25 1 98.56 349 LEU B O 1
ATOM 5514 N N . LYS B 1 350 ? 6.09 -5.016 19.656 1 98.25 350 LYS B N 1
ATOM 5515 C CA . LYS B 1 350 ? 5.273 -6.223 19.734 1 98.25 350 LYS B CA 1
ATOM 5516 C C . LYS B 1 350 ? 3.93 -5.938 20.391 1 98.25 350 LYS B C 1
ATOM 5518 O O . LYS B 1 350 ? 2.893 -6.418 19.938 1 98.25 350 LYS B O 1
ATOM 5523 N N . GLN B 1 351 ? 3.932 -5.145 21.438 1 98.5 351 GLN B N 1
ATOM 5524 C CA . GLN B 1 351 ? 2.695 -4.766 22.109 1 98.5 351 GLN B CA 1
ATOM 5525 C C . GLN B 1 351 ? 1.771 -3.994 21.172 1 98.5 351 GLN B C 1
ATOM 5527 O O . GLN B 1 351 ? 0.558 -4.207 21.172 1 98.5 351 GLN B O 1
ATOM 5532 N N . HIS B 1 352 ? 2.354 -3.104 20.438 1 98.75 352 HIS B N 1
ATOM 5533 C CA . HIS B 1 352 ? 1.562 -2.322 19.484 1 98.75 352 HIS B CA 1
ATOM 5534 C C . HIS B 1 352 ? 0.988 -3.205 18.391 1 98.75 352 HIS B C 1
ATOM 5536 O O . HIS B 1 352 ? -0.153 -3.012 17.969 1 98.75 352 HIS B O 1
ATOM 5542 N N . ALA B 1 353 ? 1.792 -4.172 17.922 1 98.31 353 ALA B N 1
ATOM 5543 C CA . ALA B 1 353 ? 1.304 -5.113 16.922 1 98.31 353 ALA B CA 1
ATOM 5544 C C . ALA B 1 353 ? 0.13 -5.926 17.453 1 98.31 353 ALA B C 1
ATOM 5546 O O . ALA B 1 353 ? -0.839 -6.18 16.734 1 98.31 353 ALA B O 1
ATOM 5547 N N . GLU B 1 354 ? 0.212 -6.352 18.672 1 98.06 354 GLU B N 1
ATOM 5548 C CA . GLU B 1 354 ? -0.878 -7.086 19.312 1 98.06 354 GLU B CA 1
ATOM 5549 C C . GLU B 1 354 ? -2.141 -6.234 19.406 1 98.06 354 GLU B C 1
ATOM 5551 O O . GLU B 1 354 ? -3.25 -6.734 19.203 1 98.06 354 GLU B O 1
ATOM 5556 N N . LEU B 1 355 ? -1.942 -4.977 19.734 1 98.5 355 LEU B N 1
ATOM 5557 C CA . LEU B 1 355 ? -3.064 -4.047 19.766 1 98.5 355 LEU B CA 1
ATOM 5558 C C . LEU B 1 355 ? -3.715 -3.916 18.391 1 98.5 355 LEU B C 1
ATOM 5560 O O . LEU B 1 355 ? -4.941 -3.896 18.281 1 98.5 355 LEU B O 1
ATOM 5564 N N . ALA B 1 356 ? -2.902 -3.816 17.344 1 98.38 356 ALA B N 1
ATOM 5565 C CA . ALA B 1 356 ? -3.426 -3.742 15.992 1 98.38 356 ALA B CA 1
ATOM 5566 C C . ALA B 1 356 ? -4.262 -4.977 15.656 1 98.38 356 ALA B C 1
ATOM 5568 O O . ALA B 1 356 ? -5.332 -4.863 15.055 1 98.38 356 ALA B O 1
ATOM 5569 N N . ILE B 1 357 ? -3.785 -6.152 16.031 1 98.06 357 ILE B N 1
ATOM 5570 C CA . ILE B 1 357 ? -4.492 -7.402 15.789 1 98.06 357 ILE B CA 1
ATOM 5571 C C . ILE B 1 357 ? -5.82 -7.402 16.547 1 98.06 357 ILE B C 1
ATOM 5573 O O . ILE B 1 357 ? -6.852 -7.801 16 1 98.06 357 ILE B O 1
ATOM 5577 N N . ALA B 1 358 ? -5.781 -6.941 17.781 1 97.56 358 ALA B N 1
ATOM 5578 C CA . ALA B 1 358 ? -7 -6.875 18.578 1 97.56 358 ALA B CA 1
ATOM 5579 C C . ALA B 1 358 ? -8.055 -6.008 17.906 1 97.56 358 ALA B C 1
ATOM 5581 O O . ALA B 1 358 ? -9.25 -6.32 17.953 1 97.56 358 ALA B O 1
ATOM 5582 N N . CYS B 1 359 ? -7.637 -4.914 17.281 1 97.81 359 CYS B N 1
ATOM 5583 C CA . CYS B 1 359 ? -8.555 -3.992 16.609 1 97.81 359 CYS B CA 1
ATOM 5584 C C . CYS B 1 359 ? -9.203 -4.645 15.398 1 97.81 359 CYS B C 1
ATOM 5586 O O . CYS B 1 359 ? -10.25 -4.195 14.938 1 97.81 359 CYS B O 1
ATOM 5588 N N . ALA B 1 360 ? -8.531 -5.641 14.82 1 96.06 360 ALA B N 1
ATOM 5589 C CA . ALA B 1 360 ? -9.039 -6.301 13.617 1 96.06 360 ALA B CA 1
ATOM 5590 C C . ALA B 1 360 ? -10.227 -7.203 13.953 1 96.06 360 ALA B C 1
ATOM 5592 O O . ALA B 1 360 ? -10.969 -7.617 13.062 1 96.06 360 ALA B O 1
ATOM 5593 N N . PHE B 1 361 ? -10.352 -7.535 15.25 1 95.12 361 PHE B N 1
ATOM 5594 C CA . PHE B 1 361 ? -11.453 -8.375 15.711 1 95.12 361 PHE B CA 1
ATOM 5595 C C . PHE B 1 361 ? -12.547 -7.531 16.344 1 95.12 361 PHE B C 1
ATOM 5597 O O . PHE B 1 361 ? -12.273 -6.508 16.969 1 95.12 361 PHE B O 1
ATOM 5604 N N . ARG B 1 362 ? -13.836 -7.902 16.25 1 87.69 362 ARG B N 1
ATOM 5605 C CA . ARG B 1 362 ? -14.953 -7.188 16.859 1 87.69 362 ARG B CA 1
ATOM 5606 C C . ARG B 1 362 ? -14.945 -7.363 18.375 1 87.69 362 ARG B C 1
ATOM 5608 O O . ARG B 1 362 ? -14.594 -8.43 18.875 1 87.69 362 ARG B O 1
#

pLDDT: mean 94.43, std 8.14, range [41.78, 98.94]

Radius of gyration: 28.0 Å; Cα contacts (8 Å, |Δi|>4): 1635; chains: 2; bounding box: 55×81×63 Å

Foldseek 3Di:
DVLLVLLCLCLLQEEEAADALAHDPLNLCCLQRNLHQAYEDAQRNFDPDDDPVVRLVSLQVRVVVSCVSSVDPFHQYEYAAQADPRHRYDPPQDRFHALLLCQVNLLVLLLLNLVVCLLSFHQEYADDEQEALQDCQAPPCHSNFNYHFNVRSLVSRQSSCVSNVVNRHQYEYDEPPYPYRWNDDQLVEATEDADAPVRSVRTSNSSVLSVVVVVRQEYEYDRHAHCNQPNPGGLLLALCRVVVCVCPVSPRQHAYEYDACCRPHRVVVLLDACSLLSSLNSPHQHYYHRQPDPPDDSVSVVSSSVSSVVCVVVVVHPPVSNVSSSVNSVVVRVSGDGHRNHDDDPVSSVVSNVSSVVSNDD/DVLLVLLCLCLLQEEEAADALAHDPLLLCCLQRNLHQEYEDAQRNFDPDDDPVVRLVSLQVRVVVSCVSSVDPFHQYEYAAQADPRHRYDPPLDRFHALLLCQVNLLVLLLLNLVVCLQSFHQEYADDEQEALQDCQAPPCHSNFNYHFNVRSLVSRQSSCVSNVVNRHQYEYDEPPYPYRWNDDQLVEATEDADAPVRSVRTSNSSVLSVVVVVRQEYEYDRHAHCNQPNPGGLLLALCRVVVCVCPVSPRQHAYEYDACCRPHRVVVLLDACSLLSSLNSPHLHYYHRQPDPPDDSVSVVSSSVSSVVCVVVVVHDPVSNVSSSVNSVVVRVSGDGHRNHDDDPVSSVVSNVSSVVSNDD

Nearest PDB structures (foldseek):
  3sql-assembly1_B  TM=8.372E-01  e=2.166E-25  Picosynechococcus sp. PCC 7002
  3sqm-assembly2_C  TM=8.239E-01  e=1.833E-25  Picosynechococcus sp. PCC 7002
  3sql-assembly1_A  TM=8.204E-01  e=1.388E-25  Picosynechococcus sp. PCC 7002
  3sqm-assembly1_A  TM=8.201E-01  e=1.029E-24  Picosynechococcus sp. PCC 7002
  3sqm-assembly2_D  TM=8.090E-01  e=2.651E-24  Picosynechococcus sp. PCC 7002

Secondary structure (DSSP, 8-state):
-HHHHHHHHHHTTEEEE--SSS--HHHHHHHHHT--SEEEE-GGGS--SS-HHHHHHHHHHHHHHHHHHHT-SS-EEEE---BTTB--SPTTS-----HHHHGGGHHHHHHHHHHHHHHBT--EE---B------TT-SSSGGGSS-SSHHHHHHHHHHHHHHHHHTTPEEEEEEET--TT--S-TTTS--B----HHHHHHTTHHHHHHHHHTT-SEEEEP--EETTTEEEEEGGG-HIIIIIIIIIIT---SEEEEEETTSHHHHTGGGSTTHHHHHHHHT--EEEE---STT--HHHHHHHHHHHHHHHHTTSS-HHHHHHHHHHHHHHHHHS----B-PPPHHHHHHHHHHHHHHH--/-HHHHHHHHHHTTEEEE--SSS--HHHHHHHHHH--SEEEE-GGGS--SS-HHHHHHHHHHHHHHHHHHHT-SS-EEEE---BTTB--SPTTS-----HHHHGGGHHHHHHHHHHHHHHBT--EE---B------TT-SSSGGGSS-SSHHHHHHHHHHHHHHHHHTTPEEEEEEET--TT--S-TTTS--B----HHHHHHTTHHHHHHHHHTT-SEEEEP--EETTTEEEEEGGG-HIIIIIIIIIIS---SEEEEEETTSHHHHTGGGSTTHHHHHHHHT--EEEE---STT--HHHHHHHHHHHHHHHHTTSS-HHHHHHHHHHHHHHHHHS----B-PPPHHHHHHHHHHHHHHH--